Protein AF-0000000075830483 (afdb_homodimer)

pLDDT: mean 79.04, std 20.19, range [30.02, 97.25]

Organism: Prymnesium parvum (NCBI:txid97485)

Structure (mmCIF, N/CA/C/O backbone):
data_AF-0000000075830483-model_v1
#
loop_
_entity.id
_entity.type
_entity.pdbx_description
1 polymer 'Protein-S-isoprenylcysteine O-methyltransferase'
#
loop_
_atom_site.group_PDB
_atom_site.id
_atom_site.type_symbol
_atom_site.label_atom_id
_atom_site.label_alt_id
_atom_site.label_comp_id
_atom_site.label_asym_id
_atom_site.label_entity_id
_atom_site.label_seq_id
_atom_site.pdbx_PDB_ins_code
_atom_site.Cartn_x
_atom_site.Cartn_y
_atom_site.Cartn_z
_atom_site.occupancy
_atom_site.B_iso_or_equiv
_atom_site.auth_seq_id
_atom_site.auth_comp_id
_atom_site.auth_asym_id
_atom_site.auth_atom_id
_atom_site.pdbx_PDB_model_num
ATOM 1 N N . MET A 1 1 ? -57.438 46.344 -1.427 1 31.91 1 MET A N 1
ATOM 2 C CA . MET A 1 1 ? -57.75 45.188 -0.604 1 31.91 1 MET A CA 1
ATOM 3 C C . MET A 1 1 ? -56.5 44.281 -0.433 1 31.91 1 MET A C 1
ATOM 5 O O . MET A 1 1 ? -55.906 43.875 -1.418 1 31.91 1 MET A O 1
ATOM 9 N N . PRO A 1 2 ? -55.75 44.406 0.658 1 38.03 2 PRO A N 1
ATOM 10 C CA . PRO A 1 2 ? -54.469 43.844 1.043 1 38.03 2 PRO A CA 1
ATOM 11 C C . PRO A 1 2 ? -54.531 42.312 1.187 1 38.03 2 PRO A C 1
ATOM 13 O O . PRO A 1 2 ? -55.375 41.781 1.891 1 38.03 2 PRO A O 1
ATOM 16 N N . LEU A 1 3 ? -54.375 41.625 0.053 1 37.34 3 LEU A N 1
ATOM 17 C CA . LEU A 1 3 ? -54.438 40.156 0.081 1 37.34 3 LEU A CA 1
ATOM 18 C C . LEU A 1 3 ? -53.469 39.594 1.137 1 37.34 3 LEU A C 1
ATOM 20 O O . LEU A 1 3 ? -52.281 39.906 1.109 1 37.34 3 LEU A O 1
ATOM 24 N N . LEU A 1 4 ? -53.969 39.406 2.328 1 34.72 4 LEU A N 1
ATOM 25 C CA . LEU A 1 4 ? -53.312 38.781 3.482 1 34.72 4 LEU A CA 1
ATOM 26 C C . LEU A 1 4 ? -52.75 37.406 3.125 1 34.72 4 LEU A C 1
ATOM 28 O O . LEU A 1 4 ? -53.5 36.531 2.68 1 34.72 4 LEU A O 1
ATOM 32 N N . CYS A 1 5 ? -51.531 37.344 2.584 1 36.59 5 CYS A N 1
ATOM 33 C CA . CYS A 1 5 ? -50.781 36.125 2.328 1 36.59 5 CYS A CA 1
ATOM 34 C C . CYS A 1 5 ? -50.75 35.25 3.568 1 36.59 5 CYS A C 1
ATOM 36 O O . CYS A 1 5 ? -50.25 35.656 4.617 1 36.59 5 CYS A O 1
ATOM 38 N N . HIS A 1 6 ? -51.781 34.375 3.811 1 39.88 6 HIS A N 1
ATOM 39 C CA . HIS A 1 6 ? -51.812 33.438 4.914 1 39.88 6 HIS A CA 1
ATOM 40 C C . HIS A 1 6 ? -50.531 32.562 4.918 1 39.88 6 HIS A C 1
ATOM 42 O O . HIS A 1 6 ? -50.094 32.094 3.867 1 39.88 6 HIS A O 1
ATOM 48 N N . PRO A 1 7 ? -49.625 32.719 5.879 1 37.53 7 PRO A N 1
ATOM 49 C CA . PRO A 1 7 ? -48.406 31.891 6.008 1 37.53 7 PRO A CA 1
ATOM 50 C C . PRO A 1 7 ? -48.719 30.391 6.082 1 37.53 7 PRO A C 1
ATOM 52 O O . PRO A 1 7 ? -49.656 29.984 6.789 1 37.53 7 PRO A O 1
ATOM 55 N N . SER A 1 8 ? -48.75 29.719 4.918 1 35.94 8 SER A N 1
ATOM 56 C CA . SER A 1 8 ? -48.969 28.281 4.945 1 35.94 8 SER A CA 1
ATOM 57 C C . SER A 1 8 ? -48.156 27.625 6.062 1 35.94 8 SER A C 1
ATOM 59 O O . SER A 1 8 ? -46.969 27.906 6.219 1 35.94 8 SER A O 1
ATOM 61 N N . ALA A 1 9 ? -48.781 27.109 7.133 1 39.28 9 ALA A N 1
ATOM 62 C CA . ALA A 1 9 ? -48.281 26.344 8.266 1 39.28 9 ALA A CA 1
ATOM 63 C C . ALA A 1 9 ? -47.406 25.188 7.797 1 39.28 9 ALA A C 1
ATOM 65 O O . ALA A 1 9 ? -47.844 24.344 7.004 1 39.28 9 ALA A O 1
ATOM 66 N N . VAL A 1 10 ? -46.125 25.359 7.703 1 34.97 10 VAL A N 1
ATOM 67 C CA . VAL A 1 10 ? -45.188 24.25 7.523 1 34.97 10 VAL A CA 1
ATOM 68 C C . VAL A 1 10 ? -45.5 23.141 8.516 1 34.97 10 VAL A C 1
ATOM 70 O O . VAL A 1 10 ? -45.5 23.359 9.734 1 34.97 10 VAL A O 1
ATOM 73 N N . GLN A 1 11 ? -46.406 22.188 8.211 1 36.09 11 GLN A N 1
ATOM 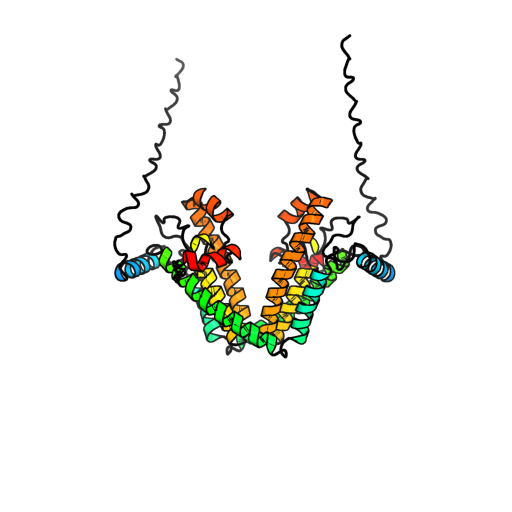74 C CA . GLN A 1 11 ? -46.625 21.016 9.062 1 36.09 11 GLN A CA 1
ATOM 75 C C . GLN A 1 11 ? -45.281 20.344 9.43 1 36.09 11 GLN A C 1
ATOM 77 O O . GLN A 1 11 ? -44.406 20.188 8.578 1 36.09 11 GLN A O 1
ATOM 82 N N . PRO A 1 12 ? -44.906 20.297 10.68 1 33.34 12 PRO A N 1
ATOM 83 C CA . PRO A 1 12 ? -43.719 19.578 11.102 1 33.34 12 PRO A CA 1
ATOM 84 C C . PRO A 1 12 ? -43.688 18.125 10.633 1 33.34 12 PRO A C 1
ATOM 86 O O . PRO A 1 12 ? -44.719 17.438 10.711 1 33.34 12 PRO A O 1
ATOM 89 N N . VAL A 1 13 ? -43.125 17.797 9.562 1 35.16 13 VAL A N 1
ATOM 90 C CA . VAL A 1 13 ? -42.906 16.391 9.234 1 35.16 13 VAL A CA 1
ATOM 91 C C . VAL A 1 13 ? -42.344 15.648 10.453 1 35.16 13 VAL A C 1
ATOM 93 O O . VAL A 1 13 ? -41.281 15.984 10.969 1 35.16 13 VAL A O 1
ATOM 96 N N . SER A 1 14 ? -43.188 15.164 11.312 1 32.25 14 SER A N 1
ATOM 97 C CA . SER A 1 14 ? -42.781 14.25 12.375 1 32.25 14 SER A CA 1
ATOM 98 C C . SER A 1 14 ? -41.906 13.125 11.836 1 32.25 14 SER A C 1
ATOM 100 O O . SER A 1 14 ? -42.375 12.281 11.07 1 32.25 14 SER A O 1
ATOM 102 N N . VAL A 1 15 ? -40.75 13.375 11.57 1 32.34 15 VAL A N 1
ATOM 103 C CA . VAL A 1 15 ? -39.844 12.25 11.383 1 32.34 15 VAL A CA 1
ATOM 104 C C . VAL A 1 15 ? -40.031 11.227 12.5 1 32.34 15 VAL A C 1
ATOM 106 O O . VAL A 1 15 ? -39.688 11.484 13.656 1 32.34 15 VAL A O 1
ATOM 109 N N . ARG A 1 16 ? -41.125 10.484 12.445 1 32.22 16 ARG A N 1
ATOM 110 C CA . ARG A 1 16 ? -41.219 9.336 13.336 1 32.22 16 ARG A CA 1
ATOM 111 C C . ARG A 1 16 ? -39.906 8.562 13.367 1 32.22 16 ARG A C 1
ATOM 113 O O . ARG A 1 16 ? -39.5 7.98 12.359 1 32.22 16 ARG A O 1
ATOM 120 N N . MET A 1 17 ? -39 8.961 14.172 1 31.97 17 MET A N 1
ATOM 121 C CA . MET A 1 17 ? -37.875 8.102 14.523 1 31.97 17 MET A CA 1
ATOM 122 C C . MET A 1 17 ? -38.344 6.66 14.703 1 31.97 17 MET A C 1
ATOM 124 O O . MET A 1 17 ? -39.062 6.348 15.625 1 31.97 17 MET A O 1
ATOM 128 N N . GLN A 1 18 ? -38.719 5.945 13.641 1 33.59 18 GLN A N 1
ATOM 129 C CA . GLN A 1 18 ? -39 4.535 13.883 1 33.59 18 GLN A CA 1
ATOM 130 C C . GLN A 1 18 ? -38.031 3.947 14.898 1 33.59 18 GLN A C 1
ATOM 132 O O . GLN A 1 18 ? -36.812 4.078 14.758 1 33.59 18 GLN A O 1
ATOM 137 N N . ALA A 1 19 ? -38.406 3.805 16.141 1 35.44 19 ALA A N 1
ATOM 138 C CA . ALA A 1 19 ? -37.719 3.127 17.25 1 35.44 19 ALA A CA 1
ATOM 139 C C . ALA A 1 19 ? -36.969 1.91 16.75 1 35.44 19 ALA A C 1
ATOM 141 O O . ALA A 1 19 ? -37.375 1.23 15.812 1 35.44 19 ALA A O 1
ATOM 142 N N . ALA A 1 20 ? -35.688 1.861 17.016 1 38.97 20 ALA A N 1
ATOM 143 C CA . ALA A 1 20 ? -34.844 0.686 16.781 1 38.97 20 ALA A CA 1
ATOM 144 C C . ALA A 1 20 ? -35.594 -0.595 17.156 1 38.97 20 ALA A C 1
ATOM 146 O O . ALA A 1 20 ? -36.25 -0.654 18.203 1 38.97 20 ALA A O 1
ATOM 147 N N . PRO A 1 21 ? -35.969 -1.464 16.219 1 39.75 21 PRO A N 1
ATOM 148 C CA . PRO A 1 21 ? -36.688 -2.646 16.703 1 39.75 21 PRO A CA 1
ATOM 149 C C . PRO A 1 21 ? -36.062 -3.256 17.953 1 39.75 21 PRO A C 1
ATOM 151 O O . PRO A 1 21 ? -34.844 -3.068 18.188 1 39.75 21 PRO A O 1
ATOM 154 N N . PRO A 1 22 ? -36.781 -3.559 18.984 1 37.28 22 PRO A N 1
ATOM 155 C CA . PRO A 1 22 ? -36.281 -4.164 20.219 1 37.28 22 PRO A CA 1
ATOM 156 C C . PRO A 1 22 ? -35.25 -5.242 19.953 1 37.28 22 PRO A C 1
ATOM 158 O O . PRO A 1 22 ? -35.25 -5.875 18.891 1 37.28 22 PRO A O 1
ATOM 161 N N . PRO A 1 23 ? -34 -5.191 20.594 1 39.94 23 PRO A N 1
ATOM 162 C CA . PRO A 1 23 ? -32.938 -6.191 20.484 1 39.94 23 PRO A CA 1
ATOM 163 C C . PRO A 1 23 ? -33.469 -7.625 20.484 1 39.94 23 PRO A C 1
ATOM 165 O O . PRO A 1 23 ? -32.688 -8.578 20.406 1 39.94 23 PRO A O 1
ATOM 168 N N . GLY A 1 24 ? -34.688 -7.906 20.969 1 37.12 24 GLY A N 1
ATOM 169 C CA . GLY A 1 24 ? -35.156 -9.258 21.266 1 37.12 24 GLY A CA 1
ATOM 170 C C . GLY A 1 24 ? -35 -10.211 20.094 1 37.12 24 GLY A C 1
ATOM 171 O O . GLY A 1 24 ? -34.562 -11.352 20.266 1 37.12 24 GLY A O 1
ATOM 172 N N . GLN A 1 25 ? -35.938 -10.164 19.031 1 37.28 25 GLN A N 1
ATOM 173 C CA . GLN A 1 25 ? -36.062 -11.305 18.125 1 37.28 25 GLN A CA 1
ATOM 174 C C . GLN A 1 25 ? -34.875 -11.43 17.219 1 37.28 25 GLN A C 1
ATOM 176 O O . GLN A 1 25 ? -34.969 -11.297 15.992 1 37.28 25 GLN A O 1
ATOM 181 N N . ARG A 1 26 ? -33.781 -10.883 17.422 1 41.25 26 ARG A N 1
ATOM 182 C CA . ARG A 1 26 ? -32.562 -11.219 16.703 1 41.25 26 ARG A CA 1
ATOM 183 C C . ARG A 1 26 ? -32.375 -12.727 16.562 1 41.25 26 ARG A C 1
ATOM 185 O O . ARG A 1 26 ? -31.438 -13.195 15.945 1 41.25 26 ARG A O 1
ATOM 192 N N . ASP A 1 27 ? -32.906 -13.492 17.5 1 40.06 27 ASP A N 1
ATOM 193 C CA . ASP A 1 27 ? -32.812 -14.938 17.672 1 40.06 27 ASP A CA 1
ATOM 194 C C . ASP A 1 27 ? -33.406 -15.664 16.469 1 40.06 27 ASP A C 1
ATOM 196 O O . ASP A 1 27 ? -33.656 -16.875 16.516 1 40.06 27 ASP A O 1
ATOM 200 N N . ASP A 1 28 ? -34.312 -15.07 15.75 1 46 28 ASP A N 1
ATOM 201 C CA . ASP A 1 28 ? -34.719 -16.016 14.727 1 46 28 ASP A CA 1
ATOM 202 C C . ASP A 1 28 ? -33.5 -16.672 14.055 1 46 28 ASP A C 1
ATOM 204 O O . ASP A 1 28 ? -32.594 -15.977 13.625 1 46 28 ASP A O 1
ATOM 208 N N . GLU A 1 29 ? -33.094 -17.797 14.438 1 51.78 29 GLU A N 1
ATOM 209 C CA . GLU A 1 29 ? -32.094 -18.781 14 1 51.78 29 GLU A CA 1
ATOM 210 C C . GLU A 1 29 ? -31.75 -18.594 12.531 1 51.78 29 GLU A C 1
ATOM 212 O O . GLU A 1 29 ? -32.562 -18.844 11.641 1 51.78 29 GLU A O 1
ATOM 217 N N . LEU A 1 30 ? -31.203 -17.438 12.211 1 62.28 30 LEU A N 1
ATOM 218 C CA . LEU A 1 30 ? -30.703 -17.328 10.836 1 62.28 30 LEU A CA 1
ATOM 219 C C . LEU A 1 30 ? -30.25 -18.672 10.305 1 62.28 30 LEU A C 1
ATOM 221 O O . LEU A 1 30 ? -29.188 -19.172 10.695 1 62.28 30 LEU A O 1
ATOM 225 N N . THR A 1 31 ? -31.234 -19.562 9.891 1 75.31 31 THR A N 1
ATOM 226 C CA . THR A 1 31 ? -30.953 -20.859 9.273 1 75.31 31 THR A CA 1
ATOM 227 C C . THR A 1 31 ? -30.125 -20.688 8.008 1 75.31 31 THR A C 1
ATOM 229 O O . THR A 1 31 ? -30.156 -19.625 7.371 1 75.31 31 THR A O 1
ATOM 232 N N . PRO A 1 32 ? -29.141 -21.609 7.809 1 81.81 32 PRO A N 1
ATOM 233 C CA . PRO A 1 32 ? -28.406 -21.594 6.547 1 81.81 32 PRO A CA 1
ATOM 234 C C . PRO A 1 32 ? -29.297 -21.344 5.336 1 81.81 32 PRO A C 1
ATOM 236 O O . PRO A 1 32 ? -28.906 -20.641 4.402 1 81.81 32 PRO A O 1
ATOM 239 N N . ALA A 1 33 ? -30.547 -21.828 5.434 1 84.25 33 ALA A N 1
ATOM 240 C CA . ALA A 1 33 ? -31.469 -21.641 4.312 1 84.25 33 ALA A CA 1
ATOM 241 C C . ALA A 1 33 ? -31.875 -20.172 4.164 1 84.25 33 ALA A C 1
ATOM 243 O O . ALA A 1 33 ? -31.953 -19.672 3.045 1 84.25 33 ALA A O 1
ATOM 244 N N . ALA A 1 34 ? -32.156 -19.547 5.238 1 83.88 34 ALA A N 1
ATOM 245 C CA . ALA A 1 34 ? -32.562 -18.141 5.203 1 83.88 34 ALA A CA 1
ATOM 246 C C . ALA A 1 34 ? -31.438 -17.25 4.684 1 83.88 34 ALA A C 1
ATOM 248 O O . ALA A 1 34 ? -31.672 -16.297 3.951 1 83.88 34 ALA A O 1
ATOM 249 N N . LEU A 1 35 ? -30.266 -17.609 5.102 1 84.56 35 LEU A N 1
ATOM 250 C CA . LEU A 1 35 ? -29.094 -16.859 4.656 1 84.56 35 LEU A CA 1
ATOM 251 C C . LEU A 1 35 ? -28.906 -16.984 3.148 1 84.56 35 LEU A C 1
ATOM 253 O O . LEU A 1 35 ? -28.625 -16 2.473 1 84.56 35 LEU A O 1
ATOM 257 N N . VAL A 1 36 ? -29 -18.203 2.689 1 86.5 36 VAL A N 1
ATOM 258 C CA . VAL A 1 36 ? -28.859 -18.453 1.26 1 86.5 36 VAL A CA 1
ATOM 259 C C . VAL A 1 36 ? -29.938 -17.703 0.49 1 86.5 36 VAL A C 1
ATOM 261 O O . VAL A 1 36 ? -29.656 -17.078 -0.54 1 86.5 36 VAL A O 1
ATOM 264 N N . ALA A 1 37 ? -31.188 -17.75 0.997 1 86.94 37 ALA A N 1
ATOM 265 C CA . ALA A 1 37 ? -32.281 -17.062 0.344 1 86.94 37 ALA A CA 1
ATOM 266 C C . ALA A 1 37 ? -32.031 -15.555 0.274 1 86.94 37 ALA A C 1
ATOM 268 O O . ALA A 1 37 ? -32.281 -14.922 -0.756 1 86.94 37 ALA A O 1
ATOM 269 N N . SER A 1 38 ? -31.609 -15.055 1.314 1 85.25 38 SER A N 1
ATOM 270 C CA . SER A 1 38 ? -31.328 -13.617 1.339 1 85.25 38 SER A CA 1
ATOM 271 C C . SER A 1 38 ? -30.219 -13.25 0.366 1 85.25 38 SER A C 1
ATOM 273 O O . SER A 1 38 ? -30.266 -12.188 -0.262 1 85.25 38 SER A O 1
ATOM 275 N N . LEU A 1 39 ? -29.188 -14.055 0.312 1 86.19 39 LEU A N 1
ATOM 276 C CA . LEU A 1 39 ? -28.094 -13.828 -0.627 1 86.19 39 LEU A CA 1
ATOM 277 C C . LEU A 1 39 ? -28.609 -13.805 -2.062 1 86.19 39 LEU A C 1
ATOM 279 O O . LEU A 1 39 ? -28.188 -12.961 -2.861 1 86.19 39 LEU A O 1
ATOM 283 N N . ILE A 1 40 ? -29.453 -14.773 -2.344 1 86.56 40 ILE A N 1
ATOM 284 C CA . ILE A 1 40 ? -30.031 -14.852 -3.686 1 86.56 40 ILE A CA 1
ATOM 285 C C . ILE A 1 40 ? -30.859 -13.609 -3.961 1 86.56 40 ILE A C 1
ATOM 287 O O . ILE A 1 40 ? -30.75 -12.992 -5.023 1 86.56 40 ILE A O 1
ATOM 291 N N . ASP A 1 41 ? -31.703 -13.211 -3.047 1 85.88 41 ASP A N 1
ATOM 292 C CA . ASP A 1 41 ? -32.531 -12.031 -3.195 1 85.88 41 ASP A CA 1
ATOM 293 C C . ASP A 1 41 ? -31.688 -10.781 -3.414 1 85.88 41 ASP A C 1
ATOM 295 O O . ASP A 1 41 ? -31.984 -9.977 -4.305 1 85.88 41 ASP A O 1
ATOM 299 N N . ASN A 1 42 ? -30.688 -10.68 -2.635 1 85.44 42 ASN A N 1
ATOM 300 C CA . ASN A 1 42 ? -29.812 -9.508 -2.738 1 85.44 42 ASN A CA 1
ATOM 301 C C . ASN A 1 42 ? -29.062 -9.484 -4.066 1 85.44 42 ASN A C 1
ATOM 303 O O . ASN A 1 42 ? -28.781 -8.406 -4.602 1 85.44 42 ASN A O 1
ATOM 307 N N . THR A 1 43 ? -28.672 -10.625 -4.562 1 86 43 THR A N 1
ATOM 308 C CA . THR A 1 43 ? -27.984 -10.734 -5.84 1 86 43 THR A CA 1
ATOM 309 C C . THR A 1 43 ? -28.906 -10.305 -6.984 1 86 43 THR A C 1
ATOM 311 O O . THR A 1 43 ? -28.453 -9.688 -7.953 1 86 43 THR A O 1
ATOM 314 N N . LEU A 1 44 ? -30.141 -10.641 -6.785 1 85.5 44 LEU A N 1
ATOM 315 C CA . LEU A 1 44 ? -31.109 -10.359 -7.844 1 85.5 44 LEU A CA 1
ATOM 316 C C . LEU A 1 44 ? -31.656 -8.945 -7.715 1 85.5 44 LEU A C 1
ATOM 318 O O . LEU A 1 44 ? -32.25 -8.414 -8.664 1 85.5 44 LEU A O 1
ATOM 322 N N . ALA A 1 45 ? -31.453 -8.359 -6.613 1 80.81 45 ALA A N 1
ATOM 323 C CA . ALA A 1 45 ? -31.969 -7.012 -6.383 1 80.81 45 ALA A CA 1
ATOM 324 C C . ALA A 1 45 ? -31.141 -5.977 -7.137 1 80.81 45 ALA A C 1
ATOM 326 O O . ALA A 1 45 ? -29.984 -6.223 -7.477 1 80.81 45 ALA A O 1
ATOM 327 N N . GLY A 1 46 ? -31.719 -4.82 -7.484 1 78.81 46 GLY A N 1
ATOM 328 C CA . GLY A 1 46 ? -31.031 -3.729 -8.148 1 78.81 46 GLY A CA 1
ATOM 329 C C . GLY A 1 46 ? -31.219 -3.732 -9.656 1 78.81 46 GLY A C 1
ATOM 330 O O . GLY A 1 46 ? -31.75 -4.691 -10.219 1 78.81 46 GLY A O 1
ATOM 331 N N . GLU A 1 47 ? -30.812 -2.752 -10.266 1 82.19 47 GLU A N 1
ATOM 332 C CA . GLU A 1 47 ? -30.938 -2.615 -11.711 1 82.19 47 GLU A CA 1
ATOM 333 C C . GLU A 1 47 ? -29.688 -3.148 -12.422 1 82.19 47 GLU A C 1
ATOM 335 O O . GLU A 1 47 ? -28.578 -2.723 -12.133 1 82.19 47 GLU A O 1
ATOM 340 N N . VAL A 1 48 ? -29.953 -4.055 -13.359 1 81.5 48 VAL A N 1
ATOM 341 C CA . VAL A 1 48 ? -28.859 -4.66 -14.125 1 81.5 48 VAL A CA 1
ATOM 342 C C . VAL A 1 48 ? -28.016 -3.568 -14.789 1 81.5 48 VAL A C 1
ATOM 344 O O . VAL A 1 48 ? -28.562 -2.621 -15.359 1 81.5 48 VAL A O 1
ATOM 347 N N . GLY A 1 49 ? -26.734 -3.598 -14.664 1 79.31 49 GLY A N 1
ATOM 348 C CA . GLY A 1 49 ? -25.828 -2.623 -15.258 1 79.31 49 GLY A CA 1
ATOM 349 C C . GLY A 1 49 ? -25.438 -1.512 -14.297 1 79.31 49 GLY A C 1
ATOM 350 O O . GLY A 1 49 ? -24.438 -0.816 -14.516 1 79.31 49 GLY A O 1
ATOM 351 N N . ARG A 1 50 ? -26.281 -1.311 -13.25 1 79.69 50 ARG A N 1
ATOM 352 C CA . ARG A 1 50 ? -26.016 -0.192 -12.352 1 79.69 50 ARG A CA 1
ATOM 353 C C . ARG A 1 50 ? -25.703 -0.685 -10.938 1 79.69 50 ARG A C 1
ATOM 355 O O . ARG A 1 50 ? -25.344 0.107 -10.07 1 79.69 50 ARG A O 1
ATOM 362 N N . ARG A 1 51 ? -25.891 -1.936 -10.789 1 81.12 51 ARG A N 1
ATOM 363 C CA . ARG A 1 51 ? -25.766 -2.453 -9.43 1 81.12 51 ARG A CA 1
ATOM 364 C C . ARG A 1 51 ? -24.297 -2.738 -9.094 1 81.12 51 ARG A C 1
ATOM 366 O O . ARG A 1 51 ? -23.969 -2.992 -7.938 1 81.12 51 ARG A O 1
ATOM 373 N N . GLY A 1 52 ? -23.344 -2.701 -10.102 1 87.88 52 GLY A N 1
ATOM 374 C CA . GLY A 1 52 ? -21.938 -2.883 -9.82 1 87.88 52 GLY A CA 1
ATOM 375 C C . GLY A 1 52 ? -21.375 -4.16 -10.414 1 87.88 52 GLY A C 1
ATOM 376 O O . GLY A 1 52 ? -20.375 -4.699 -9.906 1 87.88 52 GLY A O 1
ATOM 377 N N . GLU A 1 53 ? -21.953 -4.699 -11.461 1 89 53 GLU A N 1
ATOM 378 C CA . GLU A 1 53 ? -21.531 -5.934 -12.109 1 89 53 GLU A CA 1
ATOM 379 C C . GLU A 1 53 ? -20.094 -5.824 -12.617 1 89 53 GLU A C 1
ATOM 381 O O . GLU A 1 53 ? -19.328 -6.785 -12.547 1 89 53 GLU A O 1
ATOM 386 N N . ALA A 1 54 ? -19.797 -4.68 -13.117 1 91.5 54 ALA A N 1
ATOM 387 C CA . ALA A 1 54 ? -18.453 -4.496 -13.648 1 91.5 54 ALA A CA 1
ATOM 388 C C . ALA A 1 54 ? -17.406 -4.629 -12.547 1 91.5 54 ALA A C 1
ATOM 390 O O . ALA A 1 54 ? -16.328 -5.184 -12.766 1 91.5 54 ALA A O 1
ATOM 391 N N . TRP A 1 55 ? -17.719 -4.172 -11.391 1 92.25 55 TRP A N 1
ATOM 392 C CA . TRP A 1 55 ? -16.797 -4.262 -10.25 1 92.25 55 TRP A CA 1
ATOM 393 C C . TRP A 1 55 ? -16.594 -5.715 -9.828 1 92.25 55 TRP A C 1
ATOM 395 O O . TRP A 1 55 ? -15.469 -6.141 -9.578 1 92.25 55 TRP A O 1
ATOM 405 N N . VAL A 1 56 ? -17.703 -6.422 -9.773 1 92.12 56 VAL A N 1
ATOM 406 C CA . VAL A 1 56 ? -17.641 -7.816 -9.352 1 92.12 56 VAL A CA 1
ATOM 407 C C . VAL A 1 56 ? -16.906 -8.641 -10.398 1 92.12 56 VAL A C 1
ATOM 409 O O . VAL A 1 56 ? -16.109 -9.523 -10.062 1 92.12 56 VAL A O 1
ATOM 412 N N . ALA A 1 57 ? -17.156 -8.352 -11.648 1 93.31 57 ALA A N 1
ATOM 413 C CA . ALA A 1 57 ? -16.469 -9.047 -12.734 1 93.31 57 ALA A CA 1
ATOM 414 C C . ALA A 1 57 ? -14.961 -8.789 -12.68 1 93.31 57 ALA A C 1
ATOM 416 O O . ALA A 1 57 ? -14.156 -9.711 -12.82 1 93.31 57 ALA A O 1
ATOM 417 N N . ALA A 1 58 ? -14.602 -7.531 -12.5 1 94.88 58 ALA A N 1
ATOM 418 C CA . ALA A 1 58 ? -13.188 -7.184 -12.406 1 94.88 58 ALA A CA 1
ATOM 419 C C . ALA A 1 58 ? -12.523 -7.906 -11.234 1 94.88 58 ALA A C 1
ATOM 421 O O . ALA A 1 58 ? -11.398 -8.398 -11.359 1 94.88 58 ALA A O 1
ATOM 422 N N . GLN A 1 59 ? -13.188 -7.938 -10.164 1 95.12 59 GLN A N 1
ATOM 423 C CA . GLN A 1 59 ? -12.688 -8.633 -8.984 1 95.12 59 GLN A CA 1
ATOM 424 C C . GLN A 1 59 ? -12.508 -10.125 -9.266 1 95.12 59 GLN A C 1
ATOM 426 O O . GLN A 1 59 ? -11.492 -10.711 -8.875 1 95.12 59 GLN A O 1
ATOM 431 N N . ALA A 1 60 ? -13.484 -10.719 -9.898 1 94 60 ALA A N 1
ATOM 432 C CA . ALA A 1 60 ? -13.406 -12.141 -10.25 1 94 60 ALA A CA 1
ATOM 433 C C . ALA A 1 60 ? -12.234 -12.414 -11.18 1 94 60 ALA A C 1
ATOM 435 O O . ALA A 1 60 ? -11.523 -13.406 -11.023 1 94 60 ALA A O 1
ATOM 436 N N . VAL A 1 61 ? -12.062 -11.562 -12.109 1 92.69 61 VAL A N 1
ATOM 437 C CA . VAL A 1 61 ? -10.969 -11.719 -13.062 1 92.69 61 VAL A CA 1
ATOM 438 C C . VAL A 1 61 ? -9.633 -11.648 -12.336 1 92.69 61 VAL A C 1
ATOM 440 O O . VAL A 1 61 ? -8.742 -12.477 -12.578 1 92.69 61 VAL A O 1
ATOM 443 N N . LEU A 1 62 ? -9.469 -10.719 -11.438 1 93.81 62 LEU A N 1
ATOM 444 C CA . LEU A 1 62 ? -8.203 -10.547 -10.727 1 93.81 62 LEU A CA 1
ATOM 445 C C . LEU A 1 62 ? -7.957 -11.711 -9.773 1 93.81 62 LEU A C 1
ATOM 447 O O . LEU A 1 62 ? -6.848 -12.242 -9.711 1 93.81 62 LEU A O 1
ATOM 451 N N . ILE A 1 63 ? -8.977 -12.102 -9.047 1 94.19 63 ILE A N 1
ATOM 452 C CA . ILE A 1 63 ? -8.828 -13.234 -8.141 1 94.19 63 ILE A CA 1
ATOM 453 C C . ILE A 1 63 ? -8.555 -14.508 -8.938 1 94.19 63 ILE A C 1
ATOM 455 O O . ILE A 1 63 ? -7.688 -15.305 -8.57 1 94.19 63 ILE A O 1
ATOM 459 N N . GLY A 1 64 ? -9.336 -14.688 -10.031 1 91.88 64 GLY A N 1
ATOM 460 C CA . GLY A 1 64 ? -9.055 -15.789 -10.938 1 91.88 64 GLY A CA 1
ATOM 461 C C . GLY A 1 64 ? -7.625 -15.781 -11.461 1 91.88 64 GLY A C 1
ATOM 462 O O . GLY A 1 64 ? -7.004 -16.844 -11.586 1 91.88 64 GLY A O 1
ATOM 463 N N . GLY A 1 65 ? -7.145 -14.594 -11.789 1 90 65 GLY A N 1
ATOM 464 C CA . GLY A 1 65 ? -5.762 -14.453 -12.211 1 90 65 GLY A CA 1
ATOM 465 C C . GLY A 1 65 ? -4.766 -14.883 -11.148 1 90 65 GLY A C 1
ATOM 466 O O . GLY A 1 65 ? -3.756 -15.516 -11.461 1 90 65 GLY A O 1
ATOM 467 N N . VAL A 1 66 ? -4.988 -14.547 -9.914 1 91.5 66 VAL A N 1
ATOM 468 C CA . VAL A 1 66 ? -4.113 -14.938 -8.812 1 91.5 66 VAL A CA 1
ATOM 469 C C . VAL A 1 66 ? -4.129 -16.453 -8.656 1 91.5 66 VAL A C 1
ATOM 471 O O . VAL A 1 66 ? -3.086 -17.078 -8.445 1 91.5 66 VAL A O 1
ATOM 474 N N . ILE A 1 67 ? -5.32 -16.984 -8.82 1 87.56 67 ILE A N 1
ATOM 475 C CA . ILE A 1 67 ? -5.461 -18.422 -8.641 1 87.56 67 ILE A CA 1
ATOM 476 C C . ILE A 1 67 ? -4.805 -19.156 -9.805 1 87.56 67 ILE A C 1
ATOM 478 O O . ILE A 1 67 ? -4.09 -20.141 -9.609 1 87.56 67 ILE A O 1
ATOM 482 N N . ALA A 1 68 ? -5.043 -18.562 -11.008 1 80.69 68 ALA A N 1
ATOM 483 C CA . ALA A 1 68 ? -4.598 -19.266 -12.211 1 80.69 68 ALA A CA 1
ATOM 484 C C . ALA A 1 68 ? -3.166 -18.875 -12.57 1 80.69 68 ALA A C 1
ATOM 486 O O . ALA A 1 68 ? -2.529 -19.531 -13.398 1 80.69 68 ALA A O 1
ATOM 487 N N . ALA A 1 69 ? -2.693 -17.547 -12.273 1 64.38 69 ALA A N 1
ATOM 488 C CA . ALA A 1 69 ? -1.622 -16.734 -12.836 1 64.38 69 ALA A CA 1
ATOM 489 C C . ALA A 1 69 ? -0.418 -17.594 -13.211 1 64.38 69 ALA A C 1
ATOM 491 O O . ALA A 1 69 ? 0.232 -17.344 -14.234 1 64.38 69 ALA A O 1
ATOM 492 N N . PRO A 1 70 ? 0.377 -18.141 -12.281 1 59.5 70 PRO A N 1
ATOM 493 C CA . PRO A 1 70 ? 1.752 -18.062 -12.781 1 59.5 70 PRO A CA 1
ATOM 494 C C . PRO A 1 70 ? 1.859 -18.375 -14.273 1 59.5 70 PRO A C 1
ATOM 496 O O . PRO A 1 70 ? 2.74 -17.844 -14.953 1 59.5 70 PRO A O 1
ATOM 499 N N . GLU A 1 71 ? 0.943 -19.156 -14.828 1 63.28 71 GLU A N 1
ATOM 500 C CA . GLU A 1 71 ? 1.275 -19.828 -16.078 1 63.28 71 GLU A CA 1
ATOM 501 C C . GLU A 1 71 ? 0.667 -19.094 -17.281 1 63.28 71 GLU A C 1
ATOM 503 O O . GLU A 1 71 ? 0.609 -19.641 -18.375 1 63.28 71 GLU A O 1
ATOM 508 N N . ILE A 1 72 ? 0.345 -17.797 -16.922 1 76.56 72 ILE A N 1
ATOM 509 C CA . ILE A 1 72 ? -0.172 -17.078 -18.078 1 76.56 72 ILE A CA 1
ATOM 510 C C . ILE A 1 72 ? 0.899 -16.141 -18.625 1 76.56 72 ILE A C 1
ATOM 512 O O . ILE A 1 72 ? 1.197 -15.102 -18.016 1 76.56 72 ILE A O 1
ATOM 516 N N . PRO A 1 73 ? 1.564 -16.453 -19.719 1 83.12 73 PRO A N 1
ATOM 517 C CA . PRO A 1 73 ? 2.697 -15.711 -20.281 1 83.12 73 PRO A CA 1
ATOM 518 C C . PRO A 1 73 ? 2.406 -14.219 -20.422 1 83.12 73 PRO A C 1
ATOM 520 O O . PRO A 1 73 ? 3.301 -13.391 -20.234 1 83.12 73 PRO A O 1
ATOM 523 N N . ALA A 1 74 ? 1.164 -13.906 -20.688 1 84 74 ALA A N 1
ATOM 524 C CA . ALA A 1 74 ? 0.812 -12.5 -20.875 1 84 74 ALA A CA 1
ATOM 525 C C . ALA A 1 74 ? 0.982 -11.711 -19.578 1 84 74 ALA A C 1
ATOM 527 O O . ALA A 1 74 ? 1.4 -10.555 -19.609 1 84 74 ALA A O 1
ATOM 528 N N . VAL A 1 75 ? 0.72 -12.336 -18.516 1 84.56 75 VAL A N 1
ATOM 529 C CA . VAL A 1 75 ? 0.838 -11.664 -17.234 1 84.56 75 VAL A CA 1
ATOM 530 C C . VAL A 1 75 ? 2.311 -11.422 -16.906 1 84.56 75 VAL A C 1
ATOM 532 O O . VAL A 1 75 ? 2.684 -10.352 -16.438 1 84.56 75 VAL A O 1
ATOM 535 N N . SER A 1 76 ? 3.082 -12.359 -17.234 1 87.25 76 SER A N 1
ATOM 536 C CA . SER A 1 76 ? 4.516 -12.234 -16.984 1 87.25 76 SER A CA 1
ATOM 537 C C . SER A 1 76 ? 5.129 -11.133 -17.859 1 87.25 76 SER A C 1
ATOM 539 O O . SER A 1 76 ? 5.961 -10.359 -17.391 1 87.25 76 SER A O 1
ATOM 541 N N . ALA A 1 77 ? 4.703 -11.125 -19.062 1 90.56 77 ALA A N 1
ATOM 542 C CA . ALA A 1 77 ? 5.199 -10.094 -19.969 1 90.56 77 ALA A CA 1
ATOM 543 C C . ALA A 1 77 ? 4.785 -8.703 -19.5 1 90.56 77 ALA A C 1
ATOM 545 O O . ALA A 1 77 ? 5.59 -7.766 -19.531 1 90.56 77 ALA A O 1
ATOM 546 N N . ALA A 1 78 ? 3.582 -8.617 -19.094 1 90.75 78 ALA A N 1
ATOM 547 C CA . ALA A 1 78 ? 3.088 -7.344 -18.594 1 90.75 78 ALA A CA 1
ATOM 548 C C . ALA A 1 78 ? 3.861 -6.914 -17.344 1 90.75 78 ALA A C 1
ATOM 550 O O . ALA A 1 78 ? 4.215 -5.742 -17.203 1 90.75 78 ALA A O 1
ATOM 551 N N . CYS A 1 79 ? 4.113 -7.82 -16.484 1 90.81 79 CYS A N 1
ATOM 552 C CA . CYS A 1 79 ? 4.859 -7.527 -15.273 1 90.81 79 CYS A CA 1
ATOM 553 C C . CYS A 1 79 ? 6.262 -7.023 -15.602 1 90.81 79 CYS A C 1
ATOM 555 O O . CYS A 1 79 ? 6.758 -6.094 -14.961 1 90.81 79 CYS A O 1
ATOM 557 N N . ARG A 1 80 ? 6.844 -7.605 -16.578 1 92 80 ARG A N 1
ATOM 558 C CA . ARG A 1 80 ? 8.18 -7.172 -16.984 1 92 80 ARG A CA 1
ATOM 559 C C . ARG A 1 80 ? 8.141 -5.754 -17.547 1 92 80 ARG A C 1
ATOM 561 O O . ARG A 1 80 ? 9.023 -4.941 -17.25 1 92 80 ARG A O 1
ATOM 568 N N . CYS A 1 81 ? 7.137 -5.488 -18.297 1 94.44 81 CYS A N 1
ATOM 569 C CA . CYS A 1 81 ? 6.996 -4.152 -18.875 1 94.44 81 CYS A CA 1
ATOM 570 C C . CYS A 1 81 ? 6.777 -3.117 -17.766 1 94.44 81 CYS A C 1
ATOM 572 O O . CYS A 1 81 ? 7.43 -2.07 -17.766 1 94.44 81 CYS A O 1
ATOM 574 N N . VAL A 1 82 ? 5.941 -3.473 -16.875 1 93.31 82 VAL A N 1
ATOM 575 C CA . VAL A 1 82 ? 5.668 -2.568 -15.766 1 93.31 82 VAL A CA 1
ATOM 576 C C . VAL A 1 82 ? 6.922 -2.414 -14.898 1 93.31 82 VAL A C 1
ATOM 578 O O . VAL A 1 82 ? 7.203 -1.325 -14.398 1 93.31 82 VAL A O 1
ATOM 581 N N . GLY A 1 83 ? 7.578 -3.52 -14.734 1 95.5 83 GLY A N 1
ATOM 582 C CA . GLY A 1 83 ? 8.828 -3.463 -13.992 1 95.5 83 GLY A CA 1
ATOM 583 C C . GLY A 1 83 ? 9.844 -2.521 -14.602 1 95.5 83 GLY A C 1
ATOM 584 O O . GLY A 1 83 ? 10.469 -1.73 -13.898 1 95.5 83 GLY A O 1
ATOM 585 N N . CYS A 1 84 ? 10.008 -2.551 -15.891 1 95.94 84 CYS A N 1
ATOM 586 C CA . CYS A 1 84 ? 10.938 -1.669 -16.594 1 95.94 84 CYS A CA 1
ATOM 587 C C . CYS A 1 84 ? 10.523 -0.21 -16.438 1 95.94 84 CYS A C 1
ATOM 589 O O . CYS A 1 84 ? 11.359 0.655 -16.188 1 95.94 84 CYS A O 1
ATOM 591 N N . LEU A 1 85 ? 9.289 0.021 -16.578 1 94.25 85 LEU A N 1
ATOM 592 C CA . LEU A 1 85 ? 8.766 1.374 -16.422 1 94.25 85 LEU A CA 1
ATOM 593 C C . LEU A 1 85 ? 8.984 1.877 -15 1 94.25 85 LEU A C 1
ATOM 595 O O . LEU A 1 85 ? 9.359 3.035 -14.797 1 94.25 85 LEU A O 1
ATOM 599 N N . SER A 1 86 ? 8.75 0.98 -14.07 1 95.25 86 SER A N 1
ATOM 600 C CA . SER A 1 86 ? 8.938 1.342 -12.672 1 95.25 86 SER A CA 1
ATOM 601 C C . SER A 1 86 ? 10.383 1.705 -12.375 1 95.25 86 SER A C 1
ATOM 603 O O . SER A 1 86 ? 10.656 2.68 -11.672 1 95.25 86 SER A O 1
ATOM 605 N N . LEU A 1 87 ? 11.281 0.975 -12.93 1 95.75 87 LEU A N 1
ATOM 606 C CA . LEU A 1 87 ? 12.695 1.237 -12.711 1 95.75 87 LEU A CA 1
ATOM 607 C C . LEU A 1 87 ? 13.094 2.6 -13.273 1 95.75 87 LEU A C 1
ATOM 609 O O . LEU A 1 87 ? 13.766 3.381 -12.594 1 95.75 87 LEU A O 1
ATOM 613 N N . SER A 1 88 ? 12.602 2.885 -14.438 1 95.19 88 SER A N 1
ATOM 614 C CA . SER A 1 88 ? 12.938 4.145 -15.094 1 95.19 88 SER A CA 1
ATOM 615 C C . SER A 1 88 ? 12.328 5.332 -14.352 1 95.19 88 SER A C 1
ATOM 617 O O . SER A 1 88 ? 13.008 6.32 -14.086 1 95.19 88 SER A O 1
ATOM 619 N N . LEU A 1 89 ? 11.102 5.211 -14.047 1 92.5 89 LEU A N 1
ATOM 620 C CA . LEU A 1 89 ? 10.406 6.285 -13.352 1 92.5 89 LEU A CA 1
ATOM 621 C C . LEU A 1 89 ? 10.984 6.492 -11.953 1 92.5 89 LEU A C 1
ATOM 623 O O . LEU A 1 89 ? 11.078 7.625 -11.477 1 92.5 89 LEU A O 1
ATOM 627 N N . GLY A 1 90 ? 11.281 5.359 -11.305 1 95.38 90 GLY A N 1
ATOM 628 C CA . GLY A 1 90 ? 11.867 5.457 -9.984 1 95.38 90 GLY A CA 1
ATOM 629 C C . GLY A 1 90 ? 13.188 6.207 -9.977 1 95.38 90 GLY A C 1
ATOM 630 O O . GLY A 1 90 ? 13.406 7.082 -9.133 1 95.38 90 GLY A O 1
ATOM 631 N N . LEU A 1 91 ? 14 5.875 -10.906 1 95.25 91 LEU A N 1
ATOM 632 C CA . LEU A 1 91 ? 15.289 6.543 -11.023 1 95.25 91 LEU A CA 1
ATOM 633 C C . LEU A 1 91 ? 15.102 8.031 -11.312 1 95.25 91 LEU A C 1
ATOM 635 O O . LEU A 1 91 ? 15.781 8.875 -10.711 1 95.25 91 LEU A O 1
ATOM 639 N N . LEU A 1 92 ? 14.18 8.344 -12.141 1 92.31 92 LEU A N 1
ATOM 640 C CA . LEU A 1 92 ? 13.906 9.727 -12.508 1 92.31 92 LEU A CA 1
ATOM 641 C C . LEU A 1 92 ? 13.375 10.516 -11.312 1 92.31 92 LEU A C 1
ATOM 643 O O . LEU A 1 92 ? 13.852 11.617 -11.031 1 92.31 92 LEU A O 1
ATOM 647 N N . LEU A 1 93 ? 12.469 9.969 -10.602 1 92.81 93 LEU A N 1
ATOM 648 C CA . LEU A 1 93 ? 11.859 10.648 -9.461 1 92.81 93 LEU A CA 1
ATOM 649 C C . LEU A 1 93 ? 12.875 10.859 -8.344 1 92.81 93 LEU A C 1
ATOM 651 O O . LEU A 1 93 ? 12.961 11.953 -7.781 1 92.81 93 LEU A O 1
ATOM 655 N N . ALA A 1 94 ? 13.602 9.844 -8.062 1 94.19 94 ALA A N 1
ATOM 656 C CA . ALA A 1 94 ? 14.586 9.938 -6.988 1 94.19 94 ALA A CA 1
ATOM 657 C C . ALA A 1 94 ? 15.664 10.961 -7.32 1 94.19 94 ALA A C 1
ATOM 659 O O . ALA A 1 94 ? 16.047 11.773 -6.469 1 94.19 94 ALA A O 1
ATOM 660 N N . SER A 1 95 ? 16.109 10.938 -8.539 1 93.88 95 SER A N 1
ATOM 661 C CA . SER A 1 95 ? 17.156 11.867 -8.953 1 93.88 95 SER A CA 1
ATOM 662 C C . SER A 1 95 ? 16.641 13.297 -8.984 1 93.88 95 SER A C 1
ATOM 664 O O . SER A 1 95 ? 17.328 14.227 -8.555 1 93.88 95 SER A O 1
ATOM 666 N N . ALA A 1 96 ? 15.445 13.508 -9.484 1 90.62 96 ALA A N 1
ATOM 667 C CA . ALA A 1 96 ? 14.844 14.836 -9.523 1 90.62 96 ALA A CA 1
ATOM 668 C C . ALA A 1 96 ? 14.609 15.375 -8.117 1 90.62 96 ALA A C 1
ATOM 670 O O . ALA A 1 96 ? 14.797 16.562 -7.863 1 90.62 96 ALA A O 1
ATOM 671 N N . GLY A 1 97 ? 14.188 14.492 -7.254 1 91.69 97 GLY A N 1
ATOM 672 C CA . GLY A 1 97 ? 14 14.898 -5.867 1 91.69 97 GLY A CA 1
ATOM 673 C C . GLY A 1 97 ? 15.289 15.336 -5.195 1 91.69 97 GLY A C 1
ATOM 674 O O . GLY A 1 97 ? 15.328 16.359 -4.52 1 91.69 97 GLY A O 1
ATOM 675 N N . ALA A 1 98 ? 16.312 14.57 -5.398 1 90.5 98 ALA A N 1
ATOM 676 C CA . ALA A 1 98 ? 17.609 14.898 -4.828 1 90.5 98 ALA A CA 1
ATOM 677 C C . ALA A 1 98 ? 18.141 16.219 -5.387 1 90.5 98 ALA A C 1
ATOM 679 O O . ALA A 1 98 ? 18.672 17.031 -4.645 1 90.5 98 ALA A O 1
ATOM 680 N N . TYR A 1 99 ? 17.922 16.312 -6.633 1 87.12 99 TYR A N 1
ATOM 681 C CA . TYR A 1 99 ? 18.391 17.531 -7.305 1 87.12 99 TYR A CA 1
ATOM 682 C C . TYR A 1 99 ? 17.688 18.766 -6.75 1 87.12 99 TYR A C 1
ATOM 684 O O . TYR A 1 99 ? 18.328 19.781 -6.496 1 87.12 99 TYR A O 1
ATOM 692 N N . GLU A 1 100 ? 16.438 18.703 -6.562 1 86.62 100 GLU A N 1
ATOM 693 C CA . GLU A 1 100 ? 15.656 19.844 -6.098 1 86.62 100 GLU A CA 1
ATOM 694 C C . GLU A 1 100 ? 16 20.203 -4.656 1 86.62 100 GLU A C 1
ATOM 696 O O . GLU A 1 100 ? 15.93 21.375 -4.266 1 86.62 100 GLU A O 1
ATOM 701 N N . LEU A 1 101 ? 16.344 19.266 -3.869 1 86.81 101 LEU A N 1
ATOM 702 C CA . LEU A 1 101 ? 16.719 19.547 -2.482 1 86.81 101 LEU A CA 1
ATOM 703 C C . LEU A 1 101 ? 18.062 20.25 -2.406 1 86.81 101 LEU A C 1
ATOM 705 O O . LEU A 1 101 ? 18.297 21.047 -1.5 1 86.81 101 LEU A O 1
ATOM 709 N N . GLY A 1 102 ? 18.969 19.875 -3.322 1 84.31 102 GLY A N 1
ATOM 710 C CA . GLY A 1 102 ? 20.266 20.547 -3.375 1 84.31 102 GLY A CA 1
ATOM 711 C C . GLY A 1 102 ? 21.047 20.422 -2.088 1 84.31 102 GLY A C 1
ATOM 712 O O . GLY A 1 102 ? 21.312 19.312 -1.622 1 84.31 102 GLY A O 1
ATOM 713 N N . THR A 1 103 ? 21.266 21.594 -1.47 1 81.38 103 THR A N 1
ATOM 714 C CA . THR A 1 103 ? 22.125 21.641 -0.292 1 81.38 103 THR A CA 1
ATOM 715 C C . THR A 1 103 ? 21.359 21.188 0.951 1 81.38 103 THR A C 1
ATOM 717 O O . THR A 1 103 ? 21.969 20.969 2.006 1 81.38 103 THR A O 1
ATOM 720 N N . SER A 1 104 ? 20.141 20.969 0.857 1 84.75 104 SER A N 1
ATOM 721 C CA . SER A 1 104 ? 19.344 20.531 1.996 1 84.75 104 SER A CA 1
ATOM 722 C C . SER A 1 104 ? 19.25 19.016 2.051 1 84.75 104 SER A C 1
ATOM 724 O O . SER A 1 104 ? 18.562 18.453 2.92 1 84.75 104 SER A O 1
ATOM 726 N N . LEU A 1 105 ? 19.938 18.375 1.135 1 87.25 105 LEU A N 1
ATOM 727 C CA . LEU A 1 105 ? 19.938 16.922 1.107 1 87.25 105 LEU A CA 1
ATOM 728 C C . LEU A 1 105 ? 20.625 16.359 2.348 1 87.25 105 LEU A C 1
ATOM 730 O O . LEU A 1 105 ? 21.688 16.828 2.742 1 87.25 105 LEU A O 1
ATOM 734 N N . SER A 1 106 ? 19.969 15.484 3.004 1 86.19 106 SER A N 1
ATOM 735 C CA . SER A 1 106 ? 20.469 14.812 4.199 1 86.19 106 SER A CA 1
ATOM 736 C C . SER A 1 106 ? 20 13.359 4.25 1 86.19 106 SER A C 1
ATOM 738 O O . SER A 1 106 ? 18.891 13.039 3.822 1 86.19 106 SER A O 1
ATOM 740 N N . PRO A 1 107 ? 20.812 12.438 4.77 1 86.25 107 PRO A N 1
ATOM 741 C CA . PRO A 1 107 ? 20.375 11.047 4.887 1 86.25 107 PRO A CA 1
ATOM 742 C C . PRO A 1 107 ? 19.469 10.812 6.09 1 86.25 107 PRO A C 1
ATOM 744 O O . PRO A 1 107 ? 18.859 9.75 6.203 1 86.25 107 PRO A O 1
ATOM 747 N N . TRP A 1 108 ? 19.375 11.836 6.938 1 85.69 108 TRP A N 1
ATOM 748 C CA . TRP A 1 108 ? 18.625 11.672 8.18 1 85.69 108 TRP A CA 1
ATOM 749 C C . TRP A 1 108 ? 17.172 12.086 7.992 1 85.69 108 TRP A C 1
ATOM 751 O O . TRP A 1 108 ? 16.875 13.016 7.246 1 85.69 108 TRP A O 1
ATOM 761 N N . PRO A 1 109 ? 16.297 11.32 8.625 1 85.75 109 PRO A N 1
ATOM 762 C CA . PRO A 1 109 ? 14.898 11.719 8.531 1 85.75 109 PRO A CA 1
ATOM 763 C C . PRO A 1 109 ? 14.578 12.961 9.359 1 85.75 109 PRO A C 1
ATOM 765 O O . PRO A 1 109 ? 13.695 12.922 10.219 1 85.75 109 PRO A O 1
ATOM 768 N N . GLN A 1 110 ? 15.359 13.898 9.234 1 82.12 110 GLN A N 1
ATOM 769 C CA . GLN A 1 110 ? 15.203 15.211 9.844 1 82.12 110 GLN A CA 1
ATOM 770 C C . GLN A 1 110 ? 15.547 16.328 8.859 1 82.12 110 GLN A C 1
ATOM 772 O O . GLN A 1 110 ? 16.562 16.234 8.148 1 82.12 110 GLN A O 1
ATOM 777 N N . PRO A 1 111 ? 14.617 17.234 8.891 1 78.62 111 PRO A N 1
ATOM 778 C CA . PRO A 1 111 ? 14.93 18.344 8 1 78.62 111 PRO A CA 1
ATOM 779 C C . PRO A 1 111 ? 16.203 19.094 8.422 1 78.62 111 PRO A C 1
ATOM 781 O O . PRO A 1 111 ? 16.484 19.203 9.609 1 78.62 111 PRO A O 1
ATOM 784 N N . VAL A 1 112 ? 17 19.406 7.336 1 75.38 112 VAL A N 1
ATOM 785 C CA . VAL A 1 112 ? 18.188 20.219 7.59 1 75.38 112 VAL A CA 1
ATOM 786 C C . VAL A 1 112 ? 17.766 21.594 8.125 1 75.38 112 VAL A C 1
ATOM 788 O O . VAL A 1 112 ? 16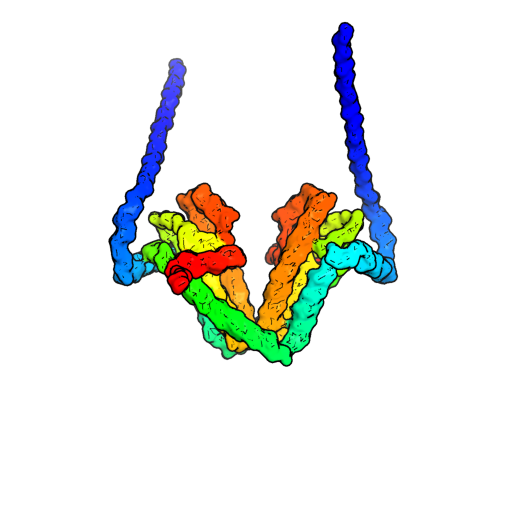.719 22.109 7.754 1 75.38 112 VAL A O 1
ATOM 791 N N . GLY A 1 113 ? 18.5 22.062 9.086 1 63.62 113 GLY A N 1
ATOM 792 C CA . GLY A 1 113 ? 18.297 23.391 9.648 1 63.62 113 GLY A CA 1
ATOM 793 C C . GLY A 1 113 ? 18.125 24.469 8.586 1 63.62 113 GLY A C 1
ATOM 794 O O . GLY A 1 113 ? 18.438 24.25 7.418 1 63.62 113 GLY A O 1
ATOM 795 N N . ARG A 1 114 ? 17.312 25.594 8.836 1 63.09 114 ARG A N 1
ATOM 796 C CA . ARG A 1 114 ? 17.016 26.781 8.047 1 63.09 114 ARG A CA 1
ATOM 797 C C . ARG A 1 114 ? 16.531 26.406 6.648 1 63.09 114 ARG A C 1
ATOM 799 O O . ARG A 1 114 ? 16.75 27.141 5.688 1 63.09 114 ARG A O 1
ATOM 806 N N . ASN A 1 115 ? 15.898 25.172 6.633 1 65.44 115 ASN A N 1
ATOM 807 C CA . ASN A 1 115 ? 15.516 24.75 5.289 1 65.44 115 ASN A CA 1
ATOM 808 C C . ASN A 1 115 ? 14.25 25.453 4.812 1 65.44 115 ASN A C 1
ATOM 810 O O . ASN A 1 115 ? 13.5 26 5.621 1 65.44 115 ASN A O 1
ATOM 814 N N . GLU A 1 116 ? 14.312 25.875 3.588 1 79.06 116 GLU A N 1
ATOM 815 C CA . GLU A 1 116 ? 13.109 26.328 2.895 1 79.06 116 GLU A CA 1
ATOM 816 C C . GLU A 1 116 ? 12.242 25.141 2.469 1 79.06 116 GLU A C 1
ATOM 818 O O . GLU A 1 116 ? 12.758 24.109 2.045 1 79.06 116 GLU A O 1
ATOM 823 N N . LEU A 1 117 ? 11.016 25.266 2.848 1 86.38 117 LEU A N 1
ATOM 824 C CA . LEU A 1 117 ? 10.07 24.25 2.396 1 86.38 117 LEU A CA 1
ATOM 825 C C . LEU A 1 117 ? 10.039 24.172 0.873 1 86.38 117 LEU A C 1
ATOM 827 O O . LEU A 1 117 ? 9.602 25.125 0.211 1 86.38 117 LEU A O 1
ATOM 831 N N . ARG A 1 118 ? 10.57 23.203 0.358 1 85.62 118 ARG A N 1
ATOM 832 C CA . ARG A 1 118 ? 10.586 23.016 -1.089 1 85.62 118 ARG A CA 1
ATOM 833 C C . ARG A 1 118 ? 9.289 22.375 -1.573 1 85.62 118 ARG A C 1
ATOM 835 O O . ARG A 1 118 ? 8.984 21.234 -1.228 1 85.62 118 ARG A O 1
ATOM 842 N N . THR A 1 119 ? 8.539 23.094 -2.369 1 89 119 THR A N 1
ATOM 843 C CA . THR A 1 119 ? 7.227 22.594 -2.781 1 89 119 THR A CA 1
ATOM 844 C C . THR A 1 119 ? 7.086 22.656 -4.301 1 89 119 THR A C 1
ATOM 846 O O . THR A 1 119 ? 6 22.406 -4.836 1 89 119 THR A O 1
ATOM 849 N N . SER A 1 120 ? 8.148 22.906 -4.984 1 86.06 120 SER A N 1
ATOM 850 C CA . SER A 1 120 ? 8.086 23.062 -6.434 1 86.06 120 SER A CA 1
ATOM 851 C C . SER A 1 120 ? 8.727 21.875 -7.141 1 86.06 120 SER A C 1
ATOM 853 O O . SER A 1 120 ? 9.344 21.016 -6.5 1 86.06 120 SER A O 1
ATOM 855 N N . GLY A 1 121 ? 8.477 21.812 -8.492 1 88.06 121 GLY A N 1
ATOM 856 C CA . GLY A 1 121 ? 9.031 20.703 -9.25 1 88.06 121 GLY A CA 1
ATOM 857 C C . GLY A 1 121 ? 8.375 19.375 -8.93 1 88.06 121 GLY A C 1
ATOM 858 O O . GLY A 1 121 ? 7.148 19.266 -8.945 1 88.06 121 GLY A O 1
ATOM 859 N N . VAL A 1 122 ? 9.297 18.406 -8.641 1 89.44 122 VAL A N 1
ATOM 860 C CA . VAL A 1 122 ? 8.773 17.062 -8.406 1 89.44 122 VAL A CA 1
ATOM 861 C C . VAL A 1 122 ? 8.008 17.031 -7.082 1 89.44 122 VAL A C 1
ATOM 863 O O . VAL A 1 122 ? 7.219 16.109 -6.84 1 89.44 122 VAL A O 1
ATOM 866 N N . TYR A 1 123 ? 8.273 18.047 -6.246 1 91.38 123 TYR A N 1
ATOM 867 C CA . TYR A 1 123 ? 7.609 18.109 -4.953 1 91.38 123 TYR A CA 1
ATOM 868 C C . TYR A 1 123 ? 6.176 18.609 -5.105 1 91.38 123 TYR A C 1
ATOM 870 O O . TYR A 1 123 ? 5.41 18.641 -4.141 1 91.38 123 TYR A O 1
ATOM 878 N N . GLU A 1 124 ? 5.797 18.969 -6.273 1 89.75 124 GLU A N 1
ATOM 879 C CA . GLU A 1 124 ? 4.395 19.25 -6.582 1 89.75 124 GLU A CA 1
ATOM 880 C C . GLU A 1 124 ? 3.611 17.953 -6.797 1 89.75 124 GLU A C 1
ATOM 882 O O . GLU A 1 124 ? 2.381 17.938 -6.719 1 89.75 124 GLU A O 1
ATOM 887 N N . LEU A 1 125 ? 4.348 16.906 -7.074 1 88.62 125 LEU A N 1
ATOM 888 C CA . LEU A 1 125 ? 3.711 15.633 -7.398 1 88.62 125 LEU A CA 1
ATOM 889 C C . LEU A 1 125 ? 3.506 14.797 -6.145 1 88.62 125 LEU A C 1
ATOM 891 O O . LEU A 1 125 ? 2.479 14.133 -5.996 1 88.62 125 LEU A O 1
ATOM 895 N N . CYS A 1 126 ? 4.461 14.719 -5.395 1 92.38 126 CYS A N 1
ATOM 896 C CA . CYS A 1 126 ? 4.395 14.031 -4.113 1 92.38 126 CYS A CA 1
ATOM 897 C C . CYS A 1 126 ? 5.363 14.656 -3.109 1 92.38 126 CYS A C 1
ATOM 899 O O . CYS A 1 126 ? 6.332 15.305 -3.498 1 92.38 126 CYS A O 1
ATOM 901 N N . ARG A 1 127 ? 5.137 14.422 -1.924 1 94.44 127 ARG A N 1
ATOM 902 C CA . ARG A 1 127 ? 5.871 15.109 -0.866 1 94.44 127 ARG A CA 1
ATOM 903 C C . ARG A 1 127 ? 7.238 14.477 -0.648 1 94.44 127 ARG A C 1
ATOM 905 O O . ARG A 1 127 ? 8.172 15.133 -0.18 1 94.44 127 ARG A O 1
ATOM 912 N N . HIS A 1 128 ? 7.348 13.18 -0.96 1 94.94 128 HIS A N 1
ATOM 913 C CA . HIS A 1 128 ? 8.602 12.461 -0.774 1 94.94 128 HIS A CA 1
ATOM 914 C C . HIS A 1 128 ? 9.008 11.719 -2.045 1 94.94 128 HIS A C 1
ATOM 916 O O . HIS A 1 128 ? 9.078 10.492 -2.055 1 94.94 128 HIS A O 1
ATOM 922 N N . PRO A 1 129 ? 9.445 12.445 -3.008 1 94.06 129 PRO A N 1
ATOM 923 C CA . PRO A 1 129 ? 9.758 11.828 -4.301 1 94.06 129 PRO A CA 1
ATOM 924 C C . PRO A 1 129 ? 10.938 10.867 -4.23 1 94.06 129 PRO A C 1
ATOM 926 O O . PRO A 1 129 ? 10.984 9.891 -4.988 1 94.06 129 PRO A O 1
ATOM 929 N N . MET A 1 130 ? 11.898 11.117 -3.414 1 94.69 130 MET A N 1
ATOM 930 C CA . MET A 1 130 ? 13.023 10.195 -3.316 1 94.69 130 MET A CA 1
ATOM 931 C C . MET A 1 130 ? 12.578 8.836 -2.777 1 94.69 130 MET A C 1
ATOM 933 O O . MET A 1 130 ? 12.961 7.797 -3.314 1 94.69 130 MET A O 1
ATOM 937 N N . TYR A 1 131 ? 11.742 8.875 -1.722 1 95.94 131 TYR A N 1
ATOM 938 C CA . TYR A 1 131 ? 11.195 7.633 -1.193 1 95.94 131 TYR A CA 1
ATOM 939 C C . TYR A 1 131 ? 10.359 6.914 -2.244 1 95.94 131 TYR A C 1
ATOM 941 O O . TYR A 1 131 ? 10.469 5.695 -2.412 1 95.94 131 TYR A O 1
ATOM 949 N N . ALA A 1 132 ? 9.539 7.688 -2.92 1 95.44 132 ALA A N 1
ATOM 950 C CA . ALA A 1 132 ? 8.703 7.113 -3.973 1 95.44 132 ALA A CA 1
ATOM 951 C C . ALA A 1 132 ? 9.562 6.477 -5.062 1 95.44 132 ALA A C 1
ATOM 953 O O . ALA A 1 132 ? 9.234 5.398 -5.566 1 95.44 132 ALA A O 1
ATOM 954 N N . GLY A 1 133 ? 10.562 7.16 -5.371 1 96.06 133 GLY A N 1
ATOM 955 C CA . GLY A 1 133 ? 11.461 6.629 -6.387 1 96.06 133 GLY A CA 1
ATOM 956 C C . GLY A 1 133 ? 12.117 5.32 -5.98 1 96.06 133 GLY A C 1
ATOM 957 O O . GLY A 1 133 ? 12.141 4.367 -6.758 1 96.06 133 GLY A O 1
ATOM 958 N N . PHE A 1 134 ? 12.617 5.254 -4.789 1 96.56 134 PHE A N 1
ATOM 959 C CA . PHE A 1 134 ? 13.242 4.031 -4.297 1 96.56 134 PHE A CA 1
ATOM 960 C C . PHE A 1 134 ? 12.242 2.881 -4.277 1 96.56 134 PHE A C 1
ATOM 962 O O . PHE A 1 134 ? 12.586 1.749 -4.625 1 96.56 134 PHE A O 1
ATOM 969 N N . LEU A 1 135 ? 11.07 3.158 -3.889 1 97.06 135 LEU A N 1
ATOM 970 C CA . LEU A 1 135 ? 10.031 2.131 -3.861 1 97.06 135 LEU A CA 1
ATOM 971 C C . LEU A 1 135 ? 9.758 1.603 -5.266 1 97.06 135 LEU A C 1
ATOM 973 O O . LEU A 1 135 ? 9.648 0.391 -5.469 1 97.06 135 LEU A O 1
ATOM 977 N N . LEU A 1 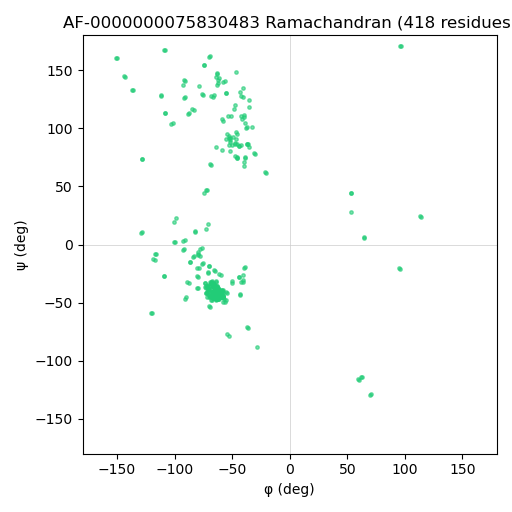136 ? 9.633 2.512 -6.184 1 96.12 136 LEU A N 1
ATOM 978 C CA . LEU A 1 136 ? 9.398 2.111 -7.57 1 96.12 136 LEU A CA 1
ATOM 979 C C . LEU A 1 136 ? 10.547 1.262 -8.094 1 96.12 136 LEU A C 1
ATOM 981 O O . LEU A 1 136 ? 10.328 0.261 -8.773 1 96.12 136 LEU A O 1
ATOM 985 N N . ASP A 1 137 ? 11.703 1.672 -7.762 1 97.19 137 ASP A N 1
ATOM 986 C CA . ASP A 1 137 ? 12.883 0.938 -8.219 1 97.19 137 ASP A CA 1
ATOM 987 C C . ASP A 1 137 ? 12.906 -0.472 -7.633 1 97.19 137 ASP A C 1
ATOM 989 O O . ASP A 1 137 ? 13.141 -1.445 -8.352 1 97.19 137 ASP A O 1
ATOM 993 N N . CYS A 1 138 ? 12.688 -0.562 -6.367 1 96.75 138 CYS A N 1
ATOM 994 C CA . CYS A 1 138 ? 12.688 -1.87 -5.723 1 96.75 138 CYS A CA 1
ATOM 995 C C . CYS A 1 138 ? 11.57 -2.75 -6.27 1 96.75 138 CYS A C 1
ATOM 997 O O . CYS A 1 138 ? 11.773 -3.941 -6.512 1 96.75 138 CYS A O 1
ATOM 999 N N . ALA A 1 139 ? 10.422 -2.238 -6.465 1 96.31 139 ALA A N 1
ATOM 1000 C CA . ALA A 1 139 ? 9.32 -2.984 -7.066 1 96.31 139 ALA A CA 1
ATOM 1001 C C . ALA A 1 139 ? 9.672 -3.439 -8.484 1 96.31 139 ALA A C 1
ATOM 1003 O O . ALA A 1 139 ? 9.352 -4.562 -8.875 1 96.31 139 ALA A O 1
ATOM 1004 N N . GLY A 1 140 ? 10.258 -2.523 -9.18 1 96.62 140 GLY A N 1
ATOM 1005 C CA . GLY A 1 140 ? 10.672 -2.857 -10.531 1 96.62 140 GLY A CA 1
ATOM 1006 C C . GLY A 1 140 ? 11.633 -4.031 -10.594 1 96.62 140 GLY A C 1
ATOM 1007 O O . GLY A 1 140 ? 11.469 -4.934 -11.422 1 96.62 140 GLY A O 1
ATOM 1008 N N . VAL A 1 141 ? 12.609 -4.047 -9.742 1 94.62 141 VAL A N 1
ATOM 1009 C CA . VAL A 1 141 ? 13.562 -5.152 -9.688 1 94.62 141 VAL A CA 1
ATOM 1010 C C . VAL A 1 141 ? 12.828 -6.449 -9.352 1 94.62 141 VAL A C 1
ATOM 1012 O O . VAL A 1 141 ? 13.102 -7.496 -9.938 1 94.62 141 VAL A O 1
ATOM 1015 N N . GLY A 1 142 ? 11.914 -6.363 -8.414 1 93.38 142 GLY A N 1
ATOM 1016 C CA . GLY A 1 142 ? 11.125 -7.535 -8.07 1 93.38 142 GLY A CA 1
ATOM 1017 C C . GLY A 1 142 ? 10.32 -8.078 -9.234 1 93.38 142 GLY A C 1
ATOM 1018 O O . GLY A 1 142 ? 10.266 -9.297 -9.445 1 93.38 142 GLY A O 1
ATOM 1019 N N . MET A 1 143 ? 9.742 -7.23 -9.984 1 92.75 143 MET A N 1
ATOM 1020 C CA . MET A 1 143 ? 8.922 -7.645 -11.125 1 92.75 143 MET A CA 1
ATOM 1021 C C . MET A 1 143 ? 9.789 -8.172 -12.258 1 92.75 143 MET A C 1
ATOM 1023 O O . MET A 1 143 ? 9.453 -9.172 -12.891 1 92.75 143 MET A O 1
ATOM 1027 N N . LEU A 1 144 ? 10.898 -7.516 -12.516 1 92.38 144 LEU A N 1
ATOM 1028 C CA . LEU A 1 144 ? 11.781 -7.898 -13.609 1 92.38 144 LEU A CA 1
ATOM 1029 C C . LEU A 1 144 ? 12.43 -9.25 -13.336 1 92.38 144 LEU A C 1
ATOM 1031 O O . LEU A 1 144 ? 12.68 -10.023 -14.266 1 92.38 144 LEU A O 1
ATOM 1035 N N . THR A 1 145 ? 12.672 -9.531 -12.141 1 91.44 145 THR A N 1
ATOM 1036 C CA . THR A 1 145 ? 13.336 -10.781 -11.781 1 91.44 145 THR A CA 1
ATOM 1037 C C . THR A 1 145 ? 12.32 -11.82 -11.312 1 91.44 145 THR A C 1
ATOM 1039 O O . THR A 1 145 ? 12.695 -12.891 -10.836 1 91.44 145 THR A O 1
ATOM 1042 N N . ALA A 1 146 ? 11.062 -11.461 -11.344 1 89.5 146 ALA A N 1
ATOM 1043 C CA . ALA A 1 146 ? 9.977 -12.344 -10.938 1 89.5 146 ALA A CA 1
ATOM 1044 C C . ALA A 1 146 ? 10.211 -12.898 -9.539 1 89.5 146 ALA A C 1
ATOM 1046 O O . ALA A 1 146 ? 10.078 -14.102 -9.305 1 89.5 146 ALA A O 1
ATOM 1047 N N . SER A 1 147 ? 10.617 -12.039 -8.664 1 90.62 147 SER A N 1
ATOM 1048 C CA . SER A 1 147 ? 10.938 -12.438 -7.297 1 90.62 147 SER A CA 1
ATOM 1049 C C . SER A 1 147 ? 9.891 -11.93 -6.312 1 90.62 147 SER A C 1
ATOM 1051 O O . SER A 1 147 ? 9.812 -10.727 -6.051 1 90.62 147 SER A O 1
ATOM 1053 N N . SER A 1 148 ? 9.18 -12.875 -5.75 1 90.38 148 SER A N 1
ATOM 1054 C CA . SER A 1 148 ? 8.18 -12.5 -4.75 1 90.38 148 SER A CA 1
ATOM 1055 C C . SER A 1 148 ? 8.836 -11.977 -3.482 1 90.38 148 SER A C 1
ATOM 1057 O O . SER A 1 148 ? 8.305 -11.078 -2.826 1 90.38 148 SER A O 1
ATOM 1059 N N . GLU A 1 149 ? 9.969 -12.484 -3.135 1 91.44 149 GLU A N 1
ATOM 1060 C CA . GLU A 1 149 ? 10.703 -12.039 -1.952 1 91.44 149 GLU A CA 1
ATOM 1061 C C . GLU A 1 149 ? 11.07 -10.562 -2.053 1 91.44 149 GLU A C 1
ATOM 1063 O O . GLU A 1 149 ? 10.93 -9.812 -1.081 1 91.44 149 GLU A O 1
ATOM 1068 N N . ARG A 1 150 ? 11.492 -10.203 -3.238 1 93.31 150 ARG A N 1
ATOM 1069 C CA . ARG A 1 150 ? 11.867 -8.812 -3.459 1 93.31 150 ARG A CA 1
ATOM 1070 C C . ARG A 1 150 ? 10.648 -7.895 -3.328 1 93.31 150 ARG A C 1
ATOM 1072 O O . ARG A 1 150 ? 10.758 -6.781 -2.812 1 93.31 150 ARG A O 1
ATOM 1079 N N . LEU A 1 151 ? 9.547 -8.383 -3.775 1 93.31 151 LEU A N 1
ATOM 1080 C CA . LEU A 1 151 ? 8.344 -7.574 -3.668 1 93.31 151 LEU A CA 1
ATOM 1081 C C . LEU A 1 151 ? 7.887 -7.465 -2.215 1 93.31 151 LEU A C 1
ATOM 1083 O O . LEU A 1 151 ? 7.414 -6.414 -1.784 1 93.31 151 LEU A O 1
ATOM 1087 N N . VAL A 1 152 ? 8.008 -8.492 -1.479 1 93.06 152 VAL A N 1
ATOM 1088 C CA . VAL A 1 152 ? 7.656 -8.469 -0.063 1 93.06 152 VAL A CA 1
ATOM 1089 C C . VAL A 1 152 ? 8.578 -7.508 0.684 1 93.06 152 VAL A C 1
ATOM 1091 O O . VAL A 1 152 ? 8.125 -6.73 1.524 1 93.06 152 VAL A O 1
ATOM 1094 N N . LEU A 1 153 ? 9.836 -7.566 0.379 1 93.38 153 LEU A N 1
ATOM 1095 C CA . LEU A 1 153 ? 10.789 -6.641 0.984 1 93.38 153 LEU A CA 1
ATOM 1096 C C . LEU A 1 153 ? 10.484 -5.203 0.587 1 93.38 153 LEU A C 1
ATOM 1098 O O . LEU A 1 153 ? 10.688 -4.277 1.375 1 93.38 153 LEU A O 1
ATOM 1102 N N . THR A 1 154 ? 10.016 -5.012 -0.658 1 95.62 154 THR A N 1
ATOM 1103 C CA . THR A 1 154 ? 9.609 -3.684 -1.105 1 95.62 154 THR A CA 1
ATOM 1104 C C . THR A 1 154 ? 8.43 -3.174 -0.281 1 95.62 154 THR A C 1
ATOM 1106 O O . THR A 1 154 ? 8.383 -1.995 0.074 1 95.62 154 THR A O 1
ATOM 1109 N N . LEU A 1 155 ? 7.52 -4.074 0.008 1 93.5 155 LEU A N 1
ATOM 1110 C CA . LEU A 1 155 ? 6.395 -3.701 0.862 1 93.5 155 LEU A CA 1
ATOM 1111 C C . LEU A 1 155 ? 6.879 -3.309 2.254 1 93.5 155 LEU A C 1
ATOM 1113 O O . LEU A 1 155 ? 6.375 -2.348 2.842 1 93.5 155 LEU A O 1
ATOM 1117 N N . ALA A 1 156 ? 7.812 -4.039 2.799 1 93.38 156 ALA A N 1
ATOM 1118 C CA . ALA A 1 156 ? 8.406 -3.689 4.086 1 93.38 156 ALA A CA 1
ATOM 1119 C C . ALA A 1 156 ? 9.078 -2.32 4.031 1 93.38 156 ALA A C 1
ATOM 1121 O O . ALA A 1 156 ? 8.977 -1.532 4.973 1 93.38 156 ALA A O 1
ATOM 1122 N N . LEU A 1 157 ? 9.711 -2.094 2.934 1 96 157 LEU A N 1
ATOM 1123 C CA . LEU A 1 157 ? 10.352 -0.796 2.727 1 96 157 LEU A CA 1
ATOM 1124 C C . LEU A 1 157 ? 9.312 0.32 2.705 1 96 157 LEU A C 1
ATOM 1126 O O . LEU A 1 157 ? 9.539 1.401 3.25 1 96 157 LEU A O 1
ATOM 1130 N N . TYR A 1 158 ? 8.211 0.051 2.053 1 95.69 158 TYR A N 1
ATOM 1131 C CA . TYR A 1 158 ? 7.121 1.024 2.031 1 95.69 158 TYR A CA 1
ATOM 1132 C C . TYR A 1 158 ? 6.676 1.377 3.445 1 95.69 158 TYR A C 1
ATOM 1134 O O . TYR A 1 158 ? 6.48 2.551 3.766 1 95.69 158 TYR A O 1
ATOM 1142 N N . CYS A 1 159 ? 6.484 0.365 4.262 1 92.94 159 CYS A N 1
ATOM 1143 C CA . CYS A 1 159 ? 6.082 0.599 5.645 1 92.94 159 CYS A CA 1
ATOM 1144 C C . CYS A 1 159 ? 7.117 1.437 6.383 1 92.94 159 CYS A C 1
ATOM 1146 O O . CYS A 1 159 ? 6.766 2.355 7.125 1 92.94 159 CYS A O 1
ATOM 1148 N N . LEU A 1 160 ? 8.375 1.178 6.195 1 94.25 160 LEU A N 1
ATOM 1149 C CA . LEU A 1 160 ? 9.453 1.935 6.816 1 94.25 160 LEU A CA 1
ATOM 1150 C C . LEU A 1 160 ? 9.438 3.385 6.348 1 94.25 160 LEU A C 1
ATOM 1152 O O . LEU A 1 160 ? 9.531 4.305 7.16 1 94.25 160 LEU A O 1
ATOM 1156 N N . PHE A 1 161 ? 9.273 3.568 5.008 1 95.75 161 PHE A N 1
ATOM 1157 C CA . PHE A 1 161 ? 9.281 4.914 4.441 1 95.75 161 PHE A CA 1
ATOM 1158 C C . PHE A 1 161 ? 8.086 5.715 4.93 1 95.75 161 PHE A C 1
ATOM 1160 O O . PHE A 1 161 ? 8.18 6.93 5.121 1 95.75 161 PHE A O 1
ATOM 1167 N N . ASN A 1 162 ? 6.996 5.031 5.113 1 93.62 162 ASN A N 1
ATOM 1168 C CA . ASN A 1 162 ? 5.832 5.723 5.652 1 93.62 162 ASN A CA 1
ATOM 1169 C C . ASN A 1 162 ? 6.09 6.238 7.066 1 93.62 162 ASN A C 1
ATOM 1171 O O . ASN A 1 162 ? 5.734 7.375 7.395 1 93.62 162 ASN A O 1
ATOM 1175 N N . ALA A 1 163 ? 6.672 5.434 7.875 1 92.12 163 ALA A N 1
ATOM 1176 C CA . ALA A 1 163 ? 6.996 5.832 9.242 1 92.12 163 ALA A CA 1
ATOM 1177 C C . ALA A 1 163 ? 8.039 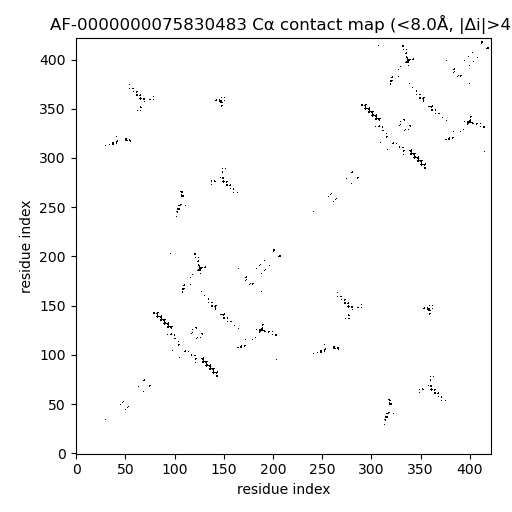6.945 9.258 1 92.12 163 ALA A C 1
ATOM 1179 O O . ALA A 1 163 ? 7.914 7.91 10.016 1 92.12 163 ALA A O 1
ATOM 1180 N N . LYS A 1 164 ? 9.047 6.809 8.406 1 93.88 164 LYS A N 1
ATOM 1181 C CA . LYS A 1 164 ? 10.078 7.836 8.281 1 93.88 164 LYS A CA 1
ATOM 1182 C C . LYS A 1 164 ? 9.477 9.156 7.809 1 93.88 164 LYS A C 1
ATOM 1184 O O . LYS A 1 164 ? 9.797 10.219 8.352 1 93.88 164 LYS A O 1
ATOM 1189 N N . ALA A 1 165 ? 8.633 9.078 6.82 1 93.75 165 ALA A N 1
ATOM 1190 C CA . ALA A 1 165 ? 8.008 10.273 6.25 1 93.75 165 ALA A CA 1
ATOM 1191 C C . ALA A 1 165 ? 7.137 10.977 7.281 1 93.75 165 ALA A C 1
ATOM 1193 O O . ALA A 1 165 ? 7.113 12.211 7.348 1 93.75 165 ALA A O 1
ATOM 1194 N N . ARG A 1 166 ? 6.441 10.219 8.086 1 92.44 166 ARG A N 1
ATOM 1195 C CA . ARG A 1 166 ? 5.605 10.812 9.125 1 92.44 166 ARG A CA 1
ATOM 1196 C C . ARG A 1 166 ? 6.445 11.609 10.117 1 92.44 166 ARG A C 1
ATOM 1198 O O . ARG A 1 166 ? 6.07 12.711 10.508 1 92.44 166 ARG A O 1
ATOM 1205 N N . ARG A 1 167 ? 7.531 11.055 10.484 1 90.5 167 ARG A N 1
ATOM 1206 C CA . ARG A 1 167 ? 8.43 11.734 11.414 1 90.5 167 ARG A CA 1
ATOM 1207 C C . ARG A 1 167 ? 8.969 13.023 10.805 1 90.5 167 ARG A C 1
ATOM 1209 O O . ARG A 1 167 ? 9.008 14.062 11.477 1 90.5 167 ARG A O 1
ATOM 1216 N N . GLU A 1 168 ? 9.375 12.938 9.594 1 92 168 GLU A N 1
ATOM 1217 C CA . GLU A 1 168 ? 9.883 14.117 8.891 1 92 168 GLU A CA 1
ATOM 1218 C C . GLU A 1 168 ? 8.805 15.18 8.742 1 92 168 GLU A C 1
ATOM 1220 O O . GLU A 1 168 ? 9.07 16.375 8.922 1 92 168 GLU A O 1
ATOM 1225 N N . GLU A 1 169 ? 7.664 14.766 8.461 1 93.44 169 GLU A N 1
ATOM 1226 C CA . GLU A 1 169 ? 6.559 15.695 8.242 1 93.44 169 GLU A CA 1
ATOM 1227 C C . GLU A 1 169 ? 6.152 16.391 9.539 1 93.44 169 GLU A C 1
ATOM 1229 O O . GLU A 1 169 ? 5.758 17.562 9.523 1 93.44 169 GLU A O 1
ATOM 1234 N N . ASP A 1 170 ? 6.23 15.633 10.648 1 92.38 170 ASP A N 1
ATOM 1235 C CA . ASP A 1 170 ? 5.984 16.25 11.945 1 92.38 170 ASP A CA 1
ATOM 1236 C C . ASP A 1 170 ? 6.949 17.422 12.188 1 92.38 170 ASP A C 1
ATOM 1238 O O . ASP A 1 170 ? 6.539 18.484 12.648 1 92.38 170 ASP A O 1
ATOM 1242 N N . GLN A 1 171 ? 8.156 17.234 11.883 1 90.5 171 GLN A N 1
ATOM 1243 C CA . GLN A 1 171 ? 9.172 18.266 12.07 1 90.5 171 GLN A CA 1
ATOM 1244 C C . GLN A 1 171 ? 8.984 19.406 11.086 1 90.5 171 GLN A C 1
ATOM 1246 O O . GLN A 1 171 ? 9.172 20.578 11.438 1 90.5 171 GLN A O 1
ATOM 1251 N N . LEU A 1 172 ? 8.625 19.109 9.859 1 92.31 172 LEU A N 1
ATOM 1252 C CA . LEU A 1 172 ? 8.367 20.141 8.859 1 92.31 172 LEU A CA 1
ATOM 1253 C C . LEU A 1 172 ? 7.172 21 9.266 1 92.31 172 LEU A C 1
ATOM 1255 O O . LEU A 1 172 ? 7.172 22.219 9.047 1 92.31 172 LEU A O 1
ATOM 1259 N N . GLU A 1 173 ? 6.199 20.312 9.797 1 93.5 173 GLU A N 1
ATOM 1260 C CA . GLU A 1 173 ? 5.035 21.047 10.273 1 93.5 173 GLU A CA 1
ATOM 1261 C C . GLU A 1 173 ? 5.406 21.969 11.422 1 93.5 173 GLU A C 1
ATOM 1263 O O . GLU A 1 173 ? 4.91 23.094 11.5 1 93.5 173 GLU A O 1
ATOM 1268 N N . GLU A 1 174 ? 6.219 21.484 12.297 1 91.88 174 GLU A N 1
ATOM 1269 C CA . GLU A 1 174 ? 6.684 22.312 13.406 1 91.88 174 GLU A CA 1
ATOM 1270 C C . GLU A 1 174 ? 7.473 23.516 12.906 1 91.88 174 GLU A C 1
ATOM 1272 O O . GLU A 1 174 ? 7.355 24.609 13.461 1 91.88 174 GLU A O 1
ATOM 1277 N N . MET A 1 175 ? 8.234 23.391 11.906 1 90.31 175 MET A N 1
ATOM 1278 C CA . MET A 1 175 ? 9.133 24.422 11.383 1 90.31 175 MET A CA 1
ATOM 1279 C C . MET A 1 175 ? 8.367 25.422 10.516 1 90.31 175 MET A C 1
ATOM 1281 O O . MET A 1 175 ? 8.656 26.609 10.539 1 90.31 175 MET A O 1
ATOM 1285 N N . HIS A 1 176 ? 7.359 24.891 9.719 1 93 176 HIS A N 1
ATOM 1286 C CA . HIS A 1 176 ? 6.785 25.734 8.68 1 93 176 HIS A CA 1
ATOM 1287 C C . HIS A 1 176 ? 5.301 25.984 8.93 1 93 176 HIS A C 1
ATOM 1289 O O . HIS A 1 176 ? 4.676 26.781 8.227 1 93 176 HIS A O 1
ATOM 1295 N N . GLY A 1 177 ? 4.691 25.281 9.781 1 92.94 177 GLY A N 1
ATOM 1296 C CA . GLY A 1 177 ? 3.328 25.531 10.219 1 92.94 177 GLY A CA 1
ATOM 1297 C C . GLY A 1 177 ? 2.311 25.422 9.102 1 92.94 177 GLY A C 1
ATOM 1298 O O . GLY A 1 177 ? 2.246 24.391 8.414 1 92.94 177 GLY A O 1
ATOM 1299 N N . ASP A 1 178 ? 1.688 26.531 8.766 1 93.25 178 ASP A N 1
ATOM 1300 C CA . ASP A 1 178 ? 0.555 26.547 7.844 1 93.25 178 ASP A CA 1
ATOM 1301 C C . ASP A 1 178 ? 1.008 26.281 6.41 1 93.25 178 ASP A C 1
ATOM 1303 O O . ASP A 1 178 ? 0.272 25.688 5.621 1 93.25 178 ASP A O 1
ATOM 1307 N N . ALA A 1 179 ? 2.166 26.828 6.199 1 92.12 179 ALA A N 1
ATOM 1308 C CA . ALA A 1 179 ? 2.67 26.609 4.848 1 92.12 179 ALA A CA 1
ATOM 1309 C C . ALA A 1 179 ? 2.781 25.125 4.523 1 92.12 179 ALA A C 1
ATOM 1311 O O . ALA A 1 179 ? 2.406 24.688 3.436 1 92.12 179 ALA A O 1
ATOM 1312 N N . PHE A 1 180 ? 3.24 24.375 5.484 1 94.69 180 PHE A N 1
ATOM 1313 C CA . PHE A 1 180 ? 3.367 22.938 5.297 1 94.69 180 PHE A CA 1
ATOM 1314 C C . PHE A 1 180 ? 1.994 22.266 5.238 1 94.69 180 PHE A C 1
ATOM 1316 O O . PHE A 1 180 ? 1.743 21.422 4.379 1 94.69 180 PHE A O 1
ATOM 1323 N N . VAL A 1 181 ? 1.135 22.625 6.117 1 94.12 181 VAL A N 1
ATOM 1324 C CA . VAL A 1 181 ? -0.18 22 6.219 1 94.12 181 VAL A CA 1
ATOM 1325 C C . VAL A 1 181 ? -0.955 22.203 4.918 1 94.12 181 VAL A C 1
ATOM 1327 O O . VAL A 1 181 ? -1.586 21.281 4.41 1 94.12 181 VAL A O 1
ATOM 1330 N N . SER A 1 182 ? -0.892 23.422 4.41 1 93.69 182 SER A N 1
ATOM 1331 C CA . SER A 1 182 ? -1.565 23.719 3.152 1 93.69 182 SER A CA 1
ATOM 1332 C C . SER A 1 182 ? -1.006 22.891 2.006 1 93.69 182 SER A C 1
ATOM 1334 O O . SER A 1 182 ? -1.764 22.344 1.201 1 93.69 182 SER A O 1
ATOM 1336 N N . TRP A 1 183 ? 0.316 22.812 1.95 1 93.38 183 TRP A N 1
ATOM 1337 C CA . TRP A 1 183 ? 0.977 22.031 0.908 1 93.38 183 TRP A CA 1
ATOM 1338 C C . TRP A 1 183 ? 0.66 20.547 1.054 1 93.38 183 TRP A C 1
ATOM 1340 O O . TRP A 1 183 ? 0.298 19.891 0.079 1 93.38 183 TRP A O 1
ATOM 1350 N N . ALA A 1 184 ? 0.663 20.062 2.27 1 93.56 184 ALA A N 1
ATOM 1351 C CA . ALA A 1 184 ? 0.481 18.641 2.543 1 93.56 184 ALA A CA 1
ATOM 1352 C C . ALA A 1 184 ? -0.954 18.203 2.26 1 93.56 184 ALA A C 1
ATOM 1354 O O . ALA A 1 184 ? -1.205 17.047 1.943 1 93.56 184 ALA A O 1
ATOM 1355 N N . SER A 1 185 ? -1.849 19.125 2.307 1 90.69 185 SER A N 1
ATOM 1356 C CA . SER A 1 185 ? -3.252 18.812 2.061 1 90.69 185 SER A CA 1
ATOM 1357 C C . SER A 1 185 ? -3.521 18.609 0.571 1 90.69 185 SER A C 1
ATOM 1359 O O . SER A 1 185 ? -4.508 17.984 0.192 1 90.69 185 SER A O 1
ATOM 1361 N N . ARG A 1 186 ? -2.594 19.062 -0.306 1 89.31 186 ARG A N 1
ATOM 1362 C CA . ARG A 1 186 ? -2.828 19.047 -1.746 1 89.31 186 ARG A CA 1
ATOM 1363 C C . ARG A 1 186 ? -1.966 18 -2.43 1 89.31 186 ARG A C 1
ATOM 1365 O O . ARG A 1 186 ? -2.285 17.547 -3.533 1 89.31 186 ARG A O 1
ATOM 1372 N N . VAL A 1 187 ? -0.875 17.75 -1.789 1 90.81 187 VAL A N 1
ATOM 1373 C CA . VAL A 1 187 ? 0.106 16.875 -2.432 1 90.81 187 VAL A CA 1
ATOM 1374 C C . VAL A 1 187 ? 0.206 15.562 -1.668 1 90.81 187 VAL A C 1
ATOM 1376 O O . VAL A 1 187 ? 0.394 15.555 -0.449 1 90.81 187 VAL A O 1
ATOM 1379 N N . PRO A 1 188 ? 0.089 14.445 -2.396 1 91.62 188 PRO A N 1
ATOM 1380 C CA . PRO A 1 188 ? 0.17 13.156 -1.7 1 91.62 188 PRO A CA 1
ATOM 1381 C C . PRO A 1 188 ? 1.574 12.859 -1.182 1 91.62 188 PRO A C 1
ATOM 1383 O O . PRO A 1 188 ? 2.553 13.43 -1.669 1 91.62 188 PRO A O 1
ATOM 1386 N N . ARG A 1 189 ? 1.608 11.93 -0.266 1 92.56 189 ARG A N 1
ATOM 1387 C CA . ARG A 1 189 ? 2.871 11.609 0.393 1 92.56 189 ARG A CA 1
ATOM 1388 C C . ARG A 1 189 ? 3.826 10.906 -0.566 1 92.56 189 ARG A C 1
ATOM 1390 O O . ARG A 1 189 ? 4.988 11.305 -0.694 1 92.56 189 ARG A O 1
ATOM 1397 N N . PHE A 1 190 ? 3.387 9.742 -1.287 1 90.75 190 PHE A N 1
ATOM 1398 C CA . PHE A 1 190 ? 4.293 8.953 -2.115 1 90.75 190 PHE A CA 1
ATOM 1399 C C . PHE A 1 190 ? 3.811 8.914 -3.561 1 90.75 190 PHE A C 1
ATOM 1401 O O . PHE A 1 190 ? 4.562 9.242 -4.48 1 90.75 190 PHE A O 1
ATOM 1408 N N . VAL A 1 191 ? 2.617 8.43 -3.807 1 76.69 191 VAL A N 1
ATOM 1409 C CA . VAL A 1 191 ? 2.129 8.109 -5.145 1 76.69 191 VAL A CA 1
ATOM 1410 C C . VAL A 1 191 ? 1.483 9.344 -5.77 1 76.69 191 VAL A C 1
ATOM 1412 O O . VAL A 1 191 ? 0.458 9.828 -5.285 1 76.69 191 VAL A O 1
ATOM 1415 N N . PRO A 1 192 ? 2.219 9.75 -6.789 1 70.81 192 PRO A N 1
ATOM 1416 C CA . PRO A 1 192 ? 1.594 10.875 -7.496 1 70.81 192 PRO A CA 1
ATOM 1417 C C . PRO A 1 192 ? 0.235 10.508 -8.086 1 70.81 192 PRO A C 1
ATOM 1419 O O . PRO A 1 192 ? -0.002 9.352 -8.438 1 70.81 192 PRO A O 1
ATOM 1422 N N . THR A 1 193 ? -0.644 11.344 -8.07 1 66.38 193 THR A N 1
ATOM 1423 C CA . THR A 1 193 ? -1.92 11.156 -8.75 1 66.38 193 THR A CA 1
ATOM 1424 C C . THR A 1 193 ? -1.72 11.039 -10.258 1 66.38 193 THR A C 1
ATOM 1426 O O . THR A 1 193 ? -0.673 11.43 -10.781 1 66.38 193 THR A O 1
ATOM 1429 N N . VAL A 1 194 ? -2.564 10.258 -10.883 1 63.19 194 VAL A N 1
ATOM 1430 C CA . VAL A 1 194 ? -2.496 10.102 -12.336 1 63.19 194 VAL A CA 1
ATOM 1431 C C . VAL A 1 194 ? -2.281 11.469 -12.992 1 63.19 194 VAL A C 1
ATOM 1433 O O . VAL A 1 194 ? -1.497 11.586 -13.938 1 63.19 194 VAL A O 1
ATOM 1436 N N . SER A 1 195 ? -3.01 12.344 -12.461 1 61.31 195 SER A N 1
ATOM 1437 C CA . SER A 1 195 ? -2.861 13.688 -13.008 1 61.31 195 SER A CA 1
ATOM 1438 C C . SER A 1 195 ? -1.458 14.234 -12.758 1 61.31 195 SER A C 1
ATOM 1440 O O . SER A 1 195 ? -0.912 14.953 -13.594 1 61.31 195 SER A O 1
ATOM 1442 N N . GLY A 1 196 ? -0.862 13.867 -11.727 1 64.25 196 GLY A N 1
ATOM 1443 C CA . GLY A 1 196 ? 0.484 14.305 -11.398 1 64.25 196 GLY A CA 1
ATOM 1444 C C . GLY A 1 196 ? 1.55 13.664 -12.266 1 64.25 196 GLY A C 1
ATOM 1445 O O . GLY A 1 196 ? 2.512 14.32 -12.664 1 64.25 196 GLY A O 1
ATOM 1446 N N . LEU A 1 197 ? 1.31 12.445 -12.547 1 66.56 197 LEU A N 1
ATOM 1447 C CA . LEU A 1 197 ? 2.281 11.719 -13.359 1 66.56 197 LEU A CA 1
ATOM 1448 C C . LEU A 1 197 ? 2.338 12.289 -14.773 1 66.56 197 LEU A C 1
ATOM 1450 O O . LEU A 1 197 ? 3.381 12.234 -15.422 1 66.56 197 LEU A O 1
ATOM 1454 N N . ARG A 1 198 ? 1.174 12.711 -15.18 1 67.06 198 ARG A N 1
ATOM 1455 C CA . ARG A 1 198 ? 1.105 13.281 -16.516 1 67.06 198 ARG A 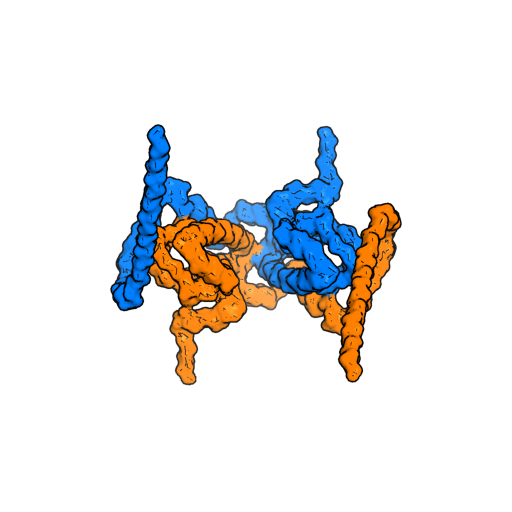CA 1
ATOM 1456 C C . ARG A 1 198 ? 1.918 14.57 -16.609 1 67.06 198 ARG A C 1
ATOM 1458 O O . ARG A 1 198 ? 2.336 14.977 -17.688 1 67.06 198 ARG A O 1
ATOM 1465 N N . GLU A 1 199 ? 2.117 15.164 -15.508 1 68.06 199 GLU A N 1
ATOM 1466 C CA . GLU A 1 199 ? 2.842 16.438 -15.469 1 68.06 199 GLU A CA 1
ATOM 1467 C C . GLU A 1 199 ? 4.336 16.203 -15.25 1 68.06 199 GLU A C 1
ATOM 1469 O O . GLU A 1 199 ? 5.129 17.156 -15.328 1 68.06 199 GLU A O 1
ATOM 1474 N N . LEU A 1 200 ? 4.734 15 -15.055 1 69.44 200 LEU A N 1
ATOM 1475 C CA . LEU A 1 200 ? 6.109 14.672 -14.703 1 69.44 200 LEU A CA 1
ATOM 1476 C C . LEU A 1 200 ? 7.078 15.18 -15.766 1 69.44 200 LEU A C 1
ATOM 1478 O O . LEU A 1 200 ? 8.102 15.797 -15.438 1 69.44 200 LEU A O 1
ATOM 1482 N N . PRO A 1 201 ? 6.754 14.852 -17.094 1 68 201 PRO A N 1
ATOM 1483 C CA . PRO A 1 201 ? 7.688 15.344 -18.109 1 68 201 PRO A CA 1
ATOM 1484 C C . PRO A 1 201 ? 7.832 16.859 -18.094 1 68 201 PRO A C 1
ATOM 1486 O O . PRO A 1 201 ? 8.93 17.391 -18.297 1 68 201 PRO A O 1
ATOM 1489 N N . ARG A 1 202 ? 6.715 17.516 -17.891 1 67.25 202 ARG A N 1
ATOM 1490 C CA . ARG A 1 202 ? 6.742 18.969 -17.797 1 67.25 202 ARG A CA 1
ATOM 1491 C C . ARG A 1 202 ? 7.57 19.422 -16.609 1 67.25 202 ARG A C 1
ATOM 1493 O O . ARG A 1 202 ? 8.352 20.375 -16.703 1 67.25 202 ARG A O 1
ATOM 1500 N N . LEU A 1 203 ? 7.41 18.719 -15.586 1 67.94 203 LEU A N 1
ATOM 1501 C CA . LEU A 1 203 ? 8.055 19.109 -14.328 1 67.94 203 LEU A CA 1
ATOM 1502 C C . LEU A 1 203 ? 9.547 18.828 -14.375 1 67.94 203 LEU A C 1
ATOM 1504 O O . LEU A 1 203 ? 10.336 19.516 -13.719 1 67.94 203 LEU A O 1
ATOM 1508 N N . LEU A 1 204 ? 9.844 17.75 -15.102 1 67.12 204 LEU A N 1
ATOM 1509 C CA . LEU A 1 204 ? 11.258 17.391 -15.219 1 67.12 204 LEU A CA 1
ATOM 1510 C C . LEU A 1 204 ? 11.938 18.219 -16.312 1 67.12 204 LEU A C 1
ATOM 1512 O O . LEU A 1 204 ? 13.133 18.062 -16.547 1 67.12 204 LEU A O 1
ATOM 1516 N N . GLY A 1 205 ? 11.227 19.234 -16.766 1 60.38 205 GLY A N 1
ATOM 1517 C CA . GLY A 1 205 ? 11.773 20.078 -17.828 1 60.38 205 GLY A CA 1
ATOM 1518 C C . GLY A 1 205 ? 11.977 19.328 -19.141 1 60.38 205 GLY A C 1
ATOM 1519 O O . GLY A 1 205 ? 12.828 19.703 -19.953 1 60.38 205 GLY A O 1
ATOM 1520 N N . ILE A 1 206 ? 11.562 18.109 -19.25 1 54.03 206 ILE A N 1
ATOM 1521 C CA . ILE A 1 206 ? 11.641 17.406 -20.531 1 54.03 206 ILE A CA 1
ATOM 1522 C C . ILE A 1 206 ? 10.656 18.016 -21.516 1 54.03 206 ILE A C 1
ATOM 1524 O O . ILE A 1 206 ? 9.445 17.938 -21.328 1 54.03 206 ILE A O 1
ATOM 1528 N N . SER A 1 207 ? 10.93 19.141 -21.891 1 47.06 207 SER A N 1
ATOM 1529 C CA . SER A 1 207 ? 10.211 19.891 -22.906 1 47.06 207 SER A CA 1
ATOM 1530 C C . SER A 1 207 ? 9.773 19 -24.062 1 47.06 207 SER A C 1
ATOM 1532 O O . SER A 1 207 ? 10.555 18.172 -24.547 1 47.06 207 SER A O 1
ATOM 1534 N N . GLU A 1 208 ? 8.477 18.656 -24.125 1 45.47 208 GLU A N 1
ATOM 1535 C CA . GLU A 1 208 ? 8.055 18.188 -25.438 1 45.47 208 GLU A CA 1
ATOM 1536 C C . GLU A 1 208 ? 8.742 18.984 -26.547 1 45.47 208 GLU A C 1
ATOM 1538 O O . GLU A 1 208 ? 8.672 20.219 -26.578 1 45.47 208 GLU A O 1
ATOM 1543 N N . SER A 1 209 ? 9.922 18.578 -26.938 1 37.31 209 SER A N 1
ATOM 1544 C CA . SER A 1 209 ? 10.32 19.172 -28.203 1 37.31 209 SER A CA 1
ATOM 1545 C C . SER A 1 209 ? 9.141 19.281 -29.172 1 37.31 209 SER A C 1
ATOM 1547 O O . SER A 1 209 ? 8.562 18.266 -29.562 1 37.31 209 SER A O 1
ATOM 1549 N N . SER A 1 210 ? 8.258 20.172 -28.984 1 35.53 210 SER A N 1
ATOM 1550 C CA . SER A 1 210 ? 7.527 20.578 -30.188 1 35.53 210 SER A CA 1
ATOM 1551 C C . SER A 1 210 ? 8.43 20.562 -31.406 1 35.53 210 SER A C 1
ATOM 1553 O O . SER A 1 210 ? 9.367 21.359 -31.5 1 35.53 210 SER A O 1
ATOM 1555 N N . ASN A 1 211 ? 8.555 19.344 -32 1 30.02 211 ASN A N 1
ATOM 1556 C CA . ASN A 1 211 ? 8.781 19.547 -33.406 1 30.02 211 ASN A CA 1
ATOM 1557 C C . ASN A 1 211 ? 7.707 20.438 -34.031 1 30.02 211 ASN A C 1
ATOM 1559 O O . ASN A 1 211 ? 6.523 20.297 -33.719 1 30.02 211 ASN A O 1
ATOM 1563 N N . MET B 1 1 ? -3.24 54.875 49.719 1 31.5 1 MET B N 1
ATOM 1564 C CA . MET B 1 1 ? -2.811 55.281 48.375 1 31.5 1 MET B CA 1
ATOM 1565 C C . MET B 1 1 ? -2.875 54.125 47.406 1 31.5 1 MET B C 1
ATOM 1567 O O . MET B 1 1 ? -2.352 53.031 47.688 1 31.5 1 MET B O 1
ATOM 1571 N N . PRO B 1 2 ? -3.881 54.094 46.5 1 38.5 2 PRO B N 1
ATOM 1572 C CA . PRO B 1 2 ? -4.258 53.094 45.5 1 38.5 2 PRO B CA 1
ATOM 1573 C C . PRO B 1 2 ? -3.152 52.812 44.5 1 38.5 2 PRO B C 1
ATOM 1575 O O . PRO B 1 2 ? -2.637 53.75 43.875 1 38.5 2 PRO B O 1
ATOM 1578 N N . LEU B 1 3 ? -2.207 51.969 44.875 1 36.41 3 LEU B N 1
ATOM 1579 C CA . LEU B 1 3 ? -1.104 51.688 43.969 1 36.41 3 LEU B CA 1
ATOM 1580 C C . LEU B 1 3 ? -1.622 51.281 42.594 1 36.41 3 LEU B C 1
ATOM 1582 O O . LEU B 1 3 ? -2.408 50.344 42.469 1 36.41 3 LEU B O 1
ATOM 1586 N N . LEU B 1 4 ? -1.814 52.25 41.719 1 34.19 4 LEU B N 1
ATOM 1587 C CA . LEU B 1 4 ? -2.184 52.125 40.312 1 34.19 4 LEU B CA 1
ATOM 1588 C C . LEU B 1 4 ? -1.25 51.156 39.594 1 34.19 4 LEU B C 1
ATOM 1590 O O . LEU B 1 4 ? -0.031 51.344 39.594 1 34.19 4 LEU B O 1
ATOM 1594 N N . CYS B 1 5 ? -1.543 49.875 39.594 1 36.81 5 CYS B N 1
ATOM 1595 C CA . CYS B 1 5 ? -0.85 48.844 38.844 1 36.81 5 CYS B CA 1
ATOM 1596 C C . CYS B 1 5 ? -0.733 49.219 37.375 1 36.81 5 CYS B C 1
ATOM 1598 O O . CYS B 1 5 ? -1.744 49.406 36.719 1 36.81 5 CYS B O 1
ATOM 1600 N N . HIS B 1 6 ? 0.23 50.062 36.969 1 38.28 6 HIS B N 1
ATOM 1601 C CA . HIS B 1 6 ? 0.448 50.406 35.562 1 38.28 6 HIS B CA 1
ATOM 1602 C C . HIS B 1 6 ? 0.552 49.156 34.719 1 38.28 6 HIS B C 1
ATOM 1604 O O . HIS B 1 6 ? 1.199 48.156 35.094 1 38.28 6 HIS B O 1
ATOM 1610 N N . PRO B 1 7 ? -0.426 48.844 33.844 1 38.34 7 PRO B N 1
ATOM 1611 C CA . PRO B 1 7 ? -0.386 47.719 32.906 1 38.34 7 PRO B CA 1
ATOM 1612 C C . PRO B 1 7 ? 0.88 47.688 32.062 1 38.34 7 PRO B C 1
ATOM 1614 O O . PRO B 1 7 ? 1.329 48.75 31.578 1 38.34 7 PRO B O 1
ATOM 1617 N N . SER B 1 8 ? 1.922 46.969 32.531 1 38.75 8 SER B N 1
ATOM 1618 C CA . SER B 1 8 ? 3.133 46.844 31.719 1 38.75 8 SER B CA 1
ATOM 1619 C C . SER B 1 8 ? 2.799 46.625 30.25 1 38.75 8 SER B C 1
ATOM 1621 O O . SER B 1 8 ? 1.959 45.812 29.906 1 38.75 8 SER B O 1
ATOM 1623 N N . ALA B 1 9 ? 3.023 47.625 29.391 1 43.38 9 ALA B N 1
ATOM 1624 C CA . ALA B 1 9 ? 2.916 47.656 27.922 1 43.38 9 ALA B CA 1
ATOM 1625 C C . ALA B 1 9 ? 3.586 46.438 27.297 1 43.38 9 ALA B C 1
ATOM 1627 O O . ALA B 1 9 ? 4.77 46.188 27.531 1 43.38 9 ALA B O 1
ATOM 1628 N N . VAL B 1 10 ? 2.879 45.375 27.078 1 38.72 10 VAL B N 1
ATOM 1629 C CA . VAL B 1 10 ? 3.363 44.281 26.234 1 38.72 10 VAL B CA 1
ATOM 1630 C C . VAL B 1 10 ? 3.926 44.844 24.922 1 38.72 10 VAL B C 1
ATOM 1632 O O . VAL B 1 10 ? 3.213 45.531 24.172 1 38.72 10 VAL B O 1
ATOM 1635 N N . GLN B 1 11 ? 5.215 45.25 24.844 1 37.09 11 GLN B N 1
ATOM 1636 C CA . GLN B 1 11 ? 5.816 45.625 23.578 1 37.09 11 GLN B CA 1
ATOM 1637 C C . GLN B 1 11 ? 5.52 44.594 22.5 1 37.09 11 GLN B C 1
ATOM 1639 O O . GLN B 1 11 ? 5.559 43.375 22.75 1 37.09 11 GLN B O 1
ATOM 1644 N N . PRO B 1 12 ? 4.859 44.938 21.406 1 35.22 12 PRO B N 1
ATOM 1645 C CA . PRO B 1 12 ? 4.633 44.031 20.297 1 35.22 12 PRO B CA 1
ATOM 1646 C C . PRO B 1 12 ? 5.926 43.406 19.75 1 35.22 12 PRO B C 1
ATOM 1648 O O . PRO B 1 12 ? 6.93 44.125 19.609 1 35.22 12 PRO B O 1
ATOM 1651 N N . VAL B 1 13 ? 6.316 42.25 20.156 1 37.62 13 VAL B N 1
ATOM 1652 C CA . VAL B 1 13 ? 7.414 41.562 19.484 1 37.62 13 VAL B CA 1
ATOM 1653 C C . VAL B 1 13 ? 7.25 41.656 17.969 1 37.62 13 VAL B C 1
ATOM 1655 O O . VAL B 1 13 ? 6.25 41.219 17.422 1 37.62 13 VAL B O 1
ATOM 1658 N N . SER B 1 14 ? 7.699 42.719 17.344 1 33.16 14 SER B N 1
ATOM 1659 C CA . SER B 1 14 ? 7.812 42.781 15.898 1 33.16 14 SER B CA 1
ATOM 1660 C C . SER B 1 14 ? 8.445 41.531 15.328 1 33.16 14 SER B C 1
ATOM 1662 O O . SER B 1 14 ? 9.625 41.25 15.547 1 33.16 14 SER B O 1
ATOM 1664 N N . VAL B 1 15 ? 7.758 40.5 15.289 1 35.22 15 VAL B N 1
ATOM 1665 C CA . VAL B 1 15 ? 8.242 39.406 14.445 1 35.22 15 VAL B CA 1
ATOM 1666 C C . VAL B 1 15 ? 8.68 39.969 13.094 1 35.22 15 VAL B C 1
ATOM 1668 O O . VAL B 1 15 ? 7.844 40.375 12.289 1 35.22 15 VAL B O 1
ATOM 1671 N N . ARG B 1 16 ? 9.828 40.625 13.062 1 33.44 16 ARG B N 1
ATOM 1672 C CA . ARG B 1 16 ? 10.398 40.938 11.758 1 33.44 16 ARG B CA 1
ATOM 1673 C C . ARG B 1 16 ? 10.266 39.75 10.812 1 33.44 16 ARG B C 1
ATOM 1675 O O . ARG B 1 16 ? 10.867 38.688 11.039 1 33.44 16 ARG B O 1
ATOM 1682 N N . MET B 1 17 ? 9.188 39.625 10.156 1 34.53 17 MET B N 1
ATOM 1683 C CA . MET B 1 17 ? 9.117 38.75 8.992 1 34.53 17 MET B CA 1
ATOM 1684 C C . MET B 1 17 ? 10.391 38.844 8.164 1 34.53 17 MET B C 1
ATOM 1686 O O . MET B 1 17 ? 10.672 39.906 7.562 1 34.53 17 MET B O 1
ATOM 1690 N N . GLN B 1 18 ? 11.555 38.375 8.664 1 35.47 18 GLN B N 1
ATOM 1691 C CA . GLN B 1 18 ? 12.703 38.375 7.773 1 35.47 18 GLN B CA 1
ATOM 1692 C C . GLN B 1 18 ? 12.289 38.125 6.328 1 35.47 18 GLN B C 1
ATOM 1694 O O . GLN B 1 18 ? 11.578 37.156 6.043 1 35.47 18 GLN B O 1
ATOM 1699 N N . ALA B 1 19 ? 12.203 39.094 5.5 1 38.31 19 ALA B N 1
ATOM 1700 C CA . ALA B 1 19 ? 12 39.125 4.055 1 38.31 19 ALA B CA 1
ATOM 1701 C C . ALA B 1 19 ? 12.68 37.969 3.373 1 38.31 19 ALA B C 1
ATOM 1703 O O . ALA B 1 19 ? 13.766 37.531 3.789 1 38.31 19 ALA B O 1
ATOM 1704 N N . ALA B 1 20 ? 11.922 37.125 2.725 1 41.16 20 ALA B N 1
ATOM 1705 C CA . ALA B 1 20 ? 12.461 36.062 1.87 1 41.16 20 ALA B CA 1
ATOM 1706 C C . ALA B 1 20 ? 13.656 36.562 1.066 1 41.16 20 ALA B C 1
ATOM 1708 O O . ALA B 1 20 ? 13.633 37.688 0.54 1 41.16 20 ALA B O 1
ATOM 1709 N N . PRO B 1 21 ? 14.875 36.156 1.321 1 41.31 21 PRO B N 1
ATOM 1710 C CA . PRO B 1 21 ? 15.953 36.719 0.498 1 41.31 21 PRO B CA 1
ATOM 1711 C C . PRO B 1 21 ? 15.562 36.844 -0.974 1 41.31 21 PRO B C 1
ATOM 1713 O O . PRO B 1 21 ? 14.672 36.125 -1.441 1 41.31 21 PRO B O 1
ATOM 1716 N N . PRO B 1 22 ? 15.844 37.938 -1.607 1 37.97 22 PRO B N 1
ATOM 1717 C CA . PRO B 1 22 ? 15.523 38.188 -3.016 1 37.97 22 PRO B CA 1
ATOM 1718 C C . PRO B 1 22 ? 15.805 36.969 -3.906 1 37.97 22 PRO B C 1
ATOM 1720 O O . PRO B 1 22 ? 16.656 36.125 -3.576 1 37.97 22 PRO B O 1
ATOM 1723 N N . PRO B 1 23 ? 14.844 36.469 -4.754 1 40.19 23 PRO B N 1
ATOM 1724 C CA . PRO B 1 23 ? 15.008 35.375 -5.715 1 40.19 23 PRO B CA 1
ATOM 1725 C C . PRO B 1 23 ? 16.375 35.406 -6.406 1 40.19 23 PRO B C 1
ATOM 1727 O O . PRO B 1 23 ? 16.656 34.562 -7.262 1 40.19 23 PRO B O 1
ATOM 1730 N N . GLY B 1 24 ? 17.125 36.531 -6.43 1 37.62 24 GLY B N 1
ATOM 1731 C CA . GLY B 1 24 ? 18.281 36.719 -7.309 1 37.62 24 GLY B CA 1
ATOM 1732 C C . GLY B 1 24 ? 19.312 35.625 -7.164 1 37.62 24 GLY B C 1
ATOM 1733 O O . GLY B 1 24 ? 19.844 35.125 -8.164 1 37.62 24 GLY B O 1
ATOM 1734 N N . GLN B 1 25 ? 20.172 35.625 -6.047 1 38.69 25 GLN B N 1
ATOM 1735 C CA . GLN B 1 25 ? 21.438 34.906 -6.086 1 38.69 25 GLN B CA 1
ATOM 1736 C C . GLN B 1 25 ? 21.172 33.375 -6.023 1 38.69 25 GLN B C 1
ATOM 1738 O O . GLN B 1 25 ? 21.609 32.719 -5.086 1 38.69 25 GLN B O 1
ATOM 1743 N N . ARG B 1 26 ? 20.078 32.875 -6.188 1 42.31 26 ARG B N 1
ATOM 1744 C CA . ARG B 1 26 ? 19.922 31.438 -6.375 1 42.31 26 ARG B CA 1
ATOM 1745 C C . ARG B 1 26 ? 20.969 30.891 -7.344 1 42.31 26 ARG B C 1
ATOM 1747 O O . ARG B 1 26 ? 21.016 29.688 -7.598 1 42.31 26 ARG B O 1
ATOM 1754 N N . ASP B 1 27 ? 21.453 31.719 -8.273 1 40.53 27 ASP B N 1
ATOM 1755 C CA . ASP B 1 27 ? 22.406 31.406 -9.336 1 40.53 27 ASP B CA 1
ATOM 1756 C C . ASP B 1 27 ? 23.734 30.906 -8.766 1 40.53 27 ASP B C 1
ATOM 1758 O O . ASP B 1 27 ? 24.719 30.812 -9.484 1 40.53 27 ASP B O 1
ATOM 1762 N N . ASP B 1 28 ? 24.078 31.281 -7.586 1 46.03 28 ASP B N 1
ATOM 1763 C CA . ASP B 1 28 ? 25.406 30.688 -7.344 1 46.03 28 ASP B CA 1
ATOM 1764 C C . ASP B 1 28 ? 25.438 29.219 -7.754 1 46.03 28 ASP B C 1
ATOM 1766 O O . ASP B 1 28 ? 24.578 28.438 -7.344 1 46.03 28 ASP B O 1
ATOM 1770 N N . GLU B 1 29 ? 25.859 28.891 -8.914 1 51.97 29 GLU B N 1
ATOM 1771 C CA . GLU B 1 29 ? 26.172 27.641 -9.609 1 51.97 29 GLU B CA 1
ATOM 1772 C C . GLU B 1 29 ? 26.422 26.5 -8.617 1 51.97 29 GLU B C 1
ATOM 1774 O O . GLU B 1 29 ? 27.422 26.484 -7.906 1 51.97 29 GLU B O 1
ATOM 1779 N N . LEU B 1 30 ? 25.391 26.203 -7.848 1 62.31 30 LEU B N 1
ATOM 1780 C CA . LEU B 1 30 ? 25.594 25.016 -7.016 1 62.31 30 LEU B CA 1
ATOM 1781 C C . LEU B 1 30 ? 26.516 24.016 -7.699 1 62.31 30 LEU B C 1
ATOM 1783 O O . LEU B 1 30 ? 26.125 23.375 -8.68 1 62.31 30 LEU B O 1
ATOM 1787 N N . THR B 1 31 ? 27.844 24.281 -7.648 1 75.62 31 THR B N 1
ATOM 1788 C CA . THR B 1 31 ? 28.859 23.375 -8.18 1 75.62 31 THR B CA 1
ATOM 1789 C C . THR B 1 31 ? 28.734 21.984 -7.539 1 75.62 31 THR B C 1
ATOM 1791 O O . THR B 1 31 ? 28.234 21.859 -6.418 1 75.62 31 THR B O 1
ATOM 1794 N N . PRO B 1 32 ? 28.922 20.938 -8.375 1 81.75 32 PRO B N 1
ATOM 1795 C CA . PRO B 1 32 ? 28.953 19.594 -7.797 1 81.75 32 PRO B CA 1
ATOM 1796 C C . PRO B 1 32 ? 29.75 19.531 -6.496 1 81.75 32 PRO B C 1
ATOM 1798 O O . PRO B 1 32 ? 29.375 18.812 -5.566 1 81.75 32 PRO B O 1
ATOM 1801 N N . ALA B 1 33 ? 30.797 20.391 -6.418 1 83.69 33 ALA B N 1
ATOM 1802 C CA . ALA B 1 33 ? 31.609 20.391 -5.207 1 83.69 33 ALA B CA 1
ATOM 1803 C C . ALA B 1 33 ? 30.828 20.922 -4.016 1 83.69 33 ALA B C 1
ATOM 1805 O O . ALA B 1 33 ? 30.938 20.406 -2.904 1 83.69 33 ALA B O 1
ATOM 1806 N N . ALA B 1 34 ? 30.109 21.984 -4.203 1 83.75 34 ALA B N 1
ATOM 1807 C CA . ALA B 1 34 ? 29.344 22.578 -3.125 1 83.75 34 ALA B CA 1
ATOM 1808 C C . ALA B 1 34 ? 28.25 21.625 -2.641 1 83.75 34 ALA B C 1
ATOM 1810 O O . ALA B 1 34 ? 27.969 21.562 -1.441 1 83.75 34 ALA B O 1
ATOM 1811 N N . LEU B 1 35 ? 27.672 20.969 -3.568 1 84.62 35 LEU B N 1
ATOM 1812 C CA . LEU B 1 35 ? 26.625 20 -3.236 1 84.62 35 LEU B CA 1
ATOM 1813 C C . LEU B 1 35 ? 27.188 18.859 -2.379 1 84.62 35 LEU B C 1
ATOM 1815 O O . LEU B 1 35 ? 26.562 18.453 -1.401 1 84.62 35 LEU B O 1
ATOM 1819 N N . VAL B 1 36 ? 28.312 18.359 -2.83 1 86.56 36 VAL B N 1
ATOM 1820 C CA . VAL B 1 36 ? 28.938 17.281 -2.092 1 86.56 36 VAL B CA 1
ATOM 1821 C C . VAL B 1 36 ? 29.312 17.75 -0.688 1 86.56 36 VAL B C 1
ATOM 1823 O O . VAL B 1 36 ? 29.094 17.031 0.292 1 86.56 36 VAL B O 1
ATOM 1826 N N . ALA B 1 37 ? 29.875 18.969 -0.586 1 86.81 37 ALA B N 1
ATOM 1827 C CA . ALA B 1 37 ? 30.266 19.531 0.711 1 86.81 37 ALA B CA 1
ATOM 1828 C C . ALA B 1 37 ? 29.047 19.656 1.63 1 86.81 37 ALA B C 1
ATOM 1830 O O . ALA B 1 37 ? 29.125 19.312 2.814 1 86.81 37 ALA B O 1
ATOM 1831 N N . SER B 1 38 ? 28.016 20.141 1.114 1 85.25 38 SER B N 1
ATOM 1832 C CA . SER B 1 38 ? 26.812 20.297 1.917 1 85.25 38 SER B CA 1
ATOM 1833 C C . SER B 1 38 ? 26.281 18.953 2.381 1 85.25 38 SER B C 1
ATOM 1835 O O . SER B 1 38 ? 25.766 18.828 3.498 1 85.25 38 SER B O 1
ATOM 1837 N N . LEU B 1 39 ? 26.297 17.969 1.517 1 86.19 39 LEU B N 1
ATOM 1838 C CA . LEU B 1 39 ? 25.859 16.625 1.872 1 86.19 39 LEU B CA 1
ATOM 1839 C C . LEU B 1 39 ? 26.672 16.078 3.035 1 86.19 39 LEU B C 1
ATOM 1841 O O . LEU B 1 39 ? 26.125 15.453 3.951 1 86.19 39 LEU B O 1
ATOM 1845 N N . ILE B 1 40 ? 27.984 16.281 2.91 1 86.56 40 ILE B N 1
ATOM 1846 C CA . ILE B 1 40 ? 28.859 15.812 3.967 1 86.56 40 ILE B CA 1
ATOM 1847 C C . ILE B 1 40 ? 28.547 16.531 5.27 1 86.56 40 ILE B C 1
ATOM 1849 O O . ILE B 1 40 ? 28.438 15.914 6.328 1 86.56 40 ILE B O 1
ATOM 1853 N N . ASP B 1 41 ? 28.375 17.828 5.23 1 85.94 41 ASP B N 1
ATOM 1854 C CA . ASP B 1 41 ? 28.062 18.625 6.406 1 85.94 41 ASP B CA 1
ATOM 1855 C C . ASP B 1 41 ? 26.75 18.172 7.039 1 85.94 41 ASP B C 1
ATOM 1857 O O . ASP B 1 41 ? 26.656 18 8.258 1 85.94 41 ASP B O 1
ATOM 1861 N N . ASN B 1 42 ? 25.797 17.953 6.211 1 85.75 42 ASN B N 1
ATOM 1862 C CA . ASN B 1 42 ? 24.484 17.531 6.703 1 85.75 42 ASN B CA 1
ATOM 1863 C C . ASN B 1 42 ? 24.547 16.141 7.32 1 85.75 42 ASN B C 1
ATOM 1865 O O . ASN B 1 42 ? 23.812 15.836 8.258 1 85.75 42 ASN B O 1
ATOM 1869 N N . THR B 1 43 ? 25.344 15.273 6.758 1 85.75 43 THR B N 1
ATOM 1870 C CA . THR B 1 43 ? 25.516 13.922 7.273 1 85.75 43 THR B CA 1
ATOM 1871 C C . THR B 1 43 ? 26.156 13.945 8.656 1 85.75 43 THR B C 1
ATOM 1873 O O . THR B 1 43 ? 25.812 13.133 9.523 1 85.75 43 THR B O 1
ATOM 1876 N N . LEU B 1 44 ? 27.031 14.891 8.781 1 85.44 44 LEU B N 1
ATOM 1877 C CA . LEU B 1 44 ? 27.781 14.977 10.031 1 85.44 44 LEU B CA 1
ATOM 1878 C C . LEU B 1 44 ? 27.016 15.789 11.07 1 85.44 44 LEU B C 1
ATOM 1880 O O . LEU B 1 44 ? 27.328 15.734 12.258 1 85.44 44 LEU B O 1
ATOM 1884 N N . ALA B 1 45 ? 26.062 16.484 10.633 1 80.88 45 ALA B N 1
ATOM 1885 C CA . ALA B 1 45 ? 25.281 17.328 11.547 1 80.88 45 ALA B CA 1
ATOM 1886 C C . ALA B 1 45 ? 24.344 16.484 12.398 1 80.88 45 ALA B C 1
ATOM 1888 O O . ALA B 1 45 ? 23.984 15.359 12.023 1 80.88 45 ALA B O 1
ATOM 1889 N N . GLY B 1 46 ? 23.953 16.953 13.594 1 79.06 46 GLY B N 1
ATOM 1890 C CA . GLY B 1 46 ? 23.016 16.281 14.477 1 79.06 46 GLY B CA 1
ATOM 1891 C C . GLY B 1 46 ? 23.703 15.438 15.539 1 79.06 46 GLY B C 1
ATOM 1892 O O . GLY B 1 46 ? 24.922 15.234 15.5 1 79.06 46 GLY B O 1
ATOM 1893 N N . GLU B 1 47 ? 22.984 14.992 16.422 1 82 47 GLU B N 1
ATOM 1894 C CA . GLU B 1 47 ? 23.5 14.188 17.516 1 82 47 GLU B CA 1
ATOM 1895 C C . GLU B 1 47 ? 23.453 12.703 17.172 1 82 47 GLU B C 1
ATOM 1897 O O . GLU B 1 47 ? 22.406 12.164 16.844 1 82 47 GLU B O 1
ATOM 1902 N N . VAL B 1 48 ? 24.625 12.094 17.328 1 81.38 48 VAL B N 1
ATOM 1903 C CA . VAL B 1 48 ? 24.75 10.672 17.047 1 81.38 48 VAL B CA 1
ATOM 1904 C C . VAL B 1 48 ? 23.734 9.883 17.859 1 81.38 48 VAL B C 1
ATOM 1906 O O . VAL B 1 48 ? 23.578 10.133 19.062 1 81.38 48 VAL B O 1
ATOM 1909 N N . GLY B 1 49 ? 22.984 9.016 17.281 1 79.75 49 GLY B N 1
ATOM 1910 C CA . GLY B 1 49 ? 21.984 8.195 17.953 1 79.75 49 GLY B CA 1
ATOM 1911 C C . GLY B 1 49 ? 20.594 8.781 17.891 1 79.75 49 GLY B C 1
ATOM 1912 O O . GLY B 1 49 ? 19.594 8.078 18.094 1 79.75 49 GLY B O 1
ATOM 1913 N N . ARG B 1 50 ? 20.516 10.117 17.625 1 80.38 50 ARG B N 1
ATOM 1914 C CA . ARG B 1 50 ? 19.203 10.758 17.641 1 80.38 50 ARG B CA 1
ATOM 1915 C C . ARG B 1 50 ? 18.844 11.32 16.281 1 80.38 50 ARG B C 1
ATOM 1917 O O . ARG B 1 50 ? 17.734 11.805 16.062 1 80.38 50 ARG B O 1
ATOM 1924 N N . ARG B 1 51 ? 19.812 11.281 15.445 1 81.5 51 ARG B N 1
ATOM 1925 C CA . ARG B 1 51 ? 19.594 11.945 14.172 1 81.5 51 ARG B CA 1
ATOM 1926 C C . ARG B 1 51 ? 18.844 11.031 13.203 1 81.5 51 ARG B C 1
ATOM 1928 O O . ARG B 1 51 ? 18.391 11.477 12.148 1 81.5 51 ARG B O 1
ATOM 1935 N N . GLY B 1 52 ? 18.656 9.688 13.516 1 87.81 52 GLY B N 1
ATOM 1936 C CA . GLY B 1 52 ? 17.875 8.797 12.664 1 87.81 52 GLY B CA 1
ATOM 1937 C C . GLY B 1 52 ? 18.703 7.703 12.023 1 87.81 52 GLY B C 1
ATOM 1938 O O . GLY B 1 52 ? 18.344 7.18 10.969 1 87.81 52 GLY B O 1
ATOM 1939 N N . GLU B 1 53 ? 19.844 7.344 12.602 1 88.94 53 GLU B N 1
ATOM 1940 C CA . GLU B 1 53 ? 20.734 6.324 12.07 1 88.94 53 GLU B CA 1
ATOM 1941 C C . GLU B 1 53 ? 20.031 4.977 11.938 1 88.94 53 GLU B C 1
ATOM 1943 O O . GLU B 1 53 ? 20.266 4.238 10.984 1 88.94 53 GLU B O 1
ATOM 1948 N N . ALA B 1 54 ? 19.234 4.707 12.906 1 91.62 54 ALA B N 1
ATOM 1949 C CA . ALA B 1 54 ? 18.531 3.43 12.867 1 91.62 54 ALA B CA 1
ATOM 1950 C C . ALA B 1 54 ? 17.609 3.346 11.656 1 91.62 54 ALA B C 1
ATOM 1952 O O . ALA B 1 54 ? 17.469 2.285 11.039 1 91.62 54 ALA B O 1
ATOM 1953 N N . TRP B 1 55 ? 17 4.418 11.305 1 92.38 55 TRP B N 1
ATOM 1954 C CA . TRP B 1 55 ? 16.109 4.469 10.148 1 92.38 55 TRP B CA 1
ATOM 1955 C C . TRP B 1 55 ? 16.891 4.25 8.852 1 92.38 55 TRP B C 1
ATOM 1957 O O . TRP B 1 55 ? 16.453 3.488 7.984 1 92.38 55 TRP B O 1
ATOM 1967 N N . VAL B 1 56 ? 18.016 4.918 8.766 1 92.19 56 VAL B N 1
ATOM 1968 C CA . VAL B 1 56 ? 18.828 4.82 7.559 1 92.19 56 VAL B CA 1
ATOM 1969 C C . VAL B 1 56 ? 19.406 3.41 7.445 1 92.19 56 VAL B C 1
ATOM 1971 O O . VAL B 1 56 ? 19.453 2.842 6.352 1 92.19 56 VAL B O 1
ATOM 1974 N N . ALA B 1 57 ? 19.828 2.873 8.562 1 93.31 57 ALA B N 1
ATOM 1975 C CA . ALA B 1 57 ? 20.344 1.509 8.578 1 93.31 57 ALA B CA 1
ATOM 1976 C C . ALA B 1 57 ? 19.266 0.511 8.141 1 93.31 57 ALA B C 1
ATOM 1978 O O . ALA B 1 57 ? 19.531 -0.386 7.34 1 93.31 57 ALA B O 1
ATOM 1979 N N . ALA B 1 58 ? 18.078 0.654 8.695 1 94.94 58 ALA B N 1
ATOM 1980 C CA . ALA B 1 58 ? 16.984 -0.234 8.328 1 94.94 58 ALA B CA 1
ATOM 1981 C C . ALA B 1 58 ? 16.688 -0.138 6.832 1 94.94 58 ALA B C 1
ATOM 1983 O O . ALA B 1 58 ? 16.453 -1.153 6.176 1 94.94 58 ALA B O 1
ATOM 1984 N N . GLN B 1 59 ? 16.672 1.03 6.348 1 95.19 59 GLN B N 1
ATOM 1985 C CA . GLN B 1 59 ? 16.453 1.262 4.926 1 95.19 59 GLN B CA 1
ATOM 1986 C C . GLN B 1 59 ? 17.531 0.595 4.082 1 95.19 59 GLN B C 1
ATOM 1988 O O . GLN B 1 59 ? 17.234 -0.034 3.064 1 95.19 59 GLN B O 1
ATOM 1993 N N . ALA B 1 60 ? 18.766 0.753 4.496 1 94 60 ALA B N 1
ATOM 1994 C CA . ALA B 1 60 ? 19.875 0.141 3.785 1 94 60 ALA B CA 1
ATOM 1995 C C . ALA B 1 60 ? 19.766 -1.38 3.787 1 94 60 ALA B C 1
ATOM 1997 O O . ALA B 1 60 ? 20.016 -2.029 2.77 1 94 60 ALA B O 1
ATOM 1998 N N . VAL B 1 61 ? 19.391 -1.906 4.883 1 92.75 61 VAL B N 1
ATOM 1999 C CA . VAL B 1 61 ? 19.25 -3.354 5.004 1 92.75 61 VAL B CA 1
ATOM 2000 C C . VAL B 1 61 ? 18.156 -3.848 4.062 1 92.75 61 VAL B C 1
ATOM 2002 O O . VAL B 1 61 ? 18.344 -4.844 3.359 1 92.75 61 VAL B O 1
ATOM 2005 N N . LEU B 1 62 ? 17.062 -3.168 4 1 93.88 62 LEU B N 1
ATOM 2006 C CA . LEU B 1 62 ? 15.938 -3.586 3.16 1 93.88 62 LEU B CA 1
ATOM 2007 C C . LEU B 1 62 ? 16.281 -3.432 1.684 1 93.88 62 LEU B C 1
ATOM 2009 O O . LEU B 1 62 ? 16.016 -4.328 0.881 1 93.88 62 LEU B O 1
ATOM 2013 N N . ILE B 1 63 ? 16.859 -2.316 1.335 1 94.19 63 ILE B N 1
ATOM 2014 C CA . ILE B 1 63 ? 17.266 -2.107 -0.053 1 94.19 63 ILE B CA 1
ATOM 2015 C C . ILE B 1 63 ? 18.328 -3.125 -0.442 1 94.19 63 ILE B C 1
ATOM 2017 O O . ILE B 1 63 ? 18.281 -3.709 -1.527 1 94.19 63 ILE B O 1
ATOM 2021 N N . GLY B 1 64 ? 19.328 -3.287 0.456 1 91.94 64 GLY B N 1
ATOM 2022 C CA . GLY B 1 64 ? 20.312 -4.336 0.238 1 91.94 64 GLY B CA 1
ATOM 2023 C C . GLY B 1 64 ? 19.688 -5.707 0.055 1 91.94 64 GLY B C 1
ATOM 2024 O O . GLY B 1 64 ? 20.156 -6.496 -0.773 1 91.94 64 GLY B O 1
ATOM 2025 N N . GLY B 1 65 ? 18.688 -5.992 0.857 1 90.19 65 GLY B N 1
ATOM 2026 C CA . GLY B 1 65 ? 17.953 -7.238 0.71 1 90.19 65 GLY B CA 1
ATOM 2027 C C . GLY B 1 65 ? 17.297 -7.391 -0.648 1 90.19 65 GLY B C 1
ATOM 2028 O O . GLY B 1 65 ? 17.297 -8.477 -1.231 1 90.19 65 GLY B O 1
ATOM 2029 N N . VAL B 1 66 ? 16.703 -6.352 -1.163 1 91.56 66 VAL B N 1
ATOM 2030 C CA . VAL B 1 66 ? 16.062 -6.379 -2.479 1 91.56 66 VAL B CA 1
ATOM 2031 C C . VAL B 1 66 ? 17.125 -6.629 -3.553 1 91.56 66 VAL B C 1
ATOM 2033 O O . VAL B 1 66 ? 16.891 -7.395 -4.492 1 91.56 66 VAL B O 1
ATOM 2036 N N . ILE B 1 67 ? 18.234 -5.988 -3.336 1 87.56 67 ILE B N 1
ATOM 2037 C CA . ILE B 1 67 ? 19.297 -6.109 -4.332 1 87.56 67 ILE B CA 1
ATOM 2038 C C . ILE B 1 67 ? 19.906 -7.508 -4.27 1 87.56 67 ILE B C 1
ATOM 2040 O O . ILE B 1 67 ? 20.141 -8.133 -5.305 1 87.56 67 ILE B O 1
ATOM 2044 N N . ALA B 1 68 ? 20.094 -7.957 -2.992 1 80.5 68 ALA B N 1
ATOM 2045 C CA . ALA B 1 68 ? 20.797 -9.219 -2.812 1 80.5 68 ALA B CA 1
ATOM 2046 C C . ALA B 1 68 ? 19.844 -10.406 -2.861 1 80.5 68 ALA B C 1
ATOM 2048 O O . ALA B 1 68 ? 20.266 -11.555 -2.992 1 80.5 68 ALA B O 1
ATOM 2049 N N . ALA B 1 69 ? 18.531 -10.234 -2.355 1 63.31 69 ALA B N 1
ATOM 2050 C CA . ALA B 1 69 ? 17.547 -11.188 -1.832 1 63.31 69 ALA B CA 1
ATOM 2051 C C . ALA B 1 69 ? 17.594 -12.5 -2.605 1 63.31 69 ALA B C 1
ATOM 2053 O O . ALA B 1 69 ? 17.391 -13.57 -2.035 1 63.31 69 ALA B O 1
ATOM 2054 N N . PRO B 1 70 ? 17.172 -12.594 -3.824 1 59.28 70 PRO B N 1
ATOM 2055 C CA . PRO B 1 70 ? 16.453 -13.859 -3.938 1 59.28 70 PRO B CA 1
ATOM 2056 C C . PRO B 1 70 ? 17.141 -15 -3.199 1 59.28 70 PRO B C 1
ATOM 2058 O O . PRO B 1 70 ? 16.469 -15.922 -2.709 1 59.28 70 PRO B O 1
ATOM 2061 N N . GLU B 1 71 ? 18.438 -14.961 -3.094 1 63.22 71 GLU B N 1
ATOM 2062 C CA . GLU B 1 71 ? 19.109 -16.219 -2.828 1 63.22 71 GLU B CA 1
ATOM 2063 C C . GLU B 1 71 ? 19.438 -16.375 -1.344 1 63.22 71 GLU B C 1
ATOM 2065 O O . GLU B 1 71 ? 20.281 -17.203 -0.965 1 63.22 71 GLU B O 1
ATOM 2070 N N . ILE B 1 72 ? 18.594 -15.562 -0.584 1 76.31 72 ILE B N 1
ATOM 2071 C CA . ILE B 1 72 ? 18.828 -15.781 0.84 1 76.31 72 ILE B CA 1
ATOM 2072 C C . ILE B 1 72 ? 17.734 -16.672 1.41 1 76.31 72 ILE B C 1
ATOM 2074 O O . ILE B 1 72 ? 16.594 -16.25 1.551 1 76.31 72 ILE B O 1
ATOM 2078 N N . PRO B 1 73 ? 17.984 -17.953 1.688 1 83.12 73 PRO B N 1
ATOM 2079 C CA . PRO B 1 73 ? 17 -18.938 2.115 1 83.12 73 PRO B CA 1
ATOM 2080 C C . PRO B 1 73 ? 16.141 -18.469 3.285 1 83.12 73 PRO B C 1
ATOM 2082 O O . PRO B 1 73 ? 14.961 -18.797 3.361 1 83.12 73 PRO B O 1
ATOM 2085 N N . ALA B 1 74 ? 16.75 -17.641 4.121 1 84.44 74 ALA B N 1
ATOM 2086 C CA . ALA B 1 74 ? 16.016 -17.156 5.289 1 84.44 74 ALA B CA 1
ATOM 2087 C C . ALA B 1 74 ? 14.852 -16.266 4.871 1 84.44 74 ALA B C 1
ATOM 2089 O O . ALA B 1 74 ? 13.781 -16.297 5.477 1 84.44 74 ALA B O 1
ATOM 2090 N N . VAL B 1 75 ? 15.055 -15.531 3.857 1 84.69 75 VAL B N 1
ATOM 2091 C CA . VAL B 1 75 ? 14.008 -14.625 3.387 1 84.69 75 VAL B CA 1
ATOM 2092 C C . VAL B 1 75 ? 12.867 -15.43 2.766 1 84.69 75 VAL B C 1
ATOM 2094 O O . VAL B 1 75 ? 11.695 -15.141 3.004 1 84.69 75 VAL B O 1
ATOM 2097 N N . SER B 1 76 ? 13.234 -16.422 2.09 1 87.38 76 SER B N 1
ATOM 2098 C CA . SER B 1 76 ? 12.234 -17.281 1.467 1 87.38 76 SER B CA 1
ATOM 2099 C C . SER B 1 76 ? 11.406 -18.016 2.516 1 87.38 76 SER B C 1
ATOM 2101 O O . SER B 1 76 ? 10.188 -18.141 2.383 1 87.38 76 SER B O 1
ATOM 2103 N N . ALA B 1 77 ? 12.094 -18.484 3.498 1 90.75 77 ALA B N 1
ATOM 2104 C CA . ALA B 1 77 ? 11.398 -19.188 4.578 1 90.75 77 ALA B CA 1
ATOM 2105 C C . ALA B 1 77 ? 10.445 -18.25 5.312 1 90.75 77 ALA B C 1
ATOM 2107 O O . ALA B 1 77 ? 9.32 -18.625 5.633 1 90.75 77 ALA B O 1
ATOM 2108 N N . ALA B 1 78 ? 10.938 -17.094 5.555 1 91 78 ALA B N 1
ATOM 2109 C CA . ALA B 1 78 ? 10.102 -16.094 6.223 1 91 78 ALA B CA 1
ATOM 2110 C C . ALA B 1 78 ? 8.875 -15.758 5.379 1 91 78 ALA B C 1
ATOM 2112 O O . ALA B 1 78 ? 7.77 -15.633 5.902 1 91 78 ALA B O 1
ATOM 2113 N N . C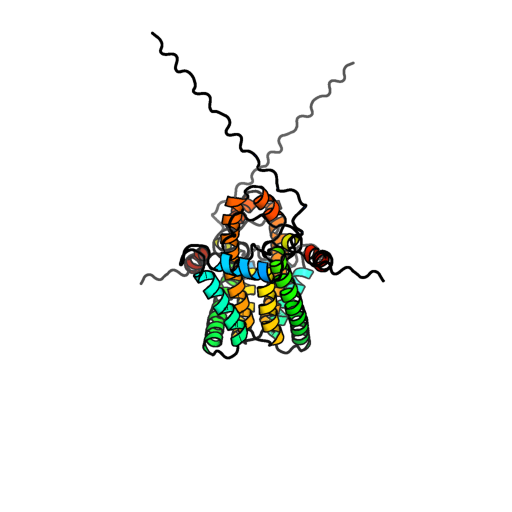YS B 1 79 ? 9.07 -15.609 4.137 1 90.88 79 CYS B N 1
ATOM 2114 C CA . CYS B 1 79 ? 7.969 -15.297 3.232 1 90.88 79 CYS B CA 1
ATOM 2115 C C . CYS B 1 79 ? 6.926 -16.406 3.244 1 90.88 79 CYS B C 1
ATOM 2117 O O . CYS B 1 79 ? 5.723 -16.141 3.234 1 90.88 79 CYS B O 1
ATOM 2119 N N . ARG B 1 80 ? 7.379 -17.609 3.297 1 92.06 80 ARG B N 1
ATOM 2120 C CA . ARG B 1 80 ? 6.449 -18.734 3.338 1 92.06 80 ARG B CA 1
ATOM 2121 C C . ARG B 1 80 ? 5.652 -18.734 4.637 1 92.06 80 ARG B C 1
ATOM 2123 O O . ARG B 1 80 ? 4.445 -18.984 4.629 1 92.06 80 ARG B O 1
ATOM 2130 N N . CYS B 1 81 ? 6.324 -18.422 5.691 1 94.62 81 CYS B N 1
ATOM 2131 C CA . CYS B 1 81 ? 5.645 -18.375 6.984 1 94.62 81 CYS B CA 1
ATOM 2132 C C . CYS B 1 81 ? 4.602 -17.266 7 1 94.62 81 CYS B C 1
ATOM 2134 O O . CYS B 1 81 ? 3.461 -17.484 7.418 1 94.62 81 CYS B O 1
ATOM 2136 N N . VAL B 1 82 ? 4.996 -16.156 6.5 1 93.56 82 VAL B N 1
ATOM 2137 C CA . VAL B 1 82 ? 4.074 -15.023 6.449 1 93.56 82 VAL B CA 1
ATOM 2138 C C . VAL B 1 82 ? 2.92 -15.344 5.5 1 93.56 82 VAL B C 1
ATOM 2140 O O . VAL B 1 82 ? 1.774 -14.969 5.758 1 93.56 82 VAL B O 1
ATOM 2143 N N . GLY B 1 83 ? 3.291 -15.977 4.418 1 95.44 83 GLY B N 1
ATOM 2144 C CA . GLY B 1 83 ? 2.254 -16.391 3.486 1 95.44 83 GLY B CA 1
ATOM 2145 C C . GLY B 1 83 ? 1.219 -17.312 4.117 1 95.44 83 GLY B C 1
ATOM 2146 O O . GLY B 1 83 ? 0.017 -17.125 3.916 1 95.44 83 GLY B O 1
ATOM 2147 N N . CYS B 1 84 ? 1.634 -18.266 4.887 1 96.12 84 CYS B N 1
ATOM 2148 C CA . CYS B 1 84 ? 0.728 -19.172 5.566 1 96.12 84 CYS B CA 1
ATOM 2149 C C . CYS B 1 84 ? -0.154 -18.438 6.562 1 96.12 84 CYS B C 1
ATOM 2151 O O . CYS B 1 84 ? -1.361 -18.672 6.629 1 96.12 84 CYS B O 1
ATOM 2153 N N . LEU B 1 85 ? 0.436 -17.578 7.289 1 94.38 85 LEU B N 1
ATOM 2154 C CA . LEU B 1 85 ? -0.313 -16.781 8.25 1 94.38 85 LEU B CA 1
ATOM 2155 C C . LEU B 1 85 ? -1.343 -15.898 7.543 1 94.38 85 LEU B C 1
ATOM 2157 O O . LEU B 1 85 ? -2.477 -15.766 8.016 1 94.38 85 LEU B O 1
ATOM 2161 N N . SER B 1 86 ? -0.916 -15.336 6.441 1 95.31 86 SER B N 1
ATOM 2162 C CA . SER B 1 86 ? -1.812 -14.477 5.672 1 95.31 86 SER B CA 1
ATOM 2163 C C . SER B 1 86 ? -3.018 -15.258 5.16 1 95.31 86 SER B C 1
ATOM 2165 O O . SER B 1 86 ? -4.148 -14.766 5.215 1 95.31 86 SER B O 1
ATOM 2167 N N . 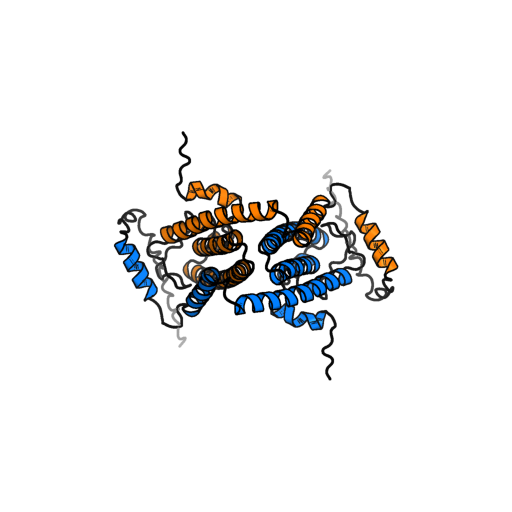LEU B 1 87 ? -2.797 -16.438 4.707 1 95.75 87 LEU B N 1
ATOM 2168 C CA . LEU B 1 87 ? -3.881 -17.266 4.191 1 95.75 87 LEU B CA 1
ATOM 2169 C C . LEU B 1 87 ? -4.887 -17.578 5.289 1 95.75 87 LEU B C 1
ATOM 2171 O O . LEU B 1 87 ? -6.098 -17.453 5.086 1 95.75 87 LEU B O 1
ATOM 2175 N N . SER B 1 88 ? -4.371 -17.922 6.434 1 95.31 88 SER B N 1
ATOM 2176 C CA . SER B 1 88 ? -5.234 -18.281 7.555 1 95.31 88 SER B CA 1
ATOM 2177 C C . SER B 1 88 ? -6.023 -17.078 8.055 1 95.31 88 SER B C 1
ATOM 2179 O O . SER B 1 88 ? -7.238 -17.172 8.25 1 95.31 88 SER B O 1
ATOM 2181 N N . LEU B 1 89 ? -5.352 -16.016 8.242 1 92.62 89 LEU B N 1
ATOM 2182 C CA . LEU B 1 89 ? -5.996 -14.812 8.727 1 92.62 89 LEU B CA 1
ATOM 2183 C C . LEU B 1 89 ? -7.008 -14.289 7.715 1 92.62 89 LEU B C 1
ATOM 2185 O O . LEU B 1 89 ? -8.062 -13.781 8.094 1 92.62 89 LEU B O 1
ATOM 2189 N N . GLY B 1 90 ? -6.605 -14.344 6.453 1 95.31 90 GLY B N 1
ATOM 2190 C CA . GLY B 1 90 ? -7.516 -13.898 5.41 1 95.31 90 GLY B CA 1
ATOM 2191 C C . GLY B 1 90 ? -8.82 -14.68 5.383 1 95.31 90 GLY B C 1
ATOM 2192 O O . GLY B 1 90 ? -9.898 -14.086 5.305 1 95.31 90 GLY B O 1
ATOM 2193 N N . LEU B 1 91 ? -8.68 -15.945 5.48 1 95.38 91 LEU B N 1
ATOM 2194 C CA . LEU B 1 91 ? -9.859 -16.797 5.496 1 95.38 91 LEU B CA 1
ATOM 2195 C C . LEU B 1 91 ? -10.727 -16.5 6.715 1 95.38 91 LEU B C 1
ATOM 2197 O O . LEU B 1 91 ? -11.953 -16.406 6.598 1 95.38 91 LEU B O 1
ATOM 2201 N N . LEU B 1 92 ? -10.117 -16.281 7.812 1 92.44 92 LEU B N 1
ATOM 2202 C CA . LEU B 1 92 ? -10.828 -15.992 9.047 1 92.44 92 LEU B CA 1
ATOM 2203 C C . LEU B 1 92 ? -11.555 -14.648 8.961 1 92.44 92 LEU B C 1
ATOM 2205 O O . LEU B 1 92 ? -12.734 -14.547 9.305 1 92.44 92 LEU B O 1
ATOM 2209 N N . LEU B 1 93 ? -10.906 -13.656 8.492 1 92.81 93 LEU B N 1
ATOM 2210 C CA . LEU B 1 93 ? -11.484 -12.32 8.406 1 92.81 93 LEU B CA 1
ATOM 2211 C C . LEU B 1 93 ? -12.641 -12.289 7.41 1 92.81 93 LEU B C 1
ATOM 2213 O O . LEU B 1 93 ? -13.695 -11.727 7.703 1 92.81 93 LEU B O 1
ATOM 2217 N N . ALA B 1 94 ? -12.414 -12.867 6.289 1 94.12 94 ALA B N 1
ATOM 2218 C CA . ALA B 1 94 ? -13.453 -12.875 5.258 1 94.12 94 ALA B CA 1
ATOM 2219 C C . ALA B 1 94 ? -14.688 -13.633 5.73 1 94.12 94 ALA B C 1
ATOM 2221 O O . ALA B 1 94 ? -15.82 -13.172 5.543 1 94.12 94 ALA B O 1
ATOM 2222 N N . SER B 1 95 ? -14.461 -14.75 6.348 1 93.88 95 SER B N 1
ATOM 2223 C CA . SER B 1 95 ? -15.578 -15.562 6.824 1 93.88 95 SER B CA 1
ATOM 2224 C C . SER B 1 95 ? -16.312 -14.859 7.961 1 93.88 95 SER B C 1
ATOM 2226 O O . SER B 1 95 ? -17.547 -14.875 8.008 1 93.88 95 SER B O 1
ATOM 2228 N N . ALA B 1 96 ? -15.594 -14.266 8.883 1 90.62 96 ALA B N 1
ATOM 2229 C CA . ALA B 1 96 ? -16.203 -13.539 9.992 1 90.62 96 ALA B CA 1
ATOM 2230 C C . ALA B 1 96 ? -17 -12.336 9.492 1 90.62 96 ALA B C 1
ATOM 2232 O O . ALA B 1 96 ? -18.062 -12.031 10.016 1 90.62 96 ALA B O 1
ATOM 2233 N N . GLY B 1 97 ? -16.438 -11.68 8.516 1 91.5 97 GLY B N 1
ATOM 2234 C CA . GLY B 1 97 ? -17.156 -10.555 7.926 1 91.5 97 GLY B CA 1
ATOM 2235 C C . GLY B 1 97 ? -18.469 -10.961 7.27 1 91.5 97 GLY B C 1
ATOM 2236 O O . GLY B 1 97 ? -19.5 -10.312 7.473 1 91.5 97 GLY B O 1
ATOM 2237 N N . ALA B 1 98 ? -18.406 -12.008 6.527 1 90.5 98 ALA B N 1
ATOM 2238 C CA . ALA B 1 98 ? -19.609 -12.516 5.863 1 90.5 98 ALA B CA 1
ATOM 2239 C C . ALA B 1 98 ? -20.656 -12.945 6.883 1 90.5 98 ALA B C 1
ATOM 2241 O O . ALA B 1 98 ? -21.844 -12.664 6.715 1 90.5 98 ALA B O 1
ATOM 2242 N N . TYR B 1 99 ? -20.141 -13.578 7.863 1 87.19 99 TYR B N 1
ATOM 2243 C CA . TYR B 1 99 ? -21.031 -14.062 8.906 1 87.19 99 TYR B CA 1
ATOM 2244 C C . TYR B 1 99 ? -21.734 -12.906 9.602 1 87.19 99 TYR B C 1
ATOM 2246 O O . TYR B 1 99 ? -22.953 -12.961 9.844 1 87.19 99 TYR B O 1
ATOM 2254 N N . GLU B 1 100 ? -21.062 -11.883 9.906 1 86.62 100 GLU B N 1
ATOM 2255 C CA . GLU B 1 100 ? -21.609 -10.742 10.625 1 86.62 100 GLU B CA 1
ATOM 2256 C C . GLU B 1 100 ? -22.609 -9.977 9.758 1 86.62 100 GLU B C 1
ATOM 2258 O O . GLU B 1 100 ? -23.578 -9.406 10.273 1 86.62 100 GLU B O 1
ATOM 2263 N N . LEU B 1 101 ? -22.438 -9.938 8.5 1 86.81 101 LEU B N 1
ATOM 2264 C CA . LEU B 1 101 ? -23.375 -9.258 7.609 1 86.81 101 LEU B CA 1
ATOM 2265 C C . LEU B 1 101 ? -24.688 -10.023 7.5 1 86.81 101 LEU B C 1
ATOM 2267 O O . LEU B 1 101 ? -25.75 -9.422 7.316 1 86.81 101 LEU B O 1
ATOM 2271 N N . GLY B 1 102 ? -24.578 -11.367 7.543 1 84.06 102 GLY B N 1
ATOM 2272 C CA . GLY B 1 102 ? -25.781 -12.18 7.512 1 84.06 102 GLY B CA 1
ATOM 2273 C C . GLY B 1 102 ? -26.625 -11.961 6.27 1 84.06 102 GLY B C 1
ATOM 2274 O O . GLY B 1 102 ? -26.125 -12.117 5.148 1 84.06 102 GLY B O 1
ATOM 2275 N N . THR B 1 103 ? -27.828 -11.445 6.52 1 81.38 103 THR B N 1
ATOM 2276 C CA . THR B 1 103 ? -28.797 -11.305 5.441 1 81.38 103 THR B CA 1
ATOM 2277 C C . THR B 1 103 ? -28.5 -10.062 4.605 1 81.38 103 THR B C 1
ATOM 2279 O O . THR B 1 103 ? -29.078 -9.875 3.535 1 81.38 103 THR B O 1
ATOM 2282 N N . SER B 1 104 ? -27.625 -9.273 5.012 1 84.69 104 SER B N 1
ATOM 2283 C CA . SER B 1 104 ? -27.281 -8.062 4.273 1 84.69 104 SER B CA 1
ATOM 2284 C C . SER B 1 104 ? -26.141 -8.32 3.293 1 84.69 104 SER B C 1
ATOM 2286 O O . SER B 1 104 ? -25.672 -7.402 2.615 1 84.69 104 SER B O 1
ATOM 2288 N N . LEU B 1 105 ? -25.719 -9.57 3.223 1 87.38 105 LEU B N 1
ATOM 2289 C CA . LEU B 1 105 ? -24.641 -9.938 2.301 1 87.38 105 LEU B CA 1
ATOM 2290 C C . LEU B 1 105 ? -25.094 -9.773 0.854 1 87.38 105 LEU B C 1
ATOM 2292 O O . LEU B 1 105 ? -26.203 -10.188 0.491 1 87.38 105 LEU B O 1
ATOM 2296 N N . SER B 1 106 ? -24.328 -9.055 0.107 1 86.25 106 SER B N 1
ATOM 2297 C CA . SER B 1 106 ? -24.578 -8.805 -1.31 1 86.25 106 SER B CA 1
ATOM 2298 C C . SER B 1 106 ? -23.281 -8.781 -2.102 1 86.25 106 SER B C 1
ATOM 2300 O O . SER B 1 106 ? -22.25 -8.32 -1.6 1 86.25 106 SER B O 1
ATOM 2302 N N . PRO B 1 107 ? -23.266 -9.273 -3.334 1 86.44 107 PRO B N 1
ATOM 2303 C CA . PRO B 1 107 ? -22.047 -9.203 -4.141 1 86.44 107 PRO B CA 1
ATOM 2304 C C . PRO B 1 107 ? -21.812 -7.82 -4.746 1 86.44 107 PRO B C 1
ATOM 2306 O O . PRO B 1 107 ? -20.719 -7.547 -5.27 1 86.44 107 PRO B O 1
ATOM 2309 N N . TRP B 1 108 ? -22.828 -6.965 -4.625 1 85.56 108 TRP B N 1
ATOM 2310 C CA . TRP B 1 108 ? -22.75 -5.66 -5.27 1 85.56 108 TRP B CA 1
ATOM 2311 C C . TRP B 1 108 ? -22.156 -4.621 -4.332 1 85.56 108 TRP B C 1
ATOM 2313 O O . TRP B 1 108 ? -22.375 -4.66 -3.121 1 85.56 108 TRP B O 1
ATOM 2323 N N . PRO B 1 109 ? -21.328 -3.76 -4.891 1 85.81 109 PRO B N 1
ATOM 2324 C CA . PRO B 1 109 ? -20.797 -2.703 -4.035 1 85.81 109 PRO B CA 1
ATOM 2325 C C . PRO B 1 109 ? -21.828 -1.646 -3.672 1 85.81 109 PRO B C 1
ATOM 2327 O O . PRO B 1 109 ? -21.625 -0.458 -3.934 1 85.81 109 PRO B O 1
ATOM 2330 N N . GLN B 1 110 ? -22.906 -2.072 -3.307 1 82.25 110 GLN B N 1
ATOM 2331 C CA . GLN B 1 110 ? -24 -1.257 -2.812 1 82.25 110 GLN B CA 1
ATOM 2332 C C . GLN B 1 110 ? -24.641 -1.884 -1.575 1 82.25 110 GLN B C 1
ATOM 2334 O O . GLN B 1 110 ? -24.875 -3.092 -1.539 1 82.25 110 GLN B O 1
ATOM 2339 N N . PRO B 1 111 ? -24.797 -0.948 -0.636 1 78.81 111 PRO B N 1
ATOM 2340 C CA . PRO B 1 111 ? -25.453 -1.49 0.554 1 78.81 111 PRO B CA 1
ATOM 2341 C C . PRO B 1 111 ? -26.875 -1.969 0.275 1 78.81 111 PRO B C 1
ATOM 2343 O O . PRO B 1 111 ? -27.562 -1.396 -0.571 1 78.81 111 PRO B O 1
ATOM 2346 N N . VAL B 1 112 ? -27.141 -3.037 0.979 1 76.06 112 VAL B N 1
ATOM 2347 C CA . VAL B 1 112 ? -28.516 -3.527 0.896 1 76.06 112 VAL B CA 1
ATOM 2348 C C . VAL B 1 112 ? -29.469 -2.535 1.57 1 76.06 112 VAL B C 1
ATOM 2350 O O . VAL B 1 112 ? -29.078 -1.859 2.529 1 76.06 112 VAL B O 1
ATOM 2353 N N . GLY B 1 113 ? -30.547 -2.094 0.872 1 66.31 113 GLY B N 1
ATOM 2354 C CA . GLY B 1 113 ? -31.516 -1.085 1.284 1 66.31 113 GLY B CA 1
ATOM 2355 C C . GLY B 1 113 ? -31.688 -1.006 2.789 1 66.31 113 GLY B C 1
ATOM 2356 O O . GLY B 1 113 ? -31.328 -0.001 3.408 1 66.31 113 GLY B O 1
ATOM 2357 N N . ARG B 1 114 ? -32.5 -1.695 3.48 1 61.56 114 ARG B N 1
ATOM 2358 C CA . ARG B 1 114 ? -32.906 -1.595 4.879 1 61.56 114 ARG B CA 1
ATOM 2359 C C . ARG B 1 114 ? -31.797 -2.104 5.801 1 61.56 114 ARG B C 1
ATOM 2361 O O . ARG B 1 114 ? -32.062 -2.678 6.855 1 61.56 114 ARG B O 1
ATOM 2368 N N . ASN B 1 115 ? -30.5 -1.595 5.379 1 65.19 115 ASN B N 1
ATOM 2369 C CA . ASN B 1 115 ? -29.453 -2.262 6.152 1 65.19 115 ASN B CA 1
ATOM 2370 C C . ASN B 1 115 ? -29.078 -1.463 7.398 1 65.19 115 ASN B C 1
ATOM 2372 O O . ASN B 1 115 ? -29.359 -0.264 7.477 1 65.19 115 ASN B O 1
ATOM 2376 N N . GLU B 1 116 ? -28.922 -2.15 8.492 1 78.69 116 GLU B N 1
ATOM 2377 C CA . GLU B 1 116 ? -28.312 -1.61 9.703 1 78.69 116 GLU B CA 1
ATOM 2378 C C . GLU B 1 116 ? -26.797 -1.523 9.562 1 78.69 116 GLU B C 1
ATOM 2380 O O . GLU B 1 116 ? -26.172 -2.412 8.984 1 78.69 116 GLU B O 1
ATOM 2385 N N . LEU B 1 117 ? -26.344 -0.345 9.875 1 86.25 117 LEU B N 1
ATOM 2386 C CA . LEU B 1 117 ? -24.891 -0.176 9.891 1 86.25 117 LEU B CA 1
ATOM 2387 C C . LEU B 1 117 ? -24.234 -1.146 10.875 1 86.25 117 LEU B C 1
ATOM 2389 O O . LEU B 1 117 ? -24.438 -1.035 12.086 1 86.25 117 LEU B O 1
ATOM 2393 N N . ARG B 1 118 ? -23.609 -2.078 10.391 1 85.44 118 ARG B N 1
ATOM 2394 C CA . ARG B 1 118 ? -22.938 -3.061 11.227 1 85.44 118 ARG B CA 1
ATOM 2395 C C . ARG B 1 118 ? -21.547 -2.572 11.641 1 85.44 118 ARG B C 1
ATOM 2397 O O . ARG B 1 118 ? -20.672 -2.391 10.789 1 85.44 118 ARG B O 1
ATOM 2404 N N . THR B 1 119 ? -21.344 -2.387 12.93 1 88.81 119 THR B N 1
ATOM 2405 C CA . THR B 1 119 ? -20.078 -1.806 13.391 1 88.81 119 THR B CA 1
ATOM 2406 C C . THR B 1 119 ? -19.453 -2.664 14.492 1 88.81 119 THR B C 1
ATOM 2408 O O . THR B 1 119 ? -18.469 -2.273 15.102 1 88.81 119 THR B O 1
ATOM 2411 N N . SER B 1 120 ? -20 -3.832 14.703 1 85.81 120 SER B N 1
ATOM 2412 C CA . SER B 1 120 ? -19.516 -4.68 15.789 1 85.81 120 SER B CA 1
ATOM 2413 C C . SER B 1 120 ? -18.766 -5.887 15.25 1 85.81 120 SER B C 1
ATOM 2415 O O . SER B 1 120 ? -18.75 -6.129 14.039 1 85.81 120 SER B O 1
ATOM 2417 N N . GLY B 1 121 ? -18.047 -6.586 16.203 1 87.88 121 GLY B N 1
ATOM 2418 C CA . GLY B 1 121 ? -17.266 -7.742 15.789 1 87.88 121 GLY B CA 1
ATOM 2419 C C . GLY B 1 121 ? -16.047 -7.375 14.969 1 87.88 121 GLY B C 1
ATOM 2420 O O . GLY B 1 121 ? -15.25 -6.523 15.375 1 87.88 121 GLY B O 1
ATOM 2421 N N . VAL B 1 122 ? -15.984 -8.086 13.805 1 89.44 122 VAL B N 1
ATOM 2422 C CA . VAL B 1 122 ? -14.797 -7.875 12.984 1 89.44 122 VAL B CA 1
ATOM 2423 C C . VAL B 1 122 ? -14.828 -6.477 12.375 1 89.44 122 VAL B C 1
ATOM 2425 O O . VAL B 1 122 ? -13.797 -5.965 11.93 1 89.44 122 VAL B O 1
ATOM 2428 N N . TYR B 1 123 ? -16.047 -5.891 12.359 1 91.19 123 TYR B N 1
ATOM 2429 C CA . TYR B 1 123 ? -16.203 -4.555 11.797 1 91.19 123 TYR B CA 1
ATOM 2430 C C . TYR B 1 123 ? -15.688 -3.492 12.766 1 91.19 123 TYR B C 1
ATOM 2432 O O . TYR B 1 123 ? -15.617 -2.309 12.422 1 91.19 123 TYR B O 1
ATOM 2440 N N . GLU B 1 124 ? -15.273 -3.885 13.914 1 89.81 124 GLU B N 1
ATOM 2441 C CA . GLU B 1 124 ? -14.562 -2.996 14.82 1 89.81 124 GLU B CA 1
ATOM 2442 C C . GLU B 1 124 ? -13.086 -2.869 14.438 1 89.81 124 GLU B C 1
ATOM 2444 O O . GLU B 1 124 ? -12.414 -1.926 14.844 1 89.81 124 GLU B O 1
ATOM 2449 N N . LEU B 1 125 ? -12.641 -3.838 13.68 1 88.56 125 LEU B N 1
ATOM 2450 C CA . LEU B 1 125 ? -11.227 -3.883 13.32 1 88.56 125 LEU B CA 1
ATOM 2451 C C . LEU B 1 125 ? -10.977 -3.123 12.016 1 88.56 125 LEU B C 1
ATOM 2453 O O . LEU B 1 125 ? -9.961 -2.439 11.883 1 88.56 125 LEU B O 1
ATOM 2457 N N . CYS B 1 126 ? -11.758 -3.342 11.109 1 92.31 126 CYS B N 1
ATOM 2458 C CA . CYS B 1 126 ? -11.711 -2.629 9.836 1 92.31 126 CYS B CA 1
ATOM 2459 C C . CYS B 1 126 ? -13.094 -2.539 9.203 1 92.31 126 CYS B C 1
ATOM 2461 O O . CYS B 1 126 ? -13.977 -3.338 9.516 1 92.31 126 CYS B O 1
ATOM 2463 N N . ARG B 1 127 ? -13.227 -1.662 8.359 1 94.38 127 ARG B N 1
ATOM 2464 C CA . ARG B 1 127 ? -14.547 -1.354 7.812 1 94.38 127 ARG B CA 1
ATOM 2465 C C . ARG B 1 127 ? -14.945 -2.365 6.742 1 94.38 127 ARG B C 1
ATOM 2467 O O . ARG B 1 127 ? -16.141 -2.584 6.504 1 94.38 127 ARG B O 1
ATOM 2474 N N . HIS B 1 128 ? -13.945 -2.957 6.066 1 94.81 128 HIS B N 1
ATOM 2475 C CA . HIS B 1 128 ? -14.211 -3.922 5.008 1 94.81 128 HIS B CA 1
ATOM 2476 C C . HIS B 1 128 ? -13.43 -5.211 5.223 1 94.81 128 HIS B C 1
ATOM 2478 O O . HIS B 1 128 ? -12.562 -5.559 4.41 1 94.81 128 HIS B O 1
ATOM 2484 N N . PRO B 1 129 ? -13.844 -5.977 6.16 1 94.06 129 PRO B N 1
ATOM 2485 C CA . PRO B 1 129 ? -13.078 -7.18 6.512 1 94.06 129 PRO B CA 1
ATOM 2486 C C . PRO B 1 129 ? -13.07 -8.219 5.395 1 94.06 129 PRO B C 1
ATOM 2488 O O . PRO B 1 129 ? -12.109 -8.977 5.258 1 94.06 129 PRO B O 1
ATOM 2491 N N . MET B 1 130 ? -14.109 -8.336 4.645 1 94.62 130 MET B N 1
ATOM 2492 C CA . MET B 1 130 ? -14.125 -9.32 3.562 1 94.62 130 MET B CA 1
ATOM 2493 C C . MET B 1 130 ? -13.086 -8.969 2.5 1 94.62 130 MET B C 1
ATOM 2495 O O . MET B 1 130 ? -12.344 -9.836 2.041 1 94.62 130 MET B O 1
ATOM 2499 N N . TYR B 1 131 ? -13.039 -7.66 2.137 1 95.81 131 TYR B N 1
ATOM 2500 C CA . TYR B 1 131 ? -12.016 -7.219 1.191 1 95.81 131 TYR B CA 1
ATOM 2501 C C . TYR B 1 131 ? -10.617 -7.457 1.747 1 95.81 131 TYR B C 1
ATOM 2503 O O . TYR B 1 131 ? -9.734 -7.934 1.032 1 95.81 131 TYR B O 1
ATOM 2511 N N . ALA B 1 132 ? -10.469 -7.117 3.006 1 95.38 132 ALA B N 1
ATOM 2512 C CA . ALA B 1 132 ? -9.18 -7.328 3.656 1 95.38 132 ALA B CA 1
ATOM 2513 C C . ALA B 1 132 ? -8.797 -8.805 3.648 1 95.38 132 ALA B C 1
ATOM 2515 O O . ALA B 1 132 ? -7.633 -9.148 3.414 1 95.38 132 ALA B O 1
ATOM 2516 N N . GLY B 1 133 ? -9.734 -9.578 3.908 1 96.06 133 GLY B N 1
ATOM 2517 C CA . GLY B 1 133 ? -9.484 -11.008 3.902 1 96.06 133 GLY B CA 1
ATOM 2518 C C . GLY B 1 133 ? -9.055 -11.531 2.545 1 96.06 133 GLY B C 1
ATOM 2519 O O . GLY B 1 133 ? -8.086 -12.281 2.439 1 96.06 133 GLY B O 1
ATOM 2520 N N . PHE B 1 134 ? -9.742 -11.148 1.519 1 96.5 134 PHE B N 1
ATOM 2521 C CA . PHE B 1 134 ? -9.398 -11.578 0.168 1 96.5 134 PHE B CA 1
ATOM 2522 C C . PHE B 1 134 ? -7.992 -11.117 -0.206 1 96.5 134 PHE B C 1
ATOM 2524 O O . PHE B 1 134 ? -7.234 -11.859 -0.833 1 96.5 134 PHE B O 1
ATOM 2531 N N . LEU B 1 135 ? -7.68 -9.938 0.158 1 97 135 LEU B N 1
ATOM 2532 C CA . LEU B 1 135 ? -6.348 -9.414 -0.125 1 97 135 LEU B CA 1
ATOM 2533 C C . LEU B 1 135 ? -5.273 -10.234 0.575 1 97 135 LEU B C 1
ATOM 2535 O O . LEU B 1 135 ? -4.254 -10.578 -0.028 1 97 135 LEU B O 1
ATOM 2539 N N . LEU B 1 136 ? -5.512 -10.531 1.823 1 96 136 LEU B N 1
ATOM 2540 C CA . LEU B 1 136 ? -4.566 -11.344 2.578 1 96 136 LEU B CA 1
ATOM 2541 C C . LEU B 1 136 ? -4.41 -12.727 1.945 1 96 136 LEU B C 1
ATOM 2543 O O . LEU B 1 136 ? -3.297 -13.242 1.844 1 96 136 LEU B O 1
ATOM 2547 N N . ASP B 1 137 ? -5.492 -13.258 1.551 1 97.25 137 ASP B N 1
ATOM 2548 C CA . ASP B 1 137 ? -5.457 -14.578 0.938 1 97.25 137 ASP B CA 1
ATOM 2549 C C . ASP B 1 137 ? -4.664 -14.562 -0.369 1 97.25 137 ASP B C 1
ATOM 2551 O O . ASP B 1 137 ? -3.814 -15.422 -0.6 1 97.25 137 ASP B O 1
ATOM 2555 N N . CYS B 1 138 ? -4.953 -13.602 -1.18 1 96.75 138 CYS B N 1
ATOM 2556 C CA . CYS B 1 138 ? -4.242 -13.5 -2.449 1 96.75 138 CYS B CA 1
ATOM 2557 C C . CYS B 1 138 ? -2.756 -13.242 -2.225 1 96.75 138 CYS B C 1
ATOM 2559 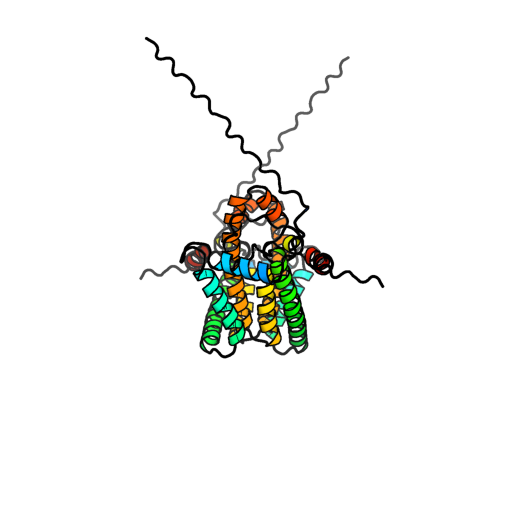O O . CYS B 1 138 ? -1.913 -13.828 -2.908 1 96.75 138 CYS B O 1
ATOM 2561 N N . ALA B 1 139 ? -2.404 -12.406 -1.329 1 96.25 139 ALA B N 1
ATOM 2562 C CA . ALA B 1 139 ? -1.005 -12.172 -0.987 1 96.25 139 ALA B CA 1
ATOM 2563 C C . ALA B 1 139 ? -0.343 -13.445 -0.472 1 96.25 139 ALA B C 1
ATOM 2565 O O . ALA B 1 139 ? 0.807 -13.734 -0.81 1 96.25 139 ALA B O 1
ATOM 2566 N N . GLY B 1 140 ? -1.066 -14.117 0.356 1 96.62 140 GLY B N 1
ATOM 2567 C CA . GLY B 1 140 ? -0.548 -15.367 0.889 1 96.62 140 GLY B CA 1
ATOM 2568 C C . GLY B 1 140 ? -0.219 -16.391 -0.187 1 96.62 140 GLY B C 1
ATOM 2569 O O . GLY B 1 140 ? 0.843 -17.016 -0.154 1 96.62 140 GLY B O 1
ATOM 2570 N N . VAL B 1 141 ? -1.096 -16.562 -1.135 1 94.69 141 VAL B N 1
ATOM 2571 C CA . VAL B 1 141 ? -0.852 -17.469 -2.242 1 94.69 141 VAL B CA 1
ATOM 2572 C C . VAL B 1 141 ? 0.384 -17.031 -3.02 1 94.69 141 VAL B C 1
ATOM 2574 O O . VAL B 1 141 ? 1.209 -17.859 -3.412 1 94.69 141 VAL B O 1
ATOM 2577 N N . GLY B 1 142 ? 0.483 -15.734 -3.244 1 93.44 142 GLY B N 1
ATOM 2578 C CA . GLY B 1 142 ? 1.654 -15.211 -3.93 1 93.44 142 GLY B CA 1
ATOM 2579 C C . GLY B 1 142 ? 2.951 -15.508 -3.201 1 93.44 142 GLY B C 1
ATOM 2580 O O . GLY B 1 142 ? 3.947 -15.883 -3.822 1 93.44 142 GLY B O 1
ATOM 2581 N N . MET B 1 143 ? 2.947 -15.367 -1.935 1 92.81 143 MET B N 1
ATOM 2582 C CA . MET B 1 143 ? 4.145 -15.602 -1.132 1 92.81 143 MET B CA 1
ATOM 2583 C C . MET B 1 143 ? 4.461 -17.094 -1.046 1 92.81 143 MET B C 1
ATOM 2585 O O . MET B 1 143 ? 5.625 -17.484 -1.144 1 92.81 143 MET B O 1
ATOM 2589 N N . LEU B 1 144 ? 3.455 -17.922 -0.876 1 92.44 144 LEU B N 1
ATOM 2590 C CA . LEU B 1 144 ? 3.646 -19.359 -0.732 1 92.44 144 LEU B CA 1
ATOM 2591 C C . LEU B 1 144 ? 4.156 -19.984 -2.031 1 92.44 144 LEU B C 1
ATOM 2593 O O . LEU B 1 144 ? 4.93 -20.938 -2.008 1 92.44 144 LEU B O 1
ATOM 2597 N N . THR B 1 145 ? 3.77 -19.438 -3.109 1 91.38 145 THR B N 1
ATOM 2598 C CA . THR B 1 145 ? 4.168 -19.984 -4.402 1 91.38 145 THR B CA 1
ATOM 2599 C C . THR B 1 145 ? 5.324 -19.188 -4.996 1 91.38 145 THR B C 1
ATOM 2601 O O . THR B 1 145 ? 5.707 -19.406 -6.148 1 91.38 145 THR B O 1
ATOM 2604 N N . ALA B 1 146 ? 5.789 -18.203 -4.262 1 89.38 146 ALA B N 1
ATOM 2605 C CA . ALA B 1 146 ? 6.902 -17.359 -4.688 1 89.38 146 ALA B CA 1
ATOM 2606 C C . ALA B 1 146 ? 6.641 -16.766 -6.066 1 89.38 146 ALA B C 1
ATOM 2608 O O . ALA B 1 146 ? 7.508 -16.812 -6.941 1 89.38 146 ALA B O 1
ATOM 2609 N N . SER B 1 147 ? 5.465 -16.297 -6.258 1 90.62 147 SER B N 1
ATOM 2610 C CA . SER B 1 147 ? 5.059 -15.75 -7.543 1 90.62 147 SER B CA 1
ATOM 2611 C C . SER B 1 147 ? 4.914 -14.234 -7.477 1 90.62 147 SER B C 1
ATOM 2613 O O . SER B 1 147 ? 3.982 -13.719 -6.848 1 90.62 147 SER B O 1
ATOM 2615 N N . SER B 1 148 ? 5.793 -13.57 -8.188 1 90.44 148 SER B N 1
ATOM 2616 C CA . SER B 1 148 ? 5.711 -12.117 -8.234 1 90.44 148 SER B CA 1
ATOM 2617 C C . SER B 1 148 ? 4.469 -11.656 -8.992 1 90.44 148 SER B C 1
ATOM 2619 O O . SER B 1 148 ? 3.869 -10.633 -8.648 1 90.44 148 SER B O 1
ATOM 2621 N N . GLU B 1 149 ? 4.062 -12.383 -9.977 1 91.25 149 GLU B N 1
ATOM 2622 C CA . GLU B 1 149 ? 2.871 -12.055 -10.758 1 91.25 149 GLU B CA 1
ATOM 2623 C C . GLU B 1 149 ? 1.625 -12.039 -9.875 1 91.25 149 GLU B C 1
ATOM 2625 O O . GLU B 1 149 ? 0.789 -11.141 -9.992 1 91.25 149 GLU B O 1
ATOM 2630 N N . ARG B 1 150 ? 1.564 -13.023 -9.023 1 93.44 150 ARG B N 1
ATOM 2631 C CA . ARG B 1 150 ? 0.424 -13.102 -8.117 1 93.44 150 ARG B CA 1
ATOM 2632 C C . ARG B 1 150 ? 0.403 -11.914 -7.16 1 93.44 150 ARG B C 1
ATOM 2634 O O . ARG B 1 150 ? -0.666 -11.398 -6.832 1 93.44 150 ARG B O 1
ATOM 2641 N N . LEU B 1 151 ? 1.56 -11.516 -6.754 1 93.31 151 LEU B N 1
ATOM 2642 C CA . LEU B 1 151 ? 1.621 -10.375 -5.848 1 93.31 151 LEU B CA 1
ATOM 2643 C C . LEU B 1 151 ? 1.253 -9.086 -6.574 1 93.31 151 LEU B C 1
ATOM 2645 O O . LEU B 1 151 ? 0.594 -8.211 -6.004 1 93.31 151 LEU B O 1
ATOM 2649 N N . VAL B 1 152 ? 1.651 -8.938 -7.77 1 92.81 152 VAL B N 1
ATOM 2650 C CA . VAL B 1 152 ? 1.302 -7.766 -8.562 1 92.81 152 VAL B CA 1
ATOM 2651 C C . VAL B 1 152 ? -0.207 -7.727 -8.797 1 92.81 152 VAL B C 1
ATOM 2653 O O . VAL B 1 152 ? -0.834 -6.672 -8.68 1 92.81 152 VAL B O 1
ATOM 2656 N N . LEU B 1 153 ? -0.763 -8.852 -9.117 1 93.38 153 LEU B N 1
ATOM 2657 C CA . LEU B 1 153 ? -2.209 -8.938 -9.289 1 93.38 153 LEU B CA 1
ATOM 2658 C C . LEU B 1 153 ? -2.932 -8.625 -7.984 1 93.38 153 LEU B C 1
ATOM 2660 O O . LEU B 1 153 ? -4.02 -8.047 -7.992 1 93.38 153 LEU B O 1
ATOM 2664 N N . THR B 1 154 ? -2.34 -9.047 -6.855 1 95.62 154 THR B N 1
ATOM 2665 C CA . THR B 1 154 ? -2.902 -8.727 -5.551 1 95.62 154 THR B CA 1
ATOM 2666 C C . THR B 1 154 ? -2.912 -7.219 -5.32 1 95.62 154 THR B C 1
ATOM 2668 O O . THR B 1 154 ? -3.879 -6.672 -4.785 1 95.62 154 THR B O 1
ATOM 2671 N N . LEU B 1 155 ? -1.842 -6.574 -5.738 1 93.5 155 LEU B N 1
ATOM 2672 C CA . LEU B 1 155 ? -1.795 -5.117 -5.637 1 93.5 155 LEU B CA 1
ATOM 2673 C C . LEU B 1 155 ? -2.881 -4.477 -6.496 1 93.5 155 LEU B C 1
ATOM 2675 O O . LEU B 1 155 ? -3.516 -3.508 -6.078 1 93.5 155 LEU B O 1
ATOM 2679 N N . ALA B 1 156 ? -3.086 -4.984 -7.684 1 93.25 156 ALA B N 1
ATOM 2680 C CA . ALA B 1 156 ? -4.164 -4.504 -8.539 1 93.25 156 ALA B CA 1
ATOM 2681 C C . ALA B 1 156 ? -5.523 -4.703 -7.879 1 93.25 156 ALA B C 1
ATOM 2683 O O . ALA B 1 156 ? -6.398 -3.836 -7.957 1 93.25 156 ALA B O 1
ATOM 2684 N N . LEU B 1 157 ? -5.656 -5.805 -7.242 1 96.06 157 LEU B N 1
ATOM 2685 C CA . LEU B 1 157 ? -6.883 -6.09 -6.512 1 96.06 157 LEU B CA 1
ATOM 2686 C C . LEU B 1 157 ? -7.09 -5.086 -5.383 1 96.06 157 LEU B C 1
ATOM 2688 O O . LEU B 1 157 ? -8.211 -4.648 -5.129 1 96.06 157 LEU B O 1
ATOM 2692 N N . TYR B 1 158 ? -6.051 -4.77 -4.676 1 95.88 158 TYR B N 1
ATOM 2693 C CA . TYR B 1 158 ? -6.133 -3.76 -3.627 1 95.88 158 TYR B CA 1
ATOM 2694 C C . TYR B 1 158 ? -6.672 -2.443 -4.176 1 95.88 158 TYR B C 1
ATOM 2696 O O . TYR B 1 158 ? -7.539 -1.819 -3.564 1 95.88 158 TYR B O 1
ATOM 2704 N N . CYS B 1 159 ? -6.094 -2.018 -5.332 1 93.06 159 CYS B N 1
ATOM 2705 C CA . CYS B 1 159 ? -6.559 -0.782 -5.957 1 93.06 159 CYS B CA 1
ATOM 2706 C C . CYS B 1 159 ? -8.039 -0.868 -6.305 1 93.06 159 CYS B C 1
ATOM 2708 O O . CYS B 1 159 ? -8.789 0.082 -6.074 1 93.06 159 CYS B O 1
ATOM 2710 N N . LEU B 1 160 ? -8.477 -1.963 -6.809 1 94.31 160 LEU B N 1
ATOM 2711 C CA . LEU B 1 160 ? -9.883 -2.174 -7.148 1 94.31 160 LEU B CA 1
ATOM 2712 C C . LEU B 1 160 ? -10.758 -2.123 -5.902 1 94.31 160 LEU B C 1
ATOM 2714 O O . LEU B 1 160 ? -11.789 -1.45 -5.891 1 94.31 160 LEU B O 1
ATOM 2718 N N . PHE B 1 161 ? -10.289 -2.811 -4.816 1 95.69 161 PHE B N 1
ATOM 2719 C CA . PHE B 1 161 ? -11.07 -2.861 -3.584 1 95.69 161 PHE B CA 1
ATOM 2720 C C . PHE B 1 161 ? -11.148 -1.483 -2.938 1 95.69 161 PHE B C 1
ATOM 2722 O O . PHE B 1 161 ? -12.164 -1.139 -2.324 1 95.69 161 PHE B O 1
ATOM 2729 N N . ASN B 1 162 ? -10.109 -0.73 -3.076 1 93.5 162 ASN B N 1
ATOM 2730 C CA . ASN B 1 162 ? -10.148 0.632 -2.555 1 93.5 162 ASN B CA 1
ATOM 2731 C C . ASN B 1 162 ? -11.211 1.471 -3.266 1 93.5 162 ASN B C 1
ATOM 2733 O O . ASN B 1 162 ? -11.953 2.213 -2.623 1 93.5 162 ASN B O 1
ATOM 2737 N N . ALA B 1 163 ? -11.266 1.376 -4.551 1 92.06 163 ALA B N 1
ATOM 2738 C CA . ALA B 1 163 ? -12.258 2.107 -5.332 1 92.06 163 ALA B CA 1
ATOM 2739 C C . ALA B 1 163 ? -13.672 1.622 -5.016 1 92.06 163 ALA B C 1
ATOM 2741 O O . ALA B 1 163 ? -14.586 2.428 -4.852 1 92.06 163 ALA B O 1
ATOM 2742 N N . LYS B 1 164 ? -13.828 0.311 -4.914 1 93.88 164 LYS B N 1
ATOM 2743 C CA . LYS B 1 164 ? -15.117 -0.273 -4.559 1 93.88 164 LYS B CA 1
ATOM 2744 C C . LYS B 1 164 ? -15.555 0.171 -3.166 1 93.88 164 LYS B C 1
ATOM 2746 O O . LYS B 1 164 ? -16.719 0.545 -2.965 1 93.88 164 LYS B O 1
ATOM 2751 N N . ALA B 1 165 ? -14.648 0.126 -2.24 1 93.75 165 ALA B N 1
ATOM 2752 C CA . ALA B 1 165 ? -14.938 0.5 -0.859 1 93.75 165 ALA B CA 1
ATOM 2753 C C . ALA B 1 165 ? -15.344 1.967 -0.762 1 93.75 165 ALA B C 1
ATOM 2755 O O . ALA B 1 165 ? -16.25 2.316 -0.005 1 93.75 165 ALA B O 1
ATOM 2756 N N . ARG B 1 166 ? -14.695 2.814 -1.51 1 92.44 166 ARG B N 1
ATOM 2757 C CA . ARG B 1 166 ? -15.047 4.23 -1.506 1 92.44 166 ARG B CA 1
ATOM 2758 C C . ARG B 1 166 ? -16.484 4.445 -1.975 1 92.44 166 ARG B C 1
ATOM 2760 O O . ARG B 1 166 ? -17.219 5.23 -1.383 1 92.44 166 ARG B O 1
ATOM 2767 N N . ARG B 1 167 ? -16.844 3.764 -2.994 1 90.5 167 ARG B N 1
ATOM 2768 C CA . ARG B 1 167 ? -18.203 3.865 -3.518 1 90.5 167 ARG B CA 1
ATOM 2769 C C . ARG B 1 167 ? -19.219 3.393 -2.488 1 90.5 167 ARG B C 1
ATOM 2771 O O . ARG B 1 167 ? -20.25 4.039 -2.285 1 90.5 167 ARG B O 1
ATOM 2778 N N . GLU B 1 168 ? -18.922 2.303 -1.882 1 91.94 168 GLU B N 1
ATOM 2779 C CA . GLU B 1 168 ? -19.812 1.758 -0.856 1 91.94 168 GLU B CA 1
ATOM 2780 C C . GLU B 1 168 ? -19.922 2.701 0.339 1 91.94 168 GLU B C 1
ATOM 2782 O O . GLU B 1 168 ? -21 2.908 0.878 1 91.94 168 GLU B O 1
ATOM 2787 N N . GLU B 1 169 ? -18.844 3.238 0.702 1 93.44 169 GLU B N 1
ATOM 2788 C CA . GLU B 1 169 ? -18.812 4.121 1.863 1 93.44 169 GLU B CA 1
ATOM 2789 C C . GLU B 1 169 ? -19.578 5.418 1.597 1 93.44 169 GLU B C 1
ATOM 2791 O O . GLU B 1 169 ? -20.203 5.973 2.502 1 93.44 169 GLU B O 1
ATOM 2796 N N . ASP B 1 170 ? -19.484 5.898 0.341 1 92.25 170 ASP B N 1
ATOM 2797 C CA . ASP B 1 170 ? -20.297 7.055 -0.031 1 92.25 170 ASP B CA 1
ATOM 2798 C C . ASP B 1 170 ? -21.781 6.781 0.185 1 92.25 170 ASP B C 1
ATOM 2800 O O . ASP B 1 170 ? -22.5 7.629 0.717 1 92.25 170 ASP B O 1
ATOM 2804 N N . GLN B 1 171 ? -22.234 5.668 -0.185 1 90.38 171 GLN B N 1
ATOM 2805 C CA . GLN B 1 171 ? -23.641 5.293 -0.04 1 90.38 171 GLN B CA 1
ATOM 2806 C C . GLN B 1 171 ? -24 5.066 1.426 1 90.38 171 GLN B C 1
ATOM 2808 O O . GLN B 1 171 ? -25.094 5.43 1.864 1 90.38 171 GLN B O 1
ATOM 2813 N N . LEU B 1 172 ? -23.109 4.477 2.199 1 92.12 172 LEU B N 1
ATOM 2814 C CA . LEU B 1 172 ? -23.328 4.273 3.625 1 92.12 172 LEU B CA 1
ATOM 2815 C C . LEU B 1 172 ? -23.438 5.605 4.359 1 92.12 172 LEU B C 1
ATOM 2817 O O . LEU B 1 172 ? -24.234 5.754 5.281 1 92.12 172 LEU B O 1
ATOM 2821 N N . GLU B 1 173 ? -22.578 6.488 3.936 1 93.5 173 GLU B N 1
ATOM 2822 C CA . GLU B 1 173 ? -22.641 7.82 4.531 1 93.5 173 GLU B CA 1
ATOM 2823 C C . GLU B 1 173 ? -23.953 8.508 4.223 1 93.5 173 GLU B C 1
ATOM 2825 O O . GLU B 1 173 ? -24.531 9.18 5.078 1 93.5 173 GLU B O 1
ATOM 2830 N N . GLU B 1 174 ? -24.391 8.352 3.012 1 91.69 174 GLU B N 1
ATOM 2831 C CA . GLU B 1 174 ? -25.688 8.914 2.625 1 91.69 174 GLU B CA 1
ATOM 2832 C C . GLU B 1 174 ? -26.812 8.297 3.43 1 91.69 174 GLU B C 1
ATOM 2834 O O . GLU B 1 174 ? -27.766 9 3.814 1 91.69 174 GLU B O 1
ATOM 2839 N N . MET B 1 175 ? -26.812 7.078 3.734 1 90.12 175 MET B N 1
ATOM 2840 C CA . MET B 1 175 ? -27.859 6.328 4.402 1 90.12 175 MET B CA 1
ATOM 2841 C C . MET B 1 175 ? -27.828 6.562 5.91 1 90.12 175 MET B C 1
ATOM 2843 O O . MET B 1 175 ? -28.875 6.645 6.551 1 90.12 175 MET B O 1
ATOM 2847 N N . HIS B 1 176 ? -26.562 6.68 6.473 1 93 176 HIS B N 1
ATOM 2848 C CA . HIS B 1 176 ? -26.469 6.633 7.926 1 93 176 HIS B CA 1
ATOM 2849 C C . HIS B 1 176 ? -25.891 7.934 8.484 1 93 176 HIS B C 1
ATOM 2851 O O . HIS B 1 176 ? -25.859 8.133 9.703 1 93 176 HIS B O 1
ATOM 2857 N N . GLY B 1 177 ? -25.359 8.742 7.695 1 92.88 177 GLY B N 1
ATOM 2858 C CA . GLY B 1 177 ? -24.938 10.078 8.078 1 92.88 177 GLY B CA 1
ATOM 2859 C C . GLY B 1 177 ? -23.844 10.078 9.133 1 92.88 177 GLY B C 1
ATOM 2860 O O . GLY B 1 177 ? -22.812 9.438 8.961 1 92.88 177 GLY B O 1
ATOM 2861 N N . ASP B 1 178 ? -24.172 10.57 10.297 1 93.25 178 ASP B N 1
ATOM 2862 C CA . ASP B 1 178 ? -23.188 10.812 11.352 1 93.25 178 ASP B CA 1
ATOM 2863 C C . ASP B 1 178 ? -22.719 9.5 11.969 1 93.25 178 ASP B C 1
ATOM 2865 O O . ASP B 1 178 ? -21.562 9.383 12.391 1 93.25 178 ASP B O 1
ATOM 2869 N N . ALA B 1 179 ? -23.688 8.648 12.016 1 92 179 ALA B N 1
ATOM 2870 C CA . ALA B 1 179 ? -23.312 7.359 12.594 1 92 179 ALA B CA 1
ATOM 2871 C C . ALA B 1 179 ? -22.172 6.719 11.812 1 92 179 ALA B C 1
ATOM 2873 O O . ALA B 1 179 ? -21.234 6.188 12.406 1 92 179 ALA B O 1
ATOM 2874 N N . PHE B 1 180 ? -22.234 6.855 10.523 1 94.38 180 PHE B N 1
ATOM 2875 C CA . PHE B 1 180 ? -21.188 6.301 9.672 1 94.38 180 PHE B CA 1
ATOM 2876 C C . PHE B 1 180 ? -19.906 7.105 9.805 1 94.38 180 PHE B C 1
ATOM 2878 O O . PHE B 1 180 ? -18.812 6.531 9.93 1 94.38 180 PHE B O 1
ATOM 2885 N N . VAL B 1 181 ? -20 8.352 9.789 1 94.06 181 VAL B N 1
ATOM 2886 C CA . VAL B 1 181 ? -18.844 9.234 9.82 1 94.06 181 VAL B CA 1
ATOM 2887 C C . VAL B 1 181 ? -18.062 9.008 11.109 1 94.06 181 VAL B C 1
ATOM 2889 O O . VAL B 1 181 ? -16.828 8.922 11.094 1 94.06 181 VAL B O 1
ATOM 2892 N N . SER B 1 182 ? -18.781 8.906 12.203 1 93.75 182 SER B N 1
ATOM 2893 C CA . SER B 1 182 ? -18.141 8.664 13.492 1 93.75 182 SER B CA 1
ATOM 2894 C C . SER B 1 182 ? -17.422 7.324 13.516 1 93.75 182 SER B C 1
ATOM 2896 O O . SER B 1 182 ? -16.297 7.227 13.992 1 93.75 182 SER B O 1
ATOM 2898 N N . TRP B 1 183 ? -18.078 6.316 12.992 1 93.25 183 TRP B N 1
ATOM 2899 C CA . TRP B 1 183 ? -17.5 4.98 12.938 1 93.25 183 TRP B CA 1
ATOM 2900 C C . TRP B 1 183 ? -16.297 4.949 12.008 1 93.25 183 TRP B C 1
ATOM 2902 O O . TRP B 1 183 ? -15.242 4.426 12.367 1 93.25 183 TRP B O 1
ATOM 2912 N N . ALA B 1 184 ? -16.406 5.617 10.898 1 93.44 184 ALA B N 1
ATOM 2913 C CA . ALA B 1 184 ? -15.367 5.586 9.867 1 93.44 184 ALA B CA 1
ATOM 2914 C C . ALA B 1 184 ? -14.117 6.344 10.32 1 93.44 184 ALA B C 1
ATOM 2916 O O . ALA B 1 184 ? -13.008 6.043 9.883 1 93.44 184 ALA B O 1
ATOM 2917 N N . SER B 1 185 ? -14.289 7.246 11.211 1 90.56 185 SER B N 1
ATOM 2918 C CA . SER B 1 185 ? -13.164 8.031 11.711 1 90.56 185 SER B CA 1
ATOM 2919 C C . SER B 1 185 ? -12.305 7.23 12.672 1 90.56 185 SER B C 1
ATOM 2921 O O . SER B 1 185 ? -11.133 7.551 12.891 1 90.56 185 SER B O 1
ATOM 2923 N N . ARG B 1 186 ? -12.836 6.094 13.188 1 89.31 186 ARG B N 1
ATOM 2924 C CA . ARG B 1 186 ? -12.148 5.332 14.227 1 89.31 186 ARG B CA 1
ATOM 2925 C C . ARG B 1 186 ? -11.609 4.016 13.68 1 89.31 186 ARG B C 1
ATOM 2927 O O . ARG B 1 186 ? -10.688 3.428 14.25 1 89.31 186 ARG B O 1
ATOM 2934 N N . VAL B 1 187 ? -12.281 3.57 12.68 1 90.75 187 VAL B N 1
ATOM 2935 C CA . VAL B 1 187 ? -11.969 2.238 12.172 1 90.75 187 VAL B CA 1
ATOM 2936 C C . VAL B 1 187 ? -11.344 2.344 10.781 1 90.75 187 VAL B C 1
ATOM 2938 O O . VAL B 1 187 ? -11.906 2.984 9.891 1 90.75 187 VAL B O 1
ATOM 2941 N N . PRO B 1 188 ? -10.188 1.702 10.594 1 91.69 188 PRO B N 1
ATOM 2942 C CA . PRO B 1 188 ? -9.562 1.786 9.273 1 91.69 188 PRO B CA 1
ATOM 2943 C C . PRO B 1 188 ? -10.336 1.021 8.203 1 91.69 188 PRO B C 1
ATOM 2945 O O . PRO B 1 188 ? -11.117 0.126 8.523 1 91.69 188 PRO B O 1
ATOM 2948 N N . ARG B 1 189 ? -10.031 1.377 6.992 1 92.56 189 ARG B N 1
ATOM 2949 C CA . ARG B 1 189 ? -10.758 0.801 5.867 1 92.56 189 ARG B CA 1
ATOM 2950 C C . ARG B 1 189 ? -10.43 -0.677 5.695 1 92.56 189 ARG B C 1
ATOM 2952 O O . ARG B 1 189 ? -11.328 -1.514 5.59 1 92.56 189 ARG B O 1
ATOM 2959 N N . PHE B 1 190 ? -9.047 -1.099 5.574 1 90.62 190 PHE B N 1
ATOM 2960 C CA . PHE B 1 190 ? -8.68 -2.477 5.281 1 90.62 190 PHE B CA 1
ATOM 2961 C C . PHE B 1 190 ? -7.828 -3.061 6.406 1 90.62 190 PHE B C 1
ATOM 2963 O O . PHE B 1 190 ? -8.148 -4.125 6.941 1 90.62 190 PHE B O 1
ATOM 2970 N N . VAL B 1 191 ? -6.695 -2.482 6.715 1 76.31 191 VAL B N 1
ATOM 2971 C CA . VAL B 1 191 ? -5.672 -3.061 7.582 1 76.31 191 VAL B CA 1
ATOM 2972 C C . VAL B 1 191 ? -5.973 -2.707 9.039 1 76.31 191 VAL B C 1
ATOM 2974 O O . VAL B 1 191 ? -5.93 -1.534 9.422 1 76.31 191 VAL B O 1
ATOM 2977 N N . PRO B 1 192 ? -6.285 -3.807 9.68 1 70.69 192 PRO B N 1
ATOM 2978 C CA . PRO B 1 192 ? -6.484 -3.547 11.102 1 70.69 192 PRO B CA 1
ATOM 2979 C C . PRO B 1 192 ? -5.227 -3.021 11.789 1 70.69 192 PRO B C 1
ATOM 2981 O O . PRO B 1 192 ? -4.113 -3.34 11.367 1 70.69 192 PRO B O 1
ATOM 2984 N N . THR B 1 193 ? -5.352 -2.156 12.648 1 65.69 193 THR B N 1
ATOM 2985 C CA . THR B 1 193 ? -4.23 -1.699 13.469 1 65.69 193 THR B CA 1
ATOM 2986 C C . THR B 1 193 ? -3.686 -2.838 14.328 1 65.69 193 THR B C 1
ATOM 2988 O O . THR B 1 193 ? -4.363 -3.848 14.531 1 65.69 193 THR B O 1
ATOM 2991 N N . VAL B 1 194 ? -2.395 -2.814 14.555 1 62.41 194 VAL B N 1
ATOM 2992 C CA . VAL B 1 194 ? -1.764 -3.828 15.391 1 62.41 194 VAL B CA 1
ATOM 2993 C C . VAL B 1 194 ? -2.629 -4.09 16.625 1 62.41 194 VAL B C 1
ATOM 2995 O O . VAL B 1 194 ? -2.799 -5.238 17.031 1 62.41 194 VAL B O 1
ATOM 2998 N N . SER B 1 195 ? -3.059 -3.021 17.109 1 60.94 195 SER B N 1
ATOM 2999 C CA . SER B 1 195 ? -3.92 -3.16 18.281 1 60.94 195 SER B CA 1
ATOM 3000 C C . SER B 1 195 ? -5.207 -3.902 17.938 1 60.94 195 SER B C 1
ATOM 3002 O O . SER B 1 195 ? -5.727 -4.668 18.75 1 60.94 195 SER B O 1
ATOM 3004 N N . GLY B 1 196 ? -5.672 -3.75 16.781 1 63.22 196 GLY B N 1
ATOM 3005 C CA . GLY B 1 196 ? -6.883 -4.422 16.344 1 63.22 196 GLY B CA 1
ATOM 3006 C C . GLY B 1 196 ? -6.688 -5.906 16.094 1 63.22 196 GLY B C 1
ATOM 3007 O O . GLY B 1 196 ? -7.562 -6.715 16.422 1 63.22 196 GLY B O 1
ATOM 3008 N N . LEU B 1 197 ? -5.555 -6.176 15.594 1 65.75 197 LEU B N 1
ATOM 3009 C CA . LEU B 1 197 ? -5.266 -7.578 15.305 1 65.75 197 LEU B CA 1
ATOM 3010 C C . LEU B 1 197 ? -5.184 -8.391 16.594 1 65.75 197 LEU B C 1
ATOM 3012 O O . LEU B 1 197 ? -5.492 -9.586 16.594 1 65.75 197 LEU B O 1
ATOM 3016 N N . ARG B 1 198 ? -4.676 -7.703 17.578 1 66.19 198 ARG B N 1
ATOM 3017 C CA . ARG B 1 198 ? -4.555 -8.383 18.859 1 66.19 198 ARG B CA 1
ATOM 3018 C C . ARG B 1 198 ? -5.926 -8.719 19.438 1 66.19 198 ARG B C 1
ATOM 3020 O O . ARG B 1 198 ? -6.051 -9.633 20.266 1 66.19 198 ARG B O 1
ATOM 3027 N N . GLU B 1 199 ? -6.895 -8.039 19.016 1 67.88 199 GLU B N 1
ATOM 3028 C CA . GLU B 1 199 ? -8.25 -8.242 19.531 1 67.88 199 GLU B CA 1
ATOM 3029 C C . GLU B 1 199 ? -9.016 -9.242 18.672 1 67.88 199 GLU B C 1
ATOM 3031 O O . GLU B 1 199 ? -10.125 -9.648 19.016 1 67.88 199 GLU B O 1
ATOM 3036 N N . LEU B 1 200 ? -8.43 -9.664 17.609 1 68.69 200 LEU B N 1
ATOM 3037 C CA . LEU B 1 200 ? -9.102 -10.523 16.641 1 68.69 200 LEU B CA 1
ATOM 3038 C C . LEU B 1 200 ? -9.625 -11.789 17.297 1 68.69 200 LEU B C 1
ATOM 3040 O O . LEU B 1 200 ? -10.781 -12.18 17.094 1 68.69 200 LEU B O 1
ATOM 3044 N N . PRO B 1 201 ? -8.695 -12.5 18.109 1 67 201 PRO B N 1
ATOM 3045 C CA . PRO B 1 201 ? -9.203 -13.711 18.75 1 67 201 PRO B CA 1
ATOM 3046 C C . PRO B 1 201 ? -10.406 -13.453 19.656 1 67 201 PRO B C 1
ATOM 3048 O O . PRO B 1 201 ? -11.336 -14.258 19.703 1 67 201 PRO B O 1
ATOM 3051 N N . ARG B 1 202 ? -10.328 -12.359 20.375 1 67.75 202 ARG B N 1
ATOM 3052 C CA . ARG B 1 202 ? -11.438 -11.977 21.234 1 67.75 202 ARG B CA 1
ATOM 3053 C C . ARG B 1 202 ? -12.695 -11.711 20.406 1 67.75 202 ARG B C 1
ATOM 3055 O O . ARG B 1 202 ? -13.797 -12.133 20.797 1 67.75 202 ARG B O 1
ATOM 3062 N N . LEU B 1 203 ? -12.484 -11.102 19.344 1 67.81 203 LEU B N 1
ATOM 3063 C CA . LEU B 1 203 ? -13.609 -10.672 18.516 1 67.81 203 LEU B CA 1
ATOM 3064 C C . LEU B 1 203 ? -14.234 -11.859 17.797 1 67.81 203 LEU B C 1
ATOM 3066 O O . LEU B 1 203 ? -15.43 -11.859 17.516 1 67.81 203 LEU B O 1
ATOM 3070 N N . LEU B 1 204 ? -13.336 -12.789 17.469 1 66.38 204 LEU B N 1
ATOM 3071 C CA . LEU B 1 204 ? -13.828 -13.977 16.781 1 66.38 204 LEU B CA 1
ATOM 3072 C C . LEU B 1 204 ? -14.398 -14.977 17.781 1 66.38 204 LEU B C 1
ATOM 3074 O O . LEU B 1 204 ? -14.867 -16.047 17.391 1 66.38 204 LEU B O 1
ATOM 3078 N N . GLY B 1 205 ? -14.562 -14.531 19 1 59.47 205 GLY B N 1
ATOM 3079 C CA . GLY B 1 205 ? -15.078 -15.422 20.031 1 59.47 205 GLY B CA 1
ATOM 3080 C C . GLY B 1 205 ? -14.148 -16.578 20.328 1 59.47 205 GLY B C 1
ATOM 3081 O O . GLY B 1 205 ? -14.602 -17.641 20.781 1 59.47 205 GLY B O 1
ATOM 3082 N N . ILE B 1 206 ? -12.977 -16.625 19.766 1 54.91 206 ILE B N 1
ATOM 3083 C CA . ILE B 1 206 ? -12.016 -17.656 20.125 1 54.91 206 ILE B CA 1
ATOM 3084 C C . ILE B 1 206 ? -11.523 -17.438 21.547 1 54.91 206 ILE B C 1
ATOM 3086 O O . ILE B 1 206 ? -10.859 -16.438 21.844 1 54.91 206 ILE B O 1
ATOM 3090 N N . SER B 1 207 ? -12.336 -17.609 22.438 1 46.44 207 SER B N 1
ATOM 3091 C CA . SER B 1 207 ? -12.094 -17.578 23.875 1 46.44 207 SER B CA 1
ATOM 3092 C C . SER B 1 207 ? -10.742 -18.188 24.219 1 46.44 207 SER B C 1
ATOM 3094 O O . SER B 1 207 ? -10.414 -19.281 23.734 1 46.44 207 SER B O 1
ATOM 3096 N N . GLU B 1 208 ? -9.719 -17.359 24.484 1 45.31 208 GLU B N 1
ATOM 3097 C CA . GLU B 1 208 ? -8.641 -18 25.234 1 45.31 208 GLU B CA 1
ATOM 3098 C C . GLU B 1 208 ? -9.188 -18.984 26.25 1 45.31 208 GLU B C 1
ATOM 3100 O O . GLU B 1 208 ? -10 -18.625 27.109 1 45.31 208 GLU B O 1
ATOM 3105 N N . SER B 1 209 ? -9.43 -20.203 25.859 1 37.19 209 SER B N 1
ATOM 3106 C CA . SER B 1 209 ? -9.578 -21.156 26.953 1 37.19 209 SER B CA 1
ATOM 3107 C C . SER B 1 209 ? -8.578 -20.875 28.062 1 37.19 209 SER B C 1
ATOM 3109 O O . SER B 1 209 ? -7.363 -20.969 27.859 1 37.19 209 SER B O 1
ATOM 3111 N N . SER B 1 210 ? -8.766 -19.875 28.859 1 35.97 210 SER B N 1
ATOM 3112 C CA . SER B 1 210 ? -8.133 -20.016 30.156 1 35.97 210 SER B CA 1
ATOM 3113 C C . SER B 1 210 ? -8.172 -21.453 30.641 1 35.97 210 SER B C 1
ATOM 3115 O O . SER B 1 210 ? -9.25 -22 30.891 1 35.97 210 SER B O 1
ATOM 3117 N N . ASN B 1 211 ? -7.148 -22.219 30.203 1 30.17 211 ASN B N 1
ATOM 3118 C CA . ASN B 1 211 ? -6.871 -23.266 31.188 1 30.17 211 ASN B CA 1
ATOM 3119 C C . ASN B 1 211 ? -6.66 -22.688 32.562 1 30.17 211 ASN B C 1
ATOM 3121 O O . ASN B 1 211 ? -5.992 -21.656 32.719 1 30.17 211 ASN B O 1
#

Sequence (422 aa):
MPLLCHPSAVQPVSVRMQAAPPPGQRDDELTPAALVASLIDNTLAGEVGRRGEAWVAAQAVLIGGVIAAPEIPAVSAACRCVGCLSLSLGLLLASAGAYELGTSLSPWPQPVGRNELRTSGVYELCRHPMYAGFLLDCAGVGMLTASSERLVLTLALYCLFNAKARREEDQLEEMHGDAFVSWASRVPRFVPTVSGLRELPRLLGISESSNMPLLCHPSAVQPVSVRMQAAPPPGQRDDELTPAALVASLIDNTLAGEVGRRGEAWVAAQAVLIGGVIAAPEIPAVSAACRCVGCLSLSLGLLLASAGAYELGTSLSPWPQPVGRNELRTSGVYELCRHPMYAGFLLDCAGVGMLTASSERLVLTLALYCLFNAKARREEDQLEEMHGDAFVSWASRVPRFVPTVSGLRELPRLLGISESSN

InterPro domains:
  IPR007318 Phospholipid methyltransferase [PF04191] (81-177)

Solvent-accessible surface area (backbone atoms only — not comparable to full-atom values): 23107 Å² total; per-residue (Å²): 133,83,81,75,78,74,79,77,77,80,72,76,77,74,73,71,71,73,71,76,75,72,82,69,79,71,65,64,71,79,39,74,65,56,39,52,51,30,35,52,50,44,60,66,51,70,53,88,87,72,43,35,58,67,58,45,50,52,49,48,51,39,50,48,39,44,75,61,29,91,80,38,66,67,56,53,51,50,37,35,53,51,10,53,50,26,33,53,50,9,52,49,34,24,50,50,34,50,57,73,44,44,62,54,38,50,79,36,61,45,78,46,80,92,61,73,88,75,58,61,56,60,35,54,29,8,67,35,29,40,62,35,8,52,48,30,29,40,38,8,53,11,34,60,65,49,29,24,61,21,37,52,40,31,52,52,44,50,55,51,49,51,56,44,47,50,53,28,46,53,51,44,34,72,74,47,39,63,64,39,52,59,49,56,73,73,25,38,60,48,68,47,47,74,72,36,56,68,41,41,49,63,50,69,62,49,64,75,72,75,122,131,83,78,75,76,72,77,76,76,78,71,78,78,71,72,70,73,74,71,74,74,72,84,69,78,71,64,66,71,77,40,74,64,55,38,52,51,31,34,52,51,44,59,66,47,72,51,89,87,72,42,35,58,68,58,44,49,52,49,49,51,38,52,48,38,46,75,61,30,87,81,39,66,67,54,52,51,48,38,35,53,50,10,52,50,27,33,52,51,9,52,50,36,24,51,50,34,51,58,72,44,44,61,54,37,50,79,35,61,46,76,49,82,94,58,74,88,75,59,62,57,58,36,55,30,8,68,34,31,40,61,34,7,52,47,29,30,40,37,9,52,11,36,59,66,48,29,23,62,21,37,52,40,32,52,52,43,51,56,50,49,52,55,44,48,51,53,27,47,53,52,45,32,71,76,48,39,64,64,37,53,58,50,57,74,75,25,40,61,48,68,47,46,73,72,35,57,70,40,41,48,64,52,69,63,48,64,76,71,76,122

Radius of gyration: 28.01 Å; Cα contacts (8 Å, |Δi|>4): 476; chains: 2; bounding box: 89×78×82 Å

Foldseek 3Di:
DPPPPPPPPPPPPPPPPVPDPPPPVPPPPCPPVVVVVVVVVVVPDDDPPPVCVVVVVVVCVVVVCVVVPPPDVVVLVVLLVQLVVLQVQLVLQLVFVQVQCVPQDDPALETDPPDDQRCAQSNVFAVCSNLLSVLSNQSSVCSNVVNPVSNVVSVVSVVVVVVSLVVSLVNVCVVPPPVSVVSPVNHHHHGGDPVSVVCNCVSSVVPPPPD/DPPPPPPPPPPPPPPPPPPDPDPPVVPPPCPPVVVVVVVVVVVPDDDPPPVCVVVVVVVCVVVVCVVVPPPDVVVLVVLLVQLVVLQVQLVLQLVFVCVQCVPQDDPALETDPVGDQRCAQSNVFAVCSNLLSVLSNQSSVCSNVVPPVSNVVSVVSVVVVVVSLVVSLVNVCVVPPPVSVVSPVNHHHHGGDPVSVVCNCVSSVVPPPPD

Secondary structure (DSSP, 8-state):
----------------------SGGG-S---HHHHHHHHHHHHH-S-TTTSSHHHHHHHHHHHHHHHHGGG-HHHHHHHHHHHHHHHHHHHHHHHHHHHHHGGG--SSSSPPTT-----SGGGGT-S-HHHHHHHHHHHHHHHHTT-HHHHHHHHHHHHHHHHHHHHHHHHHHHHHTHHHHHHHHHS-SSS--HHHHHTHHHHTT------/----------------------SGGG-S---HHHHHHHHHHHHH-S-TTTSSHHHHHHHHHHHHHHHHGGG-HHHHHHHHHHHHHHHHHHHHHHHHHHHHHGGG--SSSS--TT-----SGGGGT-S-HHHHHHHHHHHHHHHHTT-HHHHHHHHHHHHHHHHHHHHHHHHHHHHHTHHHHHHHHHS-SSS--HHHHHTHHHHTT------

Nearest PDB structures (foldseek):
  5vg9-assembly1_A  TM=6.784E-01  e=2.573E-03  Tribolium castaneum
  5v7p-assembly1_A  TM=6.393E-01  e=1.253E-03  Tribolium castaneum
  7c83-assembly1_A  TM=7.988E-01  e=1.511E-02  Pseudomonadota bacterium
  5vg9-assembly1_A  TM=6.789E-01  e=1.693E-03  Tribolium castaneum
  5v7p-assembly1_A  TM=6.398E-01  e=9.723E-04  Tribolium castaneum